Protein 4PIO (pdb70)

InterPro domains:
  IPR017804 4-dimethylallyltryptophan N-methyltransferase easF [PIRSF018005] (11-320)
  IPR019257 Histidine-specific methyltransferase, SAM-dependent methyltransferase domain [PF10017] (19-319)
  IPR029063 S-adenosyl-L-methionine-dependent methyltransferase superfamily [G3DSA:3.40.50.150] (45-224)
  IPR029063 S-adenosyl-L-methionine-dependent methyltransferase superfamily [G3DSA:3.40.50.150] (229-321)
  IPR029063 S-adenosyl-L-methionine-dependent methyltransferase superfamily [SSF53335] (26-316)
  IPR032888 Histidine N-alpha-methyltransferase, Actinobacteria-type [MF_02037] (5-321)
  IPR035094 Histidine N-alpha-methyltransferase [TIGR03438] (18-318)
  IPR051128 EgtD Methyltransferase [PTHR43397] (10-311)

Secondary structure (P-SEA, 3-state):
caaaaaaaaaaaaccbbbbbccccccaaaaaaaaaaaaccccaaaaaaaaaaaacaaaaaaaccccbbbbccccccccaaaaaaaaaaaccccbbbbbcccaaaaaaaaaaaaaacccbbbbbbbcccccccccccccccccccccccccccccaaaaaaaaaaaaaaccccbbbbbbbbbbccaaaaaaaaccccaaaaaaaaaaaaaaaaccccccccccbbbbbbbcccccbbbbbbbcccbbbbbcccccbbbbbcccbbbbcccccccaaaaaaaaaaacccccbbbbcccccbbbbbbcc/cccccccaaaaaaaaaaaaaaaaaccbbbbbccccccaaaaaaaaaaaaccccccaaaaaaaaaacaaaaaaaacccbbbbccccccccaaaaaaaaaaaccccbbbbbcccaaaaaaaaaaaaaacccbbbbbbbccccccccccccccccccccccccccccccaaaaaaaaaaaaaccccbbbbbbbbbbccaaaaaaaaccccaaaaaaaaaaaaaaaaccccccccccbbbbbbbcccccbbbbbbbcccbbbbb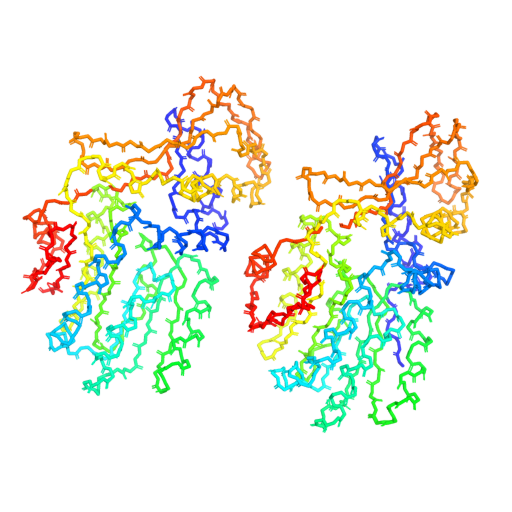cccccbbbbbcccbbbbcccccccaaaaaaaaaaaccccccccccccccbbbbbbcc

GO terms:
  GO:0052706 L-histidine N(alpha)-methyltransferase activity (F, EXP)
  GO:0008276 protein methyltransferase activity (F, IDA)
  GO:0052704 ergothioneine biosynthesis from histidine via gamma-glutamyl-hercynylcysteine sulfoxide (P, IDA)

Foldseek 3Di:
DVVQLVQQVVQQPDPQHAHQQLLLDEPVLLVLVVVLLPFPLQPFNVFVLQQLLVCLLVLCVVQVFQEEEEEQCRLVPSVVSNVVNCVVVVRHAEYEYEGQYVVSLVNNQVVVCVVDPRHYYHYHHDDLLPPPVVDDPDTQYEYEYERQVLQQDAPVSSLVSLLVVQVSADFSHKYKYKFFAQDDVVSVQCSQVDPVCSNVVSQLVSVVSLCVPQVKDDPSVQWDWDWDQDPVRRKIWIKTFGQAKDWMQRPNNRDIGIDHHGRIYTYTIGHDDVVVVQVSQVSSVKHFPDKDGGPVRRMIMTMIHD/DEAECCPLVNVLVVQLVQQVVQQPDPFHAGEQLLLDEPVLLVLVVVLLPFPLQPQNVFVLVQLLVCLLVLCVVLVWLEEEEEQCRLVPSVVSNLVNCVVVVSPEEYEYEGQYVVSVVVSVVVVCVVDPNYHYYYYNDDLLPCLVVDDDDTAYEYEYEDQVLQQDAPVSSLSSLLVNQVVHDFSHKYKYKFFADDDPVSVQCSQVPPVCSNVVSQLVSVVSLCPSQVKDDDSVQWGWDWDQDPVRRKIWIKTFGCAKDWMARPNNRDIHIDHHGRIYTYTIGHDDPVVVQVSNVSSPKHWPDWDGRPVRRMIMTMIGD

CATH classification: 3.40.50.150

Structure (mmCIF, N/CA/C/O backbone):
data_4PIO
#
_entry.id   4PIO
#
_cell.length_a   56.709
_cell.length_b   67.511
_cell.length_c   79.679
_cell.angle_alpha   90.000
_cell.angle_beta   110.980
_cell.angle_gamma   90.000
#
_symmetry.space_group_name_H-M   'P 1 21 1'
#
loop_
_entity.id
_entity.type
_entity.pdbx_description
1 polymer 'Histidine-specific methyltransferase EgtD'
2 non-polymer S-ADENOSYL-L-HOMOCYSTEINE
3 non-polymer N,N-dimethyl-L-histidine
4 non-polymer 'MAGNESIUM ION'
5 non-polymer 'CHLORIDE ION'
6 water water
#
loop_
_atom_site.group_PDB
_atom_site.id
_atom_site.type_symbol
_atom_site.label_atom_id
_atom_site.label_alt_id
_atom_site.label_comp_id
_atom_site.label_asym_id
_atom_site.label_entity_id
_atom_site.label_seq_id
_atom_site.pdbx_PDB_ins_code
_atom_site.Cartn_x
_atom_site.Cartn_y
_atom_site.Cartn_z
_atom_site.occupancy
_atom_site.B_iso_or_equiv
_atom_site.auth_seq_id
_atom_site.auth_comp_id
_atom_site.auth_asym_id
_atom_site.auth_atom_id
_atom_site.pdbx_PDB_model_num
ATOM 1 C C . ALA A 1 16 ? 22.364 -15.559 25.844 1.00 30.58 14 ALA A C 1
ATOM 2 O O . ALA A 1 16 ? 21.872 -14.518 26.286 1.00 26.51 14 ALA A O 1
ATOM 3 N N . ALA A 1 17 ? 21.956 -16.765 26.224 1.00 32.75 15 ALA A N 1
ATOM 4 C CA . ALA A 1 17 ? 21.089 -16.953 27.381 1.00 28.87 15 ALA A CA 1
ATOM 5 C C . ALA A 1 17 ? 21.756 -16.446 28.663 1.00 23.77 15 ALA A C 1
ATOM 6 O O . ALA A 1 17 ? 21.117 -15.819 29.509 1.00 20.74 15 ALA A O 1
ATOM 13 N N . GLU A 1 18 ? 23.044 -16.738 28.806 1.00 27.03 16 GLU A N 1
ATOM 14 C CA . GLU A 1 18 ? 23.808 -16.256 29.946 1.00 20.68 16 GLU A CA 1
ATOM 15 C C . GLU A 1 18 ? 23.960 -14.736 29.871 1.00 17.81 16 GLU A C 1
ATOM 16 O O . GLU A 1 18 ? 23.883 -14.054 30.887 1.00 15.74 16 GLU A O 1
ATOM 28 N N . ALA A 1 19 ? 24.162 -14.222 28.661 1.00 19.65 17 ALA A N 1
ATOM 29 C CA . ALA A 1 19 ? 24.307 -12.788 28.442 1.00 17.64 17 ALA A CA 1
ATOM 30 C C . ALA A 1 19 ? 23.071 -12.028 28.943 1.00 14.25 17 ALA A C 1
ATOM 31 O O . ALA A 1 19 ? 23.189 -10.979 29.581 1.00 12.24 17 ALA A O 1
ATOM 38 N N . LEU A 1 20 ? 21.892 -12.559 28.637 1.00 15.02 18 LEU A N 1
ATOM 39 C CA . LEU A 1 20 ? 20.648 -11.903 29.007 1.00 11.70 18 LEU A CA 1
ATOM 40 C C . LEU A 1 20 ? 20.485 -11.965 30.519 1.00 13.21 18 LEU A C 1
ATOM 41 O O . LEU A 1 20 ? 20.093 -10.996 31.141 1.00 11.28 18 LEU A O 1
ATOM 57 N N . ARG A 1 21 ? 20.784 -13.115 31.112 1.00 14.98 19 ARG A N 1
ATOM 58 C CA . ARG A 1 21 ? 20.688 -13.248 32.560 0.99 16.28 19 ARG A CA 1
ATOM 59 C C . ARG A 1 21 ? 21.527 -12.192 33.260 1.00 14.60 19 ARG A C 1
ATOM 60 O O . ARG A 1 21 ? 21.056 -11.505 34.177 1.00 13.88 19 ARG A O 1
ATOM 81 N N . ARG A 1 22 ? 22.769 -12.062 32.821 1.00 11.92 20 ARG A N 1
ATOM 82 C CA . ARG A 1 22 ? 23.699 -11.137 33.465 1.00 12.26 20 ARG A CA 1
ATOM 83 C C . ARG A 1 22 ? 23.320 -9.681 33.241 1.00 12.51 20 ARG A C 1
ATOM 84 O O . ARG A 1 22 ? 23.394 -8.867 34.163 1.00 12.94 20 ARG A O 1
ATOM 105 N N . ASP A 1 23 ? 22.897 -9.358 32.022 1.00 11.52 21 ASP A N 1
ATOM 106 C CA . ASP A 1 23 ? 22.482 -8.001 31.696 1.00 10.36 21 ASP A CA 1
ATOM 107 C C . ASP A 1 23 ? 21.255 -7.574 32.494 1.00 12.53 21 ASP A C 1
ATOM 108 O O . ASP A 1 23 ? 21.161 -6.435 32.934 1.00 11.40 21 ASP A O 1
ATOM 117 N N . VAL A 1 24 ? 20.290 -8.473 32.643 1.00 11.66 22 VAL A N 1
ATOM 118 C CA . VAL A 1 24 ? 19.080 -8.136 33.376 1.00 11.64 22 VAL A CA 1
ATOM 119 C C . VAL A 1 24 ? 19.371 -8.023 34.872 1.00 10.42 22 VAL A C 1
ATOM 120 O O . VAL A 1 24 ? 18.919 -7.089 35.529 1.00 11.52 22 VAL A O 1
ATOM 133 N N . ARG A 1 25 ? 20.166 -8.942 35.413 1.00 10.98 23 ARG A N 1
ATOM 134 C CA . ARG A 1 25 ? 20.513 -8.841 36.834 1.00 13.23 23 ARG A CA 1
ATOM 135 C C . ARG A 1 25 ? 21.244 -7.523 37.117 1.00 11.01 23 ARG A C 1
ATOM 136 O O . ARG A 1 25 ? 20.895 -6.811 38.053 1.00 10.98 23 ARG A O 1
ATOM 157 N N . ALA A 1 26 ? 22.242 -7.195 36.294 1.00 10.16 24 ALA A N 1
ATOM 158 C CA . ALA A 1 26 ? 23.049 -5.999 36.505 1.00 9.46 24 ALA A CA 1
ATOM 159 C C . ALA A 1 26 ? 22.212 -4.741 36.336 1.00 12.99 24 ALA A C 1
ATOM 160 O O . ALA A 1 26 ? 22.348 -3.762 37.071 1.00 15.23 24 ALA A O 1
ATOM 167 N N . GLY A 1 27 ? 21.343 -4.774 35.338 1.00 11.41 25 GLY A N 1
ATOM 168 C CA . GLY A 1 27 ? 20.528 -3.626 35.015 1.00 10.21 25 GLY A CA 1
ATOM 169 C C . GLY A 1 27 ? 19.432 -3.322 36.017 1.00 11.62 25 GLY A C 1
ATOM 170 O O . GLY A 1 27 ? 19.147 -2.155 36.299 1.00 11.95 25 GLY A O 1
ATOM 174 N N . LEU A 1 28 ? 18.804 -4.369 36.548 1.00 12.21 26 LEU A N 1
ATOM 175 C CA . LEU A 1 28 ? 17.661 -4.177 37.428 1.00 10.88 26 LEU A CA 1
ATOM 176 C C . LEU A 1 28 ? 18.081 -3.973 38.876 1.00 12.12 26 LEU A C 1
ATOM 177 O O . LEU A 1 28 ? 17.295 -3.472 39.660 1.00 14.55 26 LEU A O 1
ATOM 193 N N . THR A 1 29 ? 19.312 -4.339 39.228 1.00 12.62 27 THR A N 1
ATOM 194 C CA . THR A 1 29 ? 19.810 -4.143 40.596 1.00 14.31 27 THR A CA 1
ATOM 195 C C . THR A 1 29 ? 20.615 -2.854 40.764 1.00 18.94 27 THR A C 1
ATOM 196 O O . THR A 1 29 ? 20.897 -2.443 41.881 1.00 20.97 27 THR A O 1
ATOM 207 N N . ALA A 1 30 ? 20.972 -2.202 39.664 1.00 15.09 28 ALA A N 1
ATOM 208 C CA . ALA A 1 30 ? 21.629 -0.899 39.738 1.00 17.00 28 ALA A CA 1
ATOM 209 C C . ALA A 1 30 ? 20.689 0.153 40.318 1.00 21.24 28 ALA A C 1
ATOM 210 O O . ALA A 1 30 ? 19.469 0.072 40.153 1.00 20.00 28 ALA A O 1
ATOM 217 N N . THR A 1 31 ? 21.249 1.153 40.994 1.00 22.83 29 THR A N 1
ATOM 218 C CA . THR A 1 31 ? 20.421 2.179 41.617 1.00 18.22 29 THR A CA 1
ATOM 219 C C . THR A 1 31 ? 19.611 2.927 40.558 1.00 16.00 29 THR A C 1
ATOM 220 O O . THR A 1 31 ? 18.422 3.160 40.735 1.00 15.89 29 THR A O 1
ATOM 231 N N . GLN A 1 32 ? 20.270 3.315 39.470 1.00 15.12 30 GLN A N 1
ATOM 232 C CA . GLN A 1 32 ? 19.585 3.762 38.266 1.00 13.69 30 GLN A CA 1
ATOM 233 C C . GLN A 1 32 ? 19.367 2.526 37.398 1.00 14.31 30 GLN A C 1
ATOM 234 O O . GLN A 1 32 ? 20.304 2.028 36.785 1.00 15.50 30 GLN A O 1
ATOM 248 N N . LYS A 1 33 ? 18.146 2.013 37.375 1.00 12.68 31 LYS A N 1
ATOM 249 C CA . LYS A 1 33 ? 17.863 0.819 36.596 1.00 11.78 31 LYS A CA 1
ATOM 250 C C . LYS A 1 33 ? 18.026 1.097 35.118 1.00 13.72 31 LYS A C 1
ATOM 251 O O . LYS A 1 33 ? 17.769 2.204 34.649 1.00 10.57 31 LYS A O 1
ATOM 270 N N . SER A 1 34 ? 18.426 0.067 34.391 1.00 11.35 32 SER A N 1
ATOM 271 C CA . SER A 1 34 ? 18.581 0.139 32.941 1.00 11.50 32 SER A CA 1
ATOM 272 C C . SER A 1 34 ? 18.479 -1.254 32.327 1.00 13.05 32 SER A C 1
ATOM 273 O O . SER A 1 34 ? 18.610 -2.261 33.021 1.00 14.40 32 SER A O 1
ATOM 281 N N . LEU A 1 35 ? 18.212 -1.310 31.019 1.00 10.35 33 LEU A N 1
ATOM 282 C CA . LEU A 1 35 ? 18.335 -2.547 30.268 1.00 9.44 33 LEU A CA 1
ATOM 283 C C . LEU A 1 35 ? 19.049 -2.222 28.962 1.00 8.69 33 LEU A C 1
ATOM 284 O O . LEU A 1 35 ? 18.835 -1.155 28.410 1.00 11.11 33 LEU A O 1
ATOM 300 N N . PRO A 1 36 ? 19.897 -3.144 28.471 1.00 11.05 34 PRO A N 1
ATOM 301 C CA . PRO A 1 36 ? 20.585 -2.853 27.214 1.00 7.78 34 PRO A CA 1
ATOM 302 C C . PRO A 1 36 ? 19.645 -2.972 26.013 1.00 7.71 34 PRO A C 1
ATOM 303 O O . PRO A 1 36 ? 18.846 -3.912 25.947 1.00 8.59 34 PRO A O 1
ATOM 314 N N . PRO A 1 37 ? 19.762 -2.061 25.050 1.00 7.69 35 PRO A N 1
ATOM 315 C CA . PRO A 1 37 ? 18.838 -2.073 23.912 1.00 6.99 35 PRO A CA 1
ATOM 316 C C . PRO A 1 37 ? 18.999 -3.236 22.936 1.00 8.31 35 PRO A C 1
ATOM 317 O O . PRO A 1 37 ? 18.092 -3.467 22.132 1.00 7.45 35 PRO A O 1
ATOM 328 N N . LYS A 1 38 ? 20.103 -3.971 22.972 1.00 7.13 36 LYS A N 1
ATOM 329 C CA . LYS A 1 38 ? 20.228 -5.118 22.065 1.00 6.02 36 LYS A CA 1
ATOM 330 C C . LYS A 1 38 ? 19.076 -6.102 22.274 1.00 7.90 36 LYS A C 1
ATOM 331 O O . LYS A 1 38 ? 18.663 -6.797 21.351 1.00 6.92 36 LYS A O 1
ATOM 350 N N . TRP A 1 39 ? 18.526 -6.122 23.488 1.00 8.03 37 TRP A N 1
ATOM 351 C CA . TRP A 1 39 ? 17.478 -7.072 23.831 1.00 5.60 37 TRP A CA 1
ATOM 352 C C . TRP A 1 39 ? 16.081 -6.657 23.334 1.00 6.76 37 TRP A C 1
ATOM 353 O O . TRP A 1 39 ? 15.126 -7.439 23.432 1.00 7.51 37 TRP A O 1
ATOM 374 N N . PHE A 1 40 ? 15.938 -5.472 22.758 1.00 5.26 38 PHE A N 1
ATOM 375 C CA . PHE A 1 40 ? 14.691 -5.137 22.068 1.00 5.67 38 PHE A CA 1
ATOM 376 C C . PHE A 1 40 ? 14.383 -6.077 20.915 1.00 7.34 38 PHE A C 1
ATOM 377 O O . PHE A 1 40 ? 13.223 -6.267 20.554 1.00 7.68 38 PHE A O 1
ATOM 394 N N . TYR A 1 41 ? 15.433 -6.609 20.291 1.00 5.63 39 TYR A N 1
ATOM 395 C CA . TYR A 1 41 ? 15.311 -7.173 18.954 1.00 6.76 39 TYR A CA 1
ATOM 396 C C . TYR A 1 41 ? 15.120 -8.686 18.949 1.00 8.01 39 TYR A C 1
ATOM 397 O O . TYR A 1 41 ? 15.949 -9.445 18.440 1.00 7.40 39 TYR A O 1
ATOM 415 N N . ASP A 1 42 ? 14.016 -9.121 19.537 1.00 9.00 40 ASP A N 1
ATOM 416 C CA . ASP A 1 42 ? 13.502 -10.460 19.275 1.00 6.84 40 ASP A CA 1
ATOM 417 C C . ASP A 1 42 ? 12.601 -10.356 18.046 1.00 7.29 40 ASP A C 1
ATOM 418 O O . ASP A 1 42 ? 12.574 -9.324 17.386 1.00 7.63 40 ASP A O 1
ATOM 427 N N . ALA A 1 43 ? 11.870 -11.410 17.713 1.00 6.73 41 ALA A N 1
ATOM 428 C CA . ALA A 1 43 ? 11.075 -11.344 16.475 1.00 6.97 41 ALA A CA 1
ATOM 429 C C . ALA A 1 43 ? 10.055 -10.213 16.527 1.00 6.02 41 ALA A C 1
ATOM 430 O O . ALA A 1 43 ? 9.902 -9.477 15.551 1.00 8.44 41 ALA A O 1
ATOM 437 N N . VAL A 1 44 ? 9.347 -10.082 17.642 1.00 6.64 42 VAL A N 1
ATOM 438 C CA . VAL A 1 44 ? 8.354 -9.022 17.802 1.00 7.70 42 VAL A CA 1
ATOM 439 C C . VAL A 1 44 ? 9.010 -7.649 17.693 1.00 6.29 42 VAL A C 1
ATOM 440 O O . VAL A 1 44 ? 8.525 -6.779 16.960 1.00 8.03 42 VAL A O 1
ATOM 453 N N . GLY A 1 45 ? 10.126 -7.459 18.403 1.00 5.87 43 GLY A N 1
ATOM 454 C CA . GLY A 1 45 ? 10.795 -6.182 18.417 1.00 7.17 43 GLY A CA 1
ATOM 455 C C . GLY A 1 45 ? 11.394 -5.771 17.095 1.00 7.69 43 GLY A C 1
ATOM 456 O O . GLY A 1 45 ? 11.338 -4.607 16.735 1.00 6.50 43 GLY A O 1
ATOM 460 N N . SER A 1 46 ? 11.953 -6.723 16.368 1.00 5.48 44 SER A N 1
ATOM 461 C CA . SER A 1 46 ? 12.504 -6.448 15.043 0.98 5.05 44 SER A CA 1
ATOM 462 C C . SER A 1 46 ? 11.396 -6.011 14.107 1.00 8.04 44 SER A C 1
ATOM 463 O O . SER A 1 46 ? 11.593 -5.124 13.291 1.00 7.42 44 SER A O 1
ATOM 471 N N . ASP A 1 47 ? 10.226 -6.622 14.229 1.00 6.40 45 ASP A N 1
ATOM 472 C CA . ASP A 1 47 ? 9.109 -6.222 13.388 1.00 6.23 45 ASP A CA 1
ATOM 473 C C . ASP A 1 47 ? 8.590 -4.845 13.793 1.00 8.09 45 ASP A C 1
ATOM 474 O O . ASP A 1 47 ? 8.223 -4.041 12.940 1.00 7.96 45 ASP A O 1
ATOM 483 N N . LEU A 1 48 ? 8.549 -4.564 15.092 1.00 4.88 46 LEU A N 1
ATOM 484 C CA . LEU A 1 48 ? 8.144 -3.231 15.534 1.00 6.03 46 LEU A CA 1
ATOM 485 C C . LEU A 1 48 ? 9.136 -2.160 15.049 1.00 5.72 46 LEU A C 1
ATOM 486 O O . LEU A 1 48 ? 8.721 -1.074 14.620 1.00 6.45 46 LEU A O 1
ATOM 502 N N . PHE A 1 49 ? 10.430 -2.459 15.074 1.00 6.94 47 PHE A N 1
ATOM 503 C CA . PHE A 1 49 ? 11.388 -1.506 14.536 1.00 4.95 47 PHE A CA 1
ATOM 504 C C . PHE A 1 49 ? 11.136 -1.307 13.042 1.00 5.96 47 PHE A C 1
ATOM 505 O O . PHE A 1 49 ? 11.178 -0.181 12.549 1.00 6.13 47 PHE A O 1
ATOM 522 N N . ASP A 1 50 ? 10.907 -2.387 12.293 1.00 5.75 48 ASP A N 1
ATOM 523 C CA . ASP A 1 50 ? 10.563 -2.228 10.882 1.00 6.76 48 ASP A CA 1
ATOM 524 C C . ASP A 1 50 ? 9.379 -1.242 10.725 1.00 5.88 48 ASP A C 1
ATOM 525 O O . ASP A 1 50 ? 9.403 -0.376 9.846 1.00 6.76 48 ASP A O 1
ATOM 534 N N . GLN A 1 51 ? 8.360 -1.345 11.572 1.00 5.81 49 GLN A N 1
ATOM 535 C CA . GLN A 1 51 ? 7.240 -0.408 11.500 1.00 5.90 49 GLN A CA 1
ATOM 536 C C . GLN A 1 51 ? 7.685 1.024 11.828 1.00 6.66 49 GLN A C 1
ATOM 537 O O . GLN A 1 51 ? 7.225 1.976 11.196 1.00 7.48 49 GLN A O 1
ATOM 551 N N . ILE A 1 52 ? 8.552 1.173 12.829 1.00 6.38 50 ILE A N 1
ATOM 552 C CA . ILE A 1 52 ? 9.079 2.490 13.196 1.00 5.39 50 ILE A CA 1
ATOM 553 C C . ILE A 1 52 ? 9.673 3.183 11.959 1.00 6.60 50 ILE A C 1
ATOM 554 O O . ILE A 1 52 ? 9.534 4.400 11.806 1.00 6.43 50 ILE A O 1
ATOM 570 N N . THR A 1 53 ? 10.328 2.426 11.071 1.00 5.66 51 THR A N 1
ATOM 571 C CA . THR A 1 53 ? 11.053 3.040 9.953 1.00 6.12 51 THR A CA 1
ATOM 572 C C . THR A 1 53 ? 10.123 3.747 8.985 1.00 7.80 51 THR A C 1
ATOM 573 O O . THR A 1 53 ? 10.596 4.526 8.173 1.00 6.89 51 THR A O 1
ATOM 584 N N . ARG A 1 54 ? 8.821 3.469 9.063 1.00 6.97 52 ARG A N 1
ATOM 585 C CA . ARG A 1 54 ? 7.843 4.091 8.169 1.00 6.00 52 ARG A CA 1
ATOM 586 C C . ARG A 1 54 ? 6.934 5.094 8.873 1.00 8.43 52 ARG A C 1
ATOM 587 O O . ARG A 1 54 ? 6.020 5.645 8.244 1.00 9.48 52 ARG A O 1
ATOM 608 N N . LEU A 1 55 ? 7.194 5.370 10.143 1.00 7.43 53 LEU A N 1
ATOM 609 C CA . LEU A 1 55 ? 6.446 6.410 10.841 1.00 8.49 53 LEU A CA 1
ATOM 610 C C . LEU A 1 55 ? 6.760 7.793 10.276 1.00 8.91 53 LEU A C 1
ATOM 611 O O . LEU A 1 55 ? 7.916 8.095 9.972 1.00 8.75 53 LEU A O 1
ATOM 627 N N . PRO A 1 56 ? 5.739 8.664 10.176 1.00 10.26 54 PRO A N 1
ATOM 628 C CA . PRO A 1 56 ? 6.063 10.001 9.666 1.00 8.52 54 PRO A CA 1
ATOM 629 C C . PRO A 1 56 ? 7.064 10.754 10.526 1.00 9.99 54 PRO A C 1
ATOM 630 O O . PRO A 1 56 ? 7.900 11.501 9.969 1.00 11.55 54 PRO A O 1
ATOM 641 N N . GLU A 1 57 ? 7.006 10.570 11.845 1.00 8.00 55 GLU A N 1
ATOM 642 C CA . GLU A 1 57 ? 7.907 11.283 12.736 1.00 8.16 55 GLU A CA 1
ATOM 643 C C . GLU A 1 57 ? 9.333 10.771 12.648 1.00 10.33 55 GLU A C 1
ATOM 644 O O . GLU A 1 57 ? 10.258 11.502 12.960 1.00 7.89 55 GLU A O 1
ATOM 656 N N . TYR A 1 58 ? 9.511 9.507 12.262 1.00 7.50 56 TYR A N 1
ATOM 657 C CA . TYR A 1 58 ? 10.830 8.886 12.307 1.00 6.35 56 TYR A CA 1
ATOM 658 C C . TYR A 1 58 ? 11.542 9.109 10.979 1.00 7.92 56 TYR A C 1
ATOM 659 O O . TYR A 1 58 ? 11.607 8.228 10.135 1.00 8.86 56 TYR A O 1
ATOM 677 N N . TYR A 1 59 ? 12.115 10.294 10.834 1.00 7.98 57 TYR A N 1
ATOM 678 C CA . TYR A 1 59 ? 12.818 10.701 9.619 1.00 7.73 57 TYR A CA 1
ATOM 679 C C . TYR A 1 59 ? 14.126 9.891 9.326 1.00 5.70 57 TYR A C 1
ATOM 680 O O . TYR A 1 59 ? 14.553 9.886 8.188 1.00 7.34 57 TYR A O 1
ATOM 698 N N . PRO A 1 60 ? 14.762 9.238 10.333 1.00 5.42 58 PRO A N 1
ATOM 699 C CA . PRO A 1 60 ? 16.073 8.690 9.952 1.00 5.32 58 PRO A CA 1
ATOM 700 C C . PRO A 1 60 ? 16.090 7.723 8.758 1.00 5.30 58 PRO A C 1
ATOM 701 O O . PRO A 1 60 ? 16.955 7.849 7.904 1.00 6.27 58 PRO A O 1
ATOM 712 N N . THR A 1 61 ? 15.161 6.777 8.672 1.00 7.16 59 THR A N 1
ATOM 713 C CA . THR A 1 61 ? 15.273 5.772 7.643 1.00 6.46 59 THR A CA 1
ATOM 714 C C . THR A 1 61 ? 15.111 6.379 6.260 1.00 6.49 59 THR A C 1
ATOM 715 O O . THR A 1 61 ? 15.914 6.118 5.372 1.00 6.39 59 THR A O 1
ATOM 726 N N . ARG A 1 62 ? 14.068 7.174 6.048 1.00 7.09 60 ARG A N 1
ATOM 727 C CA A ARG A 1 62 ? 13.832 7.690 4.708 0.60 8.10 60 ARG A CA 1
ATOM 728 C CA B ARG A 1 62 ? 13.839 7.692 4.705 0.40 8.13 60 ARG A CA 1
ATOM 729 C C . ARG A 1 62 ? 14.909 8.697 4.311 1.00 6.55 60 ARG A C 1
ATOM 730 O O . ARG A 1 62 ? 15.242 8.823 3.122 1.00 8.74 60 ARG A O 1
ATOM 768 N N . THR A 1 63 ? 15.481 9.403 5.283 1.00 6.34 61 THR A N 1
ATOM 769 C CA A THR A 1 63 ? 16.521 10.363 4.987 0.44 7.96 61 THR A CA 1
ATOM 770 C CA B THR A 1 63 ? 16.518 10.374 4.928 0.56 7.99 61 THR A CA 1
ATOM 771 C C . THR A 1 63 ? 17.808 9.658 4.572 1.00 8.82 61 THR A C 1
ATOM 772 O O . THR A 1 63 ? 18.455 10.034 3.602 1.00 8.24 61 THR A O 1
ATOM 793 N N . GLU A 1 64 ? 18.184 8.631 5.312 1.00 6.61 62 GLU A N 1
ATOM 794 C CA . GLU A 1 64 ? 19.383 7.885 4.907 1.00 7.46 62 GLU A CA 1
ATOM 795 C C . GLU A 1 64 ? 19.137 7.160 3.589 1.00 8.47 62 GLU A C 1
ATOM 796 O O . GLU A 1 64 ? 20.033 7.051 2.742 1.00 7.99 62 GLU A O 1
ATOM 808 N N . ALA A 1 65 ? 17.917 6.683 3.369 1.00 6.39 63 ALA A N 1
ATOM 809 C CA . ALA A 1 65 ? 17.566 6.009 2.135 1.00 7.80 63 ALA A CA 1
ATOM 810 C C . ALA A 1 65 ? 17.714 6.955 0.941 1.00 7.92 63 ALA A C 1
ATOM 811 O O . ALA A 1 65 ? 18.164 6.558 -0.126 1.00 7.77 63 ALA A O 1
ATOM 818 N N . GLN A 1 66 ? 17.301 8.208 1.133 1.00 7.88 64 GLN A N 1
ATOM 819 C CA . GLN A 1 66 ? 17.468 9.269 0.143 1.00 9.93 64 GLN A CA 1
ATOM 820 C C . GLN A 1 66 ? 18.939 9.424 -0.262 1.00 8.96 64 GLN A C 1
ATOM 821 O O . GLN A 1 66 ? 19.288 9.438 -1.441 1.00 9.60 64 GLN A O 1
ATOM 835 N N . ILE A 1 67 ? 19.817 9.483 0.729 1.00 9.04 65 ILE A N 1
ATOM 836 C CA . ILE A 1 67 ? 21.235 9.627 0.431 1.00 5.40 65 ILE A CA 1
ATOM 837 C C . ILE A 1 67 ? 21.744 8.412 -0.336 1.00 7.80 65 ILE A C 1
ATOM 838 O O . ILE A 1 67 ? 22.514 8.538 -1.302 1.00 8.61 65 ILE A O 1
ATOM 854 N N . LEU A 1 68 ? 21.329 7.219 0.088 1.00 6.42 66 LEU A N 1
ATOM 855 C CA . LEU A 1 68 ? 21.784 5.985 -0.559 1.00 6.34 66 LEU A CA 1
ATOM 856 C C . LEU A 1 68 ? 21.291 5.895 -1.989 1.00 8.75 66 LEU A C 1
ATOM 857 O O . LEU A 1 68 ? 22.001 5.440 -2.885 1.00 7.67 66 LEU A O 1
ATOM 873 N 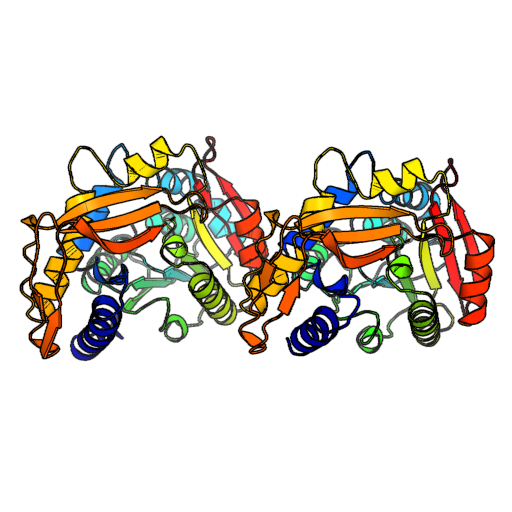N . ARG A 1 69 ? 20.075 6.359 -2.226 1.00 8.97 67 ARG A N 1
ATOM 874 C CA . ARG A 1 69 ? 19.515 6.352 -3.561 1.00 12.33 67 ARG A CA 1
ATOM 875 C C . ARG A 1 69 ? 20.367 7.218 -4.489 1.00 8.38 67 ARG A C 1
ATOM 876 O O . ARG A 1 69 ? 20.693 6.821 -5.600 1.00 11.71 67 ARG A O 1
ATOM 897 N N . THR A 1 70 ? 20.752 8.390 -3.998 1.00 9.12 68 THR A N 1
ATOM 898 C CA . THR A 1 70 ? 21.552 9.332 -4.763 1.00 9.02 68 THR A CA 1
ATOM 899 C C . THR A 1 70 ? 22.996 8.851 -4.964 1.00 9.47 68 THR A C 1
ATOM 900 O O . THR A 1 70 ? 23.555 8.951 -6.055 1.00 11.05 68 THR A O 1
ATOM 911 N N . ARG A 1 71 ? 23.579 8.321 -3.890 1.00 7.48 69 ARG A N 1
ATOM 912 C CA . ARG A 1 71 ? 25.012 8.091 -3.816 1.00 7.11 69 ARG A CA 1
ATOM 913 C C . ARG A 1 71 ? 25.489 6.649 -3.972 1.00 6.14 69 ARG A C 1
ATOM 914 O O . ARG A 1 71 ? 26.687 6.434 -4.004 1.00 6.43 69 ARG A O 1
ATOM 935 N N . SER A 1 72 ? 24.599 5.663 -4.076 1.00 6.06 70 SER A N 1
ATOM 936 C CA . SER A 1 72 ? 25.077 4.274 -4.102 1.00 6.16 70 SER A CA 1
ATOM 937 C C . SER A 1 72 ? 26.089 4.010 -5.230 1.00 5.78 70 SER A C 1
ATOM 938 O O . SER A 1 72 ? 27.103 3.329 -5.018 1.00 6.36 70 SER A O 1
ATOM 946 N N . ALA A 1 73 ? 25.837 4.508 -6.433 1.00 7.06 71 ALA A N 1
ATOM 947 C CA . ALA A 1 73 ? 26.775 4.260 -7.526 1.00 6.17 71 ALA A CA 1
ATOM 948 C C . ALA A 1 73 ? 28.149 4.844 -7.204 1.00 7.85 71 ALA A C 1
ATOM 949 O O . ALA A 1 73 ? 29.170 4.192 -7.414 1.00 8.67 71 ALA A O 1
ATOM 956 N N . GLU A 1 74 ? 28.186 6.057 -6.662 1.00 7.32 72 GLU A N 1
ATOM 957 C CA A GLU A 1 74 ? 29.459 6.665 -6.298 0.47 10.09 72 GLU A CA 1
ATOM 958 C CA B GLU A 1 74 ? 29.433 6.695 -6.270 0.53 10.08 72 GLU A CA 1
ATOM 959 C C . GLU A 1 74 ? 30.139 5.920 -5.155 1.00 8.02 72 GLU A C 1
ATOM 960 O O . GLU A 1 74 ? 31.355 5.782 -5.156 1.00 9.23 72 GLU A O 1
ATOM 983 N N . ILE A 1 75 ? 29.370 5.435 -4.191 1.00 6.53 73 ILE A N 1
ATOM 984 C CA . ILE A 1 75 ? 29.945 4.673 -3.090 1.00 8.29 73 ILE A CA 1
ATOM 985 C C . ILE A 1 75 ? 30.613 3.412 -3.610 1.00 7.21 73 ILE A C 1
ATOM 986 O O . ILE A 1 75 ? 31.731 3.074 -3.217 1.00 8.87 73 ILE A O 1
ATOM 1002 N N . ILE A 1 76 ? 29.917 2.718 -4.508 1.00 6.30 74 ILE A N 1
ATOM 1003 C CA . ILE A 1 76 ? 30.423 1.463 -5.060 1.00 7.59 74 ILE A CA 1
ATOM 1004 C C . ILE A 1 76 ? 31.662 1.732 -5.931 1.00 9.01 74 ILE A C 1
ATOM 1005 O O . ILE A 1 76 ? 32.617 0.938 -5.924 1.00 11.55 74 ILE A O 1
ATOM 1021 N N . SER A 1 77 ? 31.650 2.840 -6.660 1.00 8.18 75 SER A N 1
ATOM 1022 C CA A SER A 1 77 ? 32.812 3.230 -7.460 0.58 11.14 75 SER A CA 1
ATOM 1023 C CA B SER A 1 77 ? 32.806 3.235 -7.462 0.42 11.16 75 SER A CA 1
ATOM 1024 C C . SER A 1 77 ? 34.003 3.503 -6.561 1.00 10.11 75 SER A C 1
ATOM 1025 O O . SER A 1 77 ? 35.117 3.049 -6.845 1.00 13.57 75 SER A O 1
ATOM 1038 N N . ALA A 1 78 ? 33.775 4.237 -5.470 1.00 8.50 76 ALA A N 1
ATOM 1039 C CA . ALA A 1 78 ? 34.854 4.568 -4.547 1.00 7.74 76 ALA A CA 1
ATOM 1040 C C . ALA A 1 78 ? 35.409 3.334 -3.847 1.00 9.39 76 ALA A C 1
ATOM 1041 O O . ALA A 1 78 ? 36.596 3.250 -3.587 1.00 12.90 76 ALA A O 1
ATOM 1048 N N . ALA A 1 79 ? 34.540 2.387 -3.531 1.00 7.87 77 ALA A N 1
ATOM 1049 C CA . ALA A 1 79 ? 34.954 1.222 -2.727 1.00 9.34 77 ALA A CA 1
ATOM 1050 C C . ALA A 1 79 ? 35.555 0.083 -3.556 1.00 9.89 77 ALA A C 1
ATOM 1051 O O . ALA A 1 79 ? 36.509 -0.567 -3.118 1.00 12.36 77 ALA A O 1
ATOM 1058 N N . GLY A 1 80 ? 34.969 -0.173 -4.718 1.00 10.12 78 GLY A N 1
ATOM 1059 C CA . GLY A 1 80 ? 35.429 -1.225 -5.609 1.00 11.21 78 GLY A CA 1
ATOM 1060 C C . GLY A 1 80 ? 35.250 -2.615 -5.021 1.00 14.90 78 GLY A C 1
ATOM 1061 O O . GLY A 1 80 ? 35.815 -3.587 -5.513 1.00 16.09 78 GLY A O 1
ATOM 1065 N N . ALA A 1 81 ? 34.439 -2.707 -3.973 1.00 9.73 79 ALA A N 1
ATOM 1066 C CA . ALA A 1 81 ? 34.234 -3.953 -3.228 1.00 9.27 79 ALA A CA 1
ATOM 1067 C C . ALA A 1 81 ? 33.440 -5.016 -3.968 1.00 8.86 79 ALA A C 1
ATOM 1068 O O . ALA A 1 81 ? 32.535 -4.696 -4.736 1.00 11.31 79 ALA A O 1
ATOM 1075 N N . ASP A 1 82 ? 33.755 -6.290 -3.690 1.00 8.16 80 ASP A N 1
ATOM 1076 C CA . ASP A 1 82 ? 32.960 -7.407 -4.182 1.00 7.56 80 ASP A CA 1
ATOM 1077 C C . ASP A 1 82 ? 32.119 -8.025 -3.070 1.00 6.27 80 ASP A C 1
ATOM 1078 O O . ASP A 1 82 ? 31.271 -8.870 -3.338 1.00 8.69 80 ASP A O 1
ATOM 1087 N N . THR A 1 83 ? 32.310 -7.551 -1.837 1.00 7.39 81 THR A N 1
ATOM 1088 C CA . THR A 1 83 ? 31.679 -8.131 -0.642 1.00 6.59 81 THR A CA 1
ATOM 1089 C C . THR A 1 83 ? 31.074 -7.017 0.197 1.00 5.31 81 THR A C 1
ATOM 1090 O O . THR A 1 83 ? 31.753 -6.026 0.499 1.00 7.81 81 THR A O 1
ATOM 1101 N N . LEU A 1 84 ? 29.796 -7.155 0.537 1.00 6.26 82 LEU A N 1
ATOM 1102 C CA . LEU A 1 84 ? 29.131 -6.206 1.414 1.00 6.56 82 LEU A CA 1
ATOM 1103 C C . LEU A 1 84 ? 28.889 -6.880 2.743 1.00 5.61 82 LEU A C 1
ATOM 1104 O O . LEU A 1 84 ? 28.198 -7.895 2.798 1.00 5.69 82 LEU A O 1
ATOM 1120 N N . VAL A 1 85 ? 29.527 -6.353 3.783 1.00 6.17 83 VAL A N 1
ATOM 1121 C CA . VAL A 1 85 ? 29.318 -6.751 5.163 1.00 6.34 83 VAL A CA 1
ATOM 1122 C C . VAL A 1 85 ? 28.408 -5.727 5.784 1.00 7.32 83 VAL A C 1
ATOM 1123 O O . VAL A 1 85 ? 28.721 -4.530 5.718 1.00 8.41 83 VAL A O 1
ATOM 1136 N N . GLU A 1 86 ? 27.288 -6.143 6.368 1.00 4.72 84 GLU A N 1
ATOM 1137 C CA . GLU A 1 86 ? 26.415 -5.172 7.034 1.00 5.09 84 GLU A CA 1
ATOM 1138 C C . GLU A 1 86 ? 26.224 -5.483 8.515 1.00 4.95 84 GLU A C 1
ATOM 1139 O O . GLU A 1 86 ? 25.770 -6.565 8.893 1.00 5.97 84 GLU A O 1
ATOM 1151 N N . LEU A 1 87 ? 26.536 -4.508 9.348 1.00 5.24 85 LEU A N 1
ATOM 1152 C CA . LEU A 1 87 ? 26.373 -4.640 10.790 1.00 6.38 85 LEU A CA 1
ATOM 1153 C C . LEU A 1 87 ? 25.016 -4.151 11.251 1.00 6.52 85 LEU A C 1
ATOM 1154 O O . LEU A 1 87 ? 24.562 -3.085 10.839 1.00 5.95 85 LEU A O 1
ATOM 1170 N N . GLY A 1 88 ? 24.368 -4.919 12.125 1.00 5.82 86 GLY A N 1
ATOM 1171 C CA . GLY A 1 88 ? 23.032 -4.558 12.569 1.00 4.28 86 GLY A CA 1
ATOM 1172 C C . GLY A 1 88 ? 22.125 -4.437 11.372 1.00 5.56 86 GLY A C 1
ATOM 1173 O O . GLY A 1 88 ? 21.428 -3.441 11.184 1.00 7.44 86 GLY A O 1
ATOM 1177 N N . SER A 1 89 ? 22.139 -5.468 10.544 1.00 5.75 87 SER A N 1
ATOM 1178 C CA . SER A 1 89 ? 21.585 -5.404 9.212 1.00 6.86 87 SER A CA 1
ATOM 1179 C C . SER A 1 89 ? 20.050 -5.390 9.162 1.00 6.62 87 SER A C 1
ATOM 1180 O O . SER A 1 89 ? 19.460 -4.817 8.256 1.00 5.96 87 SER A O 1
ATOM 1188 N N . GLY A 1 90 ? 19.395 -6.023 10.131 1.00 6.72 88 GLY A N 1
ATOM 1189 C CA . GLY A 1 90 ? 17.935 -6.051 10.138 1.00 6.77 88 GLY A CA 1
ATOM 1190 C C . GLY A 1 90 ? 17.372 -6.625 8.846 1.00 6.55 88 GLY A C 1
ATOM 1191 O O . GLY A 1 90 ? 17.805 -7.686 8.425 1.00 7.46 88 GLY A O 1
ATOM 1195 N N . THR A 1 91 ? 16.408 -5.949 8.224 1.00 7.90 89 THR A N 1
ATOM 1196 C CA . THR A 1 91 ? 15.818 -6.467 6.995 1.00 7.64 89 THR A CA 1
ATOM 1197 C C . THR A 1 91 ? 16.675 -6.219 5.752 1.00 7.60 89 THR A C 1
ATOM 1198 O O . THR A 1 91 ? 16.368 -6.736 4.685 1.00 8.02 89 THR A O 1
ATOM 1209 N N . SER A 1 92 ? 17.733 -5.424 5.911 1.00 8.47 90 SER A N 1
ATOM 1210 C CA . SER A 1 92 ? 18.590 -5.002 4.798 1.00 6.59 90 SER A CA 1
ATOM 1211 C C . SER A 1 92 ? 17.811 -4.375 3.630 1.00 9.08 90 SER A C 1
ATOM 1212 O O . SER A 1 92 ? 18.204 -4.464 2.483 1.00 9.54 90 SER A O 1
ATOM 1220 N N . GLU A 1 93 ? 16.730 -3.678 3.939 1.00 7.27 91 GLU A N 1
ATOM 1221 C CA . GLU A 1 93 ? 15.953 -3.013 2.904 1.00 8.76 91 GLU A CA 1
ATOM 1222 C C . GLU A 1 93 ? 16.730 -1.898 2.194 1.00 9.35 91 GLU A C 1
ATOM 1223 O O . GLU A 1 93 ? 16.778 -1.841 0.961 1.00 10.20 91 GLU A O 1
ATOM 1235 N N . LYS A 1 94 ? 17.369 -1.021 2.960 1.00 7.89 92 LYS A N 1
ATOM 1236 C CA . LYS A 1 94 ? 18.151 0.056 2.389 1.00 8.00 92 LYS A CA 1
ATOM 1237 C C . LYS A 1 94 ? 19.370 -0.489 1.643 1.00 6.67 92 LYS A C 1
ATOM 1238 O O . LYS A 1 94 ? 19.815 0.070 0.651 1.00 6.72 92 LYS A O 1
ATOM 1257 N N . THR A 1 95 ? 19.880 -1.612 2.131 1.00 8.75 93 THR A N 1
ATOM 1258 C CA . THR A 1 95 ? 21.074 -2.236 1.576 1.00 6.88 93 THR A CA 1
ATOM 1259 C C . THR A 1 95 ? 20.926 -2.632 0.125 1.00 7.33 93 THR A C 1
ATOM 1260 O O . THR A 1 95 ? 21.905 -2.690 -0.614 1.00 6.63 93 THR A O 1
ATOM 1271 N N . ARG A 1 96 ? 19.704 -2.925 -0.289 1.00 6.55 94 ARG A N 1
ATOM 1272 C CA . ARG A 1 96 ? 19.475 -3.331 -1.668 1.00 7.41 94 ARG A CA 1
ATOM 1273 C C . ARG A 1 96 ? 19.942 -2.246 -2.659 1.00 6.62 94 ARG A C 1
ATOM 1274 O O . ARG A 1 96 ? 20.314 -2.540 -3.795 1.00 7.09 94 ARG A O 1
ATOM 1295 N N . MET A 1 97 ? 19.926 -0.984 -2.255 1.00 6.49 95 MET A N 1
ATOM 1296 C CA . MET A 1 97 ? 20.418 0.062 -3.157 1.00 5.35 95 MET A CA 1
ATOM 1297 C C . MET A 1 97 ? 21.926 -0.096 -3.412 1.00 5.64 95 MET A C 1
ATOM 1298 O O . MET A 1 97 ? 22.410 0.123 -4.523 1.00 6.97 95 MET A O 1
ATOM 1312 N N . LEU A 1 98 ? 22.666 -0.449 -2.369 1.00 6.27 96 LEU A N 1
ATOM 1313 C CA . LEU A 1 98 ? 24.091 -0.706 -2.517 1.00 5.68 96 LEU A CA 1
ATOM 1314 C C . LEU A 1 98 ? 24.332 -1.993 -3.316 1.00 7.81 96 LEU A C 1
ATOM 1315 O O . LEU A 1 98 ? 25.191 -2.032 -4.199 1.00 7.59 96 LEU A O 1
ATOM 1331 N N . LEU A 1 99 ? 23.562 -3.035 -3.023 1.00 6.37 97 LEU A N 1
ATOM 1332 C CA . LEU A 1 99 ? 23.727 -4.306 -3.725 1.00 6.50 97 LEU A CA 1
ATOM 1333 C C . LEU A 1 99 ? 23.413 -4.121 -5.209 1.00 7.05 97 LEU A C 1
ATOM 1334 O O . LEU A 1 99 ? 24.125 -4.642 -6.045 1.00 8.67 97 LEU A O 1
ATOM 1350 N N . ASP A 1 100 ? 22.364 -3.373 -5.534 1.00 5.88 98 ASP A N 1
ATOM 1351 C CA . ASP A 1 100 ? 22.022 -3.115 -6.933 1.00 7.58 98 ASP A CA 1
ATOM 1352 C C . ASP A 1 100 ? 23.179 -2.402 -7.642 1.00 6.32 98 ASP A C 1
ATOM 1353 O O . ASP A 1 100 ? 23.496 -2.689 -8.808 1.00 7.70 98 ASP A O 1
ATOM 1362 N N . ALA A 1 101 ? 23.809 -1.454 -6.963 1.00 6.49 99 ALA A N 1
ATOM 1363 C CA . ALA A 1 101 ? 24.922 -0.732 -7.576 1.00 6.38 99 ALA A CA 1
ATOM 1364 C C . ALA A 1 101 ? 26.118 -1.652 -7.768 1.00 6.71 99 ALA A C 1
ATOM 1365 O O . ALA A 1 101 ? 26.824 -1.559 -8.780 1.00 8.02 99 ALA A O 1
ATOM 1372 N N . MET A 1 102 ? 26.346 -2.543 -6.815 1.00 7.32 100 MET A N 1
ATOM 1373 C CA . MET A 1 102 ? 27.455 -3.485 -6.938 1.00 6.90 100 MET A CA 1
ATOM 1374 C C . MET A 1 102 ? 27.209 -4.454 -8.077 1.00 9.08 100 MET A C 1
ATOM 1375 O O . MET A 1 102 ? 28.145 -4.830 -8.790 1.00 10.52 100 MET A O 1
ATOM 1389 N N . ARG A 1 103 ? 25.962 -4.845 -8.273 1.00 7.03 101 ARG A N 1
ATOM 1390 C CA . ARG A 1 103 ? 25.609 -5.722 -9.386 1.00 7.86 101 ARG A CA 1
ATOM 1391 C C . ARG A 1 103 ? 25.734 -5.007 -10.742 1.00 9.35 101 ARG A C 1
ATOM 1392 O O . ARG A 1 103 ? 26.273 -5.573 -11.701 1.00 10.14 101 ARG A O 1
ATOM 1413 N N . ASP A 1 104 ? 25.284 -3.755 -10.821 1.00 8.74 102 ASP A N 1
ATOM 1414 C CA . ASP A 1 104 ? 25.435 -2.952 -12.043 1.00 9.12 102 ASP A CA 1
ATOM 1415 C C . ASP A 1 104 ? 26.899 -2.859 -12.450 1.00 9.41 102 ASP A C 1
ATOM 1416 O O . ASP A 1 104 ? 27.238 -2.858 -13.643 1.00 12.70 102 ASP A O 1
ATOM 1425 N N . ALA A 1 105 ? 27.764 -2.741 -11.447 1.00 8.79 103 ALA A N 1
ATOM 1426 C CA . ALA A 1 105 ? 29.197 -2.562 -11.652 1.00 7.56 103 ALA A CA 1
ATOM 1427 C C . ALA A 1 105 ? 29.906 -3.878 -11.920 1.00 8.54 103 ALA A C 1
ATOM 1428 O O . ALA A 1 105 ? 31.124 -3.885 -12.114 1.00 11.47 103 ALA A O 1
ATOM 1435 N N . GLU A 1 106 ? 29.143 -4.969 -11.898 1.00 9.92 104 GLU A N 1
ATOM 1436 C CA . GLU A 1 106 ? 29.656 -6.333 -12.131 1.00 9.41 104 GLU A CA 1
ATOM 1437 C C . GLU A 1 106 ? 30.696 -6.718 -11.070 1.00 14.10 104 GLU A C 1
ATOM 1438 O O . GLU A 1 106 ? 31.634 -7.479 -11.339 1.00 13.98 104 GLU A O 1
ATOM 1450 N N . LEU A 1 107 ? 30.484 -6.235 -9.842 1.00 10.51 105 LEU A N 1
ATOM 1451 C CA . LEU A 1 107 ? 31.406 -6.466 -8.724 1.00 8.67 105 LEU A CA 1
ATOM 1452 C C . LEU A 1 107 ? 30.890 -7.452 -7.687 1.00 8.71 105 LEU A C 1
ATOM 1453 O O . LEU A 1 107 ? 31.669 -8.072 -6.979 1.00 11.70 105 LEU A O 1
ATOM 1469 N N . LEU A 1 108 ? 29.580 -7.571 -7.574 1.00 9.85 106 LEU A N 1
ATOM 1470 C CA . LEU A 1 108 ? 29.010 -8.230 -6.403 1.00 8.23 106 LEU A CA 1
ATOM 1471 C C . LEU A 1 108 ? 29.240 -9.732 -6.396 1.00 8.89 106 LEU A C 1
ATOM 1472 O O . LEU A 1 108 ? 28.830 -10.422 -7.338 1.00 11.77 106 LEU A O 1
ATOM 1488 N N . ARG A 1 109 ? 29.871 -10.227 -5.335 1.00 8.16 107 ARG A N 1
ATOM 1489 C CA . ARG A 1 109 ? 30.067 -11.676 -5.159 1.00 7.49 107 ARG A CA 1
ATOM 1490 C C . ARG A 1 109 ? 29.466 -12.211 -3.874 1.00 7.54 107 ARG A C 1
ATOM 1491 O O . ARG A 1 109 ? 29.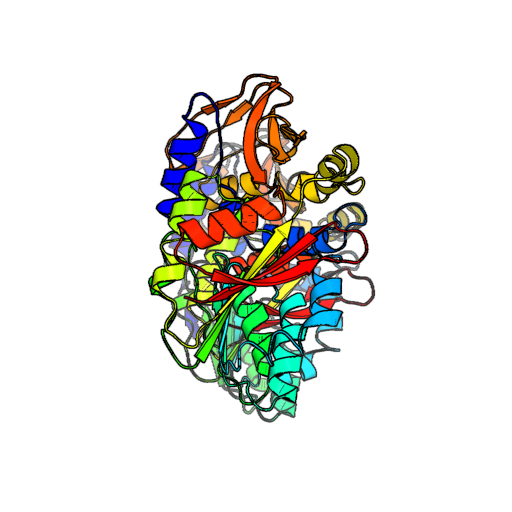205 -13.408 -3.763 1.00 8.75 107 ARG A O 1
ATOM 1512 N N . ARG A 1 110 ? 29.280 -11.354 -2.875 1.00 7.35 108 ARG A N 1
ATOM 1513 C CA . ARG A 1 110 ? 29.078 -11.853 -1.521 1.00 5.80 108 ARG A CA 1
ATOM 1514 C C . ARG A 1 110 ? 28.395 -10.827 -0.621 1.00 6.21 108 ARG A C 1
ATOM 1515 O O . ARG A 1 110 ? 28.707 -9.640 -0.688 1.00 7.51 108 ARG A O 1
ATOM 1536 N N . PHE A 1 111 ? 27.503 -11.315 0.237 1.00 5.23 109 PHE A N 1
ATOM 1537 C CA . PHE A 1 111 ? 26.809 -10.492 1.239 1.00 6.51 109 PHE A CA 1
ATOM 1538 C C . PHE A 1 111 ? 26.894 -11.195 2.590 1.00 6.51 109 PHE A C 1
ATOM 1539 O O . PHE A 1 111 ? 26.548 -12.371 2.724 1.00 7.33 109 PHE A O 1
ATOM 1556 N N . ILE A 1 112 ? 27.371 -10.455 3.585 1.00 5.49 110 ILE A N 1
ATOM 1557 C CA . ILE A 1 112 ? 27.560 -10.956 4.937 1.00 5.89 110 ILE A CA 1
ATOM 1558 C C . ILE A 1 112 ? 26.768 -10.090 5.912 1.00 7.21 110 ILE A C 1
ATOM 1559 O O . ILE A 1 112 ? 27.268 -9.081 6.403 1.00 7.06 110 ILE A O 1
ATOM 1575 N N . PRO A 1 113 ? 25.508 -10.455 6.173 1.00 5.77 111 PRO A N 1
ATOM 1576 C CA . PRO A 1 113 ? 24.744 -9.720 7.178 1.00 7.25 111 PRO A CA 1
ATOM 1577 C C . PRO A 1 113 ? 25.106 -10.179 8.587 1.00 6.41 111 PRO A C 1
ATOM 1578 O O . PRO A 1 113 ? 25.332 -11.370 8.797 1.00 7.75 111 PRO A O 1
ATOM 1589 N N . PHE A 1 114 ? 25.149 -9.243 9.530 1.00 4.75 112 PHE A N 1
ATOM 1590 C CA . PHE A 1 114 ? 25.576 -9.483 10.898 1.00 6.80 112 PHE A CA 1
ATOM 1591 C C . PHE A 1 114 ? 24.521 -8.880 11.808 1.00 7.50 112 PHE A C 1
ATOM 1592 O O . PHE A 1 114 ? 24.202 -7.698 11.680 1.00 6.03 112 PHE A O 1
ATOM 1609 N N . ASP A 1 115 ? 23.948 -9.668 12.713 1.00 5.95 113 ASP A N 1
ATOM 1610 C CA . ASP A 1 115 ? 22.867 -9.161 13.549 1.00 6.83 113 ASP A CA 1
ATOM 1611 C C . ASP A 1 115 ? 22.713 -10.038 14.779 1.00 5.44 113 ASP A C 1
ATOM 1612 O O . ASP A 1 115 ? 23.096 -11.199 14.767 1.00 7.11 113 ASP A O 1
ATOM 1621 N N . VAL A 1 116 ? 22.139 -9.478 15.821 1.00 6.88 114 VAL A N 1
ATOM 1622 C CA . VAL A 1 116 ? 21.891 -10.230 17.051 1.00 7.52 114 VAL A CA 1
ATOM 1623 C C . VAL A 1 116 ? 20.654 -11.118 16.920 1.00 8.90 114 VAL A C 1
ATOM 1624 O O . VAL A 1 116 ? 20.508 -12.106 17.648 1.00 10.99 114 VAL A O 1
ATOM 1637 N N . ASP A 1 117 ? 19.773 -10.795 15.975 1.00 6.06 115 ASP A N 1
ATOM 1638 C CA . ASP A 1 117 ? 18.486 -11.478 15.830 1.00 7.73 115 ASP A CA 1
ATOM 1639 C C . ASP A 1 117 ? 18.583 -12.501 14.704 1.00 9.86 115 ASP A C 1
ATOM 1640 O O . ASP A 1 117 ? 18.586 -12.143 13.540 1.00 8.85 115 ASP A O 1
ATOM 1649 N N . ALA A 1 118 ? 18.678 -13.780 15.072 1.00 10.14 116 ALA A N 1
ATOM 1650 C CA . ALA A 1 118 ? 18.824 -14.856 14.106 1.00 10.53 116 ALA A CA 1
ATOM 1651 C C . ALA A 1 118 ? 17.693 -14.904 13.092 1.00 10.45 116 ALA A C 1
ATOM 1652 O O . ALA A 1 118 ? 17.887 -15.263 11.943 1.00 10.36 116 ALA A O 1
ATOM 1659 N N . GLY A 1 119 ? 16.500 -14.521 13.520 1.00 11.58 117 GLY A N 1
ATOM 1660 C CA . GLY A 1 119 ? 15.338 -14.570 12.657 1.00 11.76 117 GLY A CA 1
ATOM 1661 C C . GLY A 1 119 ? 15.435 -13.588 11.513 1.00 11.53 117 GLY A C 1
ATOM 1662 O O . GLY A 1 119 ? 15.094 -13.895 10.372 1.00 10.99 117 GLY A O 1
ATOM 1666 N N . VAL A 1 120 ? 15.915 -12.384 11.804 1.00 9.92 118 VAL A N 1
ATOM 1667 C CA . VAL A 1 120 ? 15.960 -11.383 10.764 1.00 10.26 118 VAL A CA 1
ATOM 1668 C C . VAL A 1 120 ? 17.067 -11.734 9.763 1.00 9.86 118 VAL A C 1
ATOM 1669 O O . VAL A 1 120 ? 16.940 -11.467 8.567 1.00 10.48 118 VAL A O 1
ATOM 1682 N N . LEU A 1 121 ? 18.104 -12.412 10.241 1.00 8.98 119 LEU A N 1
ATOM 1683 C CA . LEU A 1 121 ? 19.148 -12.915 9.341 1.00 8.64 119 LEU A CA 1
ATOM 1684 C C . LEU A 1 121 ? 18.639 -14.007 8.403 1.00 10.38 119 LEU A C 1
ATOM 1685 O O . LEU A 1 121 ? 18.997 -14.046 7.229 1.00 12.02 119 LEU A O 1
ATOM 1701 N N . ARG A 1 122 ? 17.815 -14.906 8.934 1.00 9.31 120 ARG A N 1
ATOM 1702 C CA . ARG A 1 122 ? 17.270 -15.983 8.117 1.00 8.81 120 ARG A CA 1
ATOM 1703 C C . ARG A 1 122 ? 16.380 -15.399 7.028 1.00 10.87 120 ARG A C 1
ATOM 1704 O O . ARG A 1 122 ? 16.449 -15.818 5.871 1.00 11.85 120 ARG A O 1
ATOM 1725 N N . SER A 1 123 ? 15.550 -14.418 7.394 1.00 9.35 121 SER A N 1
ATOM 1726 C CA . SER A 1 123 ? 14.646 -13.785 6.444 1.00 9.62 121 SER A CA 1
ATOM 1727 C C . SER A 1 123 ? 15.403 -13.000 5.370 1.00 13.24 121 SER A C 1
ATOM 1728 O O . SER A 1 123 ? 15.164 -13.163 4.176 1.00 10.71 121 SER A O 1
ATOM 1736 N N . ALA A 1 124 ? 16.314 -12.144 5.808 1.00 9.19 122 ALA A N 1
ATOM 1737 C CA . ALA A 1 124 ? 17.051 -11.288 4.885 1.00 9.22 122 ALA A CA 1
ATOM 1738 C C . ALA A 1 124 ? 17.976 -12.108 3.995 1.00 10.38 122 ALA A C 1
ATOM 1739 O O . ALA A 1 124 ? 18.105 -11.835 2.800 1.00 11.78 122 ALA A O 1
ATOM 1746 N N . GLY A 1 125 ? 18.609 -13.121 4.580 1.00 9.64 123 GLY A N 1
ATOM 1747 C CA . GLY A 1 125 ? 19.485 -13.990 3.828 1.00 11.11 123 GLY A CA 1
ATOM 1748 C C . GLY A 1 125 ? 18.748 -14.692 2.706 1.00 11.07 123 GLY A C 1
ATOM 1749 O O . GLY A 1 125 ? 19.232 -14.758 1.570 1.00 15.50 123 GLY A O 1
ATOM 1753 N N . ALA A 1 126 ? 17.570 -15.218 3.032 1.00 11.40 124 ALA A N 1
ATOM 1754 C CA . ALA A 1 126 ? 16.752 -15.927 2.055 1.00 14.86 124 ALA A CA 1
ATOM 1755 C C . ALA A 1 126 ? 16.333 -15.008 0.924 1.00 12.24 124 ALA A C 1
ATOM 1756 O O . ALA A 1 126 ? 16.446 -15.370 -0.249 1.00 11.95 124 ALA A O 1
ATOM 1763 N N . ALA A 1 127 ? 15.864 -13.812 1.278 1.00 13.01 125 ALA A N 1
ATOM 1764 C CA . ALA A 1 127 ? 15.388 -12.847 0.295 1.00 9.92 125 ALA A CA 1
ATOM 1765 C C . ALA A 1 127 ? 16.525 -12.352 -0.605 1.00 10.87 125 ALA A C 1
ATOM 1766 O O . ALA A 1 127 ? 16.426 -12.420 -1.826 1.00 11.23 125 ALA A O 1
ATOM 1773 N N . ILE A 1 128 ? 17.605 -11.878 0.008 1.00 10.56 126 ILE A N 1
ATOM 1774 C CA . ILE A 1 128 ? 18.703 -11.322 -0.755 1.00 11.38 126 ILE A CA 1
ATOM 1775 C C . ILE A 1 128 ? 19.307 -12.434 -1.606 1.00 9.19 126 ILE A C 1
ATOM 1776 O O . ILE A 1 128 ? 19.700 -12.202 -2.759 1.00 9.81 126 ILE A O 1
ATOM 1792 N N . GLY A 1 129 ? 19.395 -13.646 -1.059 1.00 11.16 127 GLY A N 1
ATOM 1793 C CA . GLY A 1 129 ? 19.988 -14.724 -1.828 1.00 11.48 127 GLY A CA 1
ATOM 1794 C C . GLY A 1 129 ? 19.236 -14.980 -3.127 1.00 13.17 127 GLY A C 1
ATOM 1795 O O . GLY A 1 129 ? 19.839 -15.311 -4.160 1.00 13.68 127 GLY A O 1
ATOM 1799 N N . ALA A 1 130 ? 17.920 -14.813 -3.077 1.00 11.64 128 ALA A N 1
ATOM 1800 C CA . ALA A 1 130 ? 17.048 -15.058 -4.218 1.00 12.59 128 ALA A CA 1
ATOM 1801 C C . ALA A 1 130 ? 17.025 -13.886 -5.193 1.00 11.64 128 ALA A C 1
ATOM 1802 O O . ALA A 1 130 ? 16.924 -14.081 -6.407 1.00 13.07 128 ALA A O 1
ATOM 1809 N N . GLU A 1 131 ? 17.111 -12.670 -4.652 1.00 11.53 129 GLU A N 1
ATOM 1810 C CA . GLU A 1 131 ? 17.082 -11.435 -5.443 1.00 10.82 129 GLU A CA 1
ATOM 1811 C C . GLU A 1 131 ? 18.357 -11.210 -6.230 1.00 8.50 129 GLU A C 1
ATOM 1812 O O . GLU A 1 131 ? 18.345 -10.514 -7.252 1.00 11.23 129 GLU A O 1
ATOM 1824 N N . TYR A 1 132 ? 19.452 -11.799 -5.746 1.00 8.60 130 TYR A N 1
ATOM 1825 C CA . TYR A 1 132 ? 20.775 -11.670 -6.366 1.00 8.97 130 TYR A CA 1
ATOM 1826 C C . TYR A 1 132 ? 21.356 -13.058 -6.648 1.00 9.59 130 TYR A C 1
ATOM 1827 O O . TYR A 1 132 ? 22.247 -13.526 -5.924 1.00 12.14 130 TYR A O 1
ATOM 1845 N N . PRO A 1 133 ? 20.838 -13.725 -7.691 1.00 10.79 131 PRO A N 1
ATOM 1846 C CA . PRO A 1 133 ? 21.391 -15.028 -8.084 1.00 10.48 131 PRO A CA 1
ATOM 1847 C C . PRO A 1 133 ? 22.890 -14.979 -8.303 1.00 12.28 131 PRO A C 1
ATOM 1848 O O . PRO A 1 133 ? 23.416 -14.052 -8.909 1.00 12.61 131 PRO A O 1
ATOM 1859 N N . GLY A 1 134 ? 23.571 -15.999 -7.794 1.00 9.22 132 GLY A N 1
ATOM 1860 C CA . GLY A 1 134 ? 24.996 -16.099 -7.934 1.00 9.81 132 GLY A CA 1
ATOM 1861 C C . GLY A 1 134 ? 25.819 -15.377 -6.889 1.00 10.76 132 GLY A C 1
ATOM 1862 O O . GLY A 1 134 ? 27.037 -15.337 -7.025 1.00 12.41 132 GLY A O 1
ATOM 1866 N N . ILE A 1 135 ? 25.194 -14.819 -5.850 1.00 12.79 133 ILE A N 1
ATOM 1867 C CA . ILE A 1 135 ? 26.005 -14.259 -4.765 1.00 9.28 133 ILE A CA 1
ATOM 1868 C C . ILE A 1 135 ? 25.970 -15.179 -3.566 1.00 12.10 133 ILE A C 1
ATOM 1869 O O . ILE A 1 135 ? 24.968 -15.845 -3.312 1.00 11.73 133 ILE A O 1
ATOM 1885 N N . GLU A 1 136 ? 27.101 -15.249 -2.870 1.00 8.80 134 GLU A N 1
ATOM 1886 C CA . GLU A 1 136 ? 27.209 -16.000 -1.636 1.00 6.82 134 GLU A CA 1
ATOM 1887 C C . GLU A 1 136 ? 26.609 -15.197 -0.498 1.00 8.84 134 GLU A C 1
ATOM 1888 O O . GLU A 1 136 ? 26.950 -14.035 -0.327 1.00 8.23 134 GLU A O 1
ATOM 1900 N N . ILE A 1 137 ? 25.743 -15.843 0.279 1.00 8.84 135 ILE A N 1
ATOM 1901 C CA . ILE A 1 137 ? 25.169 -15.281 1.502 1.00 9.16 135 ILE A CA 1
ATOM 1902 C C . ILE A 1 137 ? 25.803 -15.988 2.682 1.00 8.98 135 ILE A C 1
ATOM 1903 O O . ILE A 1 137 ? 25.759 -17.220 2.773 1.00 10.64 135 ILE A O 1
ATOM 1919 N N . ASP A 1 138 ? 26.381 -15.238 3.603 1.00 7.87 136 ASP A N 1
ATOM 1920 C CA . ASP A 1 138 ? 27.028 -15.829 4.762 1.00 8.32 136 ASP A CA 1
ATOM 1921 C C . ASP A 1 138 ? 26.613 -15.019 5.987 1.00 9.70 136 ASP A C 1
ATOM 1922 O O . ASP A 1 138 ? 27.241 -14.023 6.321 1.00 9.86 136 ASP A O 1
ATOM 1931 N N . ALA A 1 139 ? 25.520 -15.429 6.616 1.00 10.72 137 ALA A N 1
ATOM 1932 C CA . ALA A 1 139 ? 24.953 -14.711 7.743 1.00 8.77 137 ALA A CA 1
ATOM 1933 C C . ALA A 1 139 ? 25.706 -15.015 9.017 1.00 15.09 137 ALA A C 1
ATOM 1934 O O . ALA A 1 139 ? 26.064 -16.167 9.274 1.00 13.06 137 ALA A O 1
ATOM 1941 N N . VAL A 1 140 ? 25.912 -13.987 9.830 1.00 8.86 138 VAL A N 1
ATOM 1942 C CA . VAL A 1 140 ? 26.627 -14.109 11.094 1.00 9.03 138 VAL A CA 1
ATOM 1943 C C . VAL A 1 140 ? 25.778 -13.552 12.230 1.00 8.53 138 VAL A C 1
ATOM 1944 O O . VAL A 1 140 ? 25.381 -12.384 12.237 1.00 7.87 138 VAL A O 1
ATOM 1957 N N . CYS A 1 141 ? 25.506 -14.400 13.217 1.00 9.84 139 CYS A N 1
ATOM 1958 C CA . CYS A 1 141 ? 24.748 -13.992 14.381 1.00 9.30 139 CYS A CA 1
ATOM 1959 C C . CYS A 1 141 ? 25.707 -13.613 15.500 1.00 12.52 139 CYS A C 1
ATOM 1960 O O . CYS A 1 141 ? 26.588 -14.393 15.861 1.00 16.24 139 CYS A O 1
ATOM 1968 N N . GLY A 1 142 ? 25.539 -12.422 16.059 1.00 9.34 140 GLY A N 1
ATOM 1969 C CA . GLY A 1 142 ? 26.380 -11.988 17.150 1.00 9.03 140 GLY A CA 1
ATOM 1970 C C . GLY A 1 142 ? 26.073 -10.576 17.593 1.00 9.38 140 GLY A C 1
ATOM 1971 O O . GLY A 1 142 ? 25.193 -9.911 17.045 1.00 8.73 140 GLY A O 1
ATOM 1975 N N . ASP A 1 143 ? 26.835 -10.143 18.589 1.00 7.56 141 ASP A N 1
ATOM 1976 C CA . ASP A 1 143 ? 26.784 -8.817 19.191 1.00 8.65 141 ASP A CA 1
ATOM 1977 C C . ASP A 1 143 ? 27.935 -8.002 18.600 1.00 10.68 141 ASP A C 1
ATOM 1978 O O . ASP A 1 143 ? 29.094 -8.424 18.700 1.00 8.92 141 ASP A O 1
ATOM 1987 N N . PHE A 1 144 ? 27.662 -6.848 17.991 1.00 8.69 142 PHE A N 1
ATOM 1988 C CA . PHE A 1 144 ? 28.730 -6.143 17.294 1.00 8.23 142 PHE A CA 1
ATOM 1989 C C . PHE A 1 144 ? 29.745 -5.525 18.254 1.00 11.31 142 PHE A C 1
ATOM 1990 O O . PHE A 1 144 ? 30.796 -5.074 17.818 1.00 8.36 142 PHE A O 1
ATOM 2007 N N . GLU A 1 145 ? 29.470 -5.541 19.553 1.00 8.37 143 GLU A N 1
ATOM 2008 C CA . GLU A 1 145 ? 30.473 -5.130 20.542 1.00 10.26 143 GLU A CA 1
ATOM 2009 C C . GLU A 1 145 ? 31.434 -6.228 20.987 1.00 14.09 143 GLU A C 1
ATOM 2010 O O . GLU A 1 145 ? 32.429 -5.929 21.656 1.00 15.14 143 GLU A O 1
ATOM 2022 N N . GLU A 1 146 ? 31.153 -7.477 20.623 1.00 10.94 144 GLU A N 1
ATOM 2023 C CA . GLU A 1 146 ? 31.947 -8.624 21.095 1.00 11.18 144 GLU A CA 1
ATOM 2024 C C . GLU A 1 146 ? 32.373 -9.599 19.997 1.00 12.34 144 GLU A C 1
ATOM 2025 O O . GLU A 1 146 ? 33.418 -10.248 20.121 1.00 14.96 144 GLU A O 1
ATOM 2037 N N . HIS A 1 147 ? 31.599 -9.703 18.913 1.00 9.98 145 HIS A N 1
ATOM 2038 C CA . HIS A 1 147 ? 31.737 -10.816 17.984 1.00 8.97 145 HIS A CA 1
ATOM 2039 C C . HIS A 1 147 ? 32.121 -10.440 16.556 1.00 6.85 145 HIS A C 1
ATOM 2040 O O . HIS A 1 147 ? 31.887 -11.204 15.620 1.00 10.38 145 HIS A O 1
ATOM 2055 N N . LEU A 1 148 ? 32.761 -9.290 16.379 1.00 9.39 146 LEU A N 1
ATOM 2056 C CA . LEU A 1 148 ? 33.187 -8.902 15.028 1.00 10.07 146 LEU A CA 1
ATOM 2057 C C . LEU A 1 148 ? 34.186 -9.898 14.431 1.00 11.28 146 LEU A C 1
ATOM 2058 O O . LEU A 1 148 ? 34.282 -10.021 13.214 1.00 11.73 146 LEU A O 1
ATOM 2074 N N . GLY A 1 149 ? 34.893 -10.642 15.281 1.00 10.59 147 GLY A N 1
ATOM 2075 C CA . GLY A 1 149 ? 35.810 -11.665 14.796 1.00 14.28 147 GLY A CA 1
ATOM 2076 C C . GLY A 1 149 ? 35.137 -12.856 14.124 1.00 14.92 147 GLY A C 1
ATOM 2077 O O . GLY A 1 149 ? 35.794 -13.702 13.519 1.00 13.62 147 GLY A O 1
ATOM 2081 N N . LYS A 1 150 ? 33.818 -12.948 14.216 1.00 10.61 148 LYS A N 1
ATOM 2082 C CA . LYS A 1 150 ? 33.095 -13.996 13.513 1.00 13.76 148 LYS A CA 1
ATOM 2083 C C . LYS A 1 150 ? 32.917 -13.674 12.032 1.00 13.89 148 LYS A C 1
ATOM 2084 O O . LYS A 1 150 ? 32.599 -14.555 11.229 1.00 15.32 148 LYS A O 1
ATOM 2103 N N . ILE A 1 151 ? 33.098 -12.408 11.677 1.00 13.36 149 ILE A N 1
ATOM 2104 C CA . ILE A 1 151 ? 32.962 -11.977 10.288 1.00 12.60 149 ILE A CA 1
ATOM 2105 C C . ILE A 1 151 ? 34.189 -12.415 9.479 1.00 13.54 149 ILE A C 1
ATOM 2106 O O . ILE A 1 151 ? 35.301 -11.949 9.749 1.00 15.74 149 ILE A O 1
ATOM 2122 N N . PRO A 1 152 ? 33.986 -13.288 8.471 1.00 16.33 150 PRO A N 1
ATOM 2123 C CA . PRO A 1 152 ? 35.124 -13.712 7.641 1.00 20.08 150 PRO A CA 1
ATOM 2124 C C . PRO A 1 152 ? 35.877 -12.558 6.995 1.00 21.40 150 PRO A C 1
ATOM 2125 O O . PRO A 1 152 ? 35.277 -11.602 6.504 1.00 19.21 150 PRO A O 1
ATOM 2136 N N . HIS A 1 153 ? 37.201 -12.644 7.003 1.00 17.19 151 HIS A N 1
ATOM 2137 C CA . HIS A 1 153 ? 38.028 -11.725 6.248 1.00 17.26 151 HIS A CA 1
ATOM 2138 C C . HIS A 1 153 ? 38.204 -12.339 4.878 1.00 17.82 151 HIS A C 1
ATOM 2139 O O . HIS A 1 153 ? 39.078 -13.185 4.679 1.00 17.67 151 HIS A O 1
ATOM 2143 N N . VAL A 1 154 ? 37.345 -11.929 3.951 1.00 12.03 152 VAL A N 1
ATOM 2144 C CA A VAL A 1 154 ? 37.270 -12.493 2.618 0.15 11.25 152 VAL A CA 1
ATOM 2145 C CA B VAL A 1 154 ? 37.370 -12.456 2.591 0.85 11.06 152 VAL A CA 1
ATOM 2146 C C . VAL A 1 154 ? 36.991 -11.387 1.597 1.00 12.54 152 VAL A C 1
ATOM 2147 O O . VAL A 1 154 ? 36.162 -10.518 1.866 1.00 20.17 152 VAL A O 1
ATOM 2172 N N . GLY A 1 155 ? 37.642 -11.438 0.447 1.00 13.21 153 GLY A N 1
ATOM 2173 C CA . GLY A 1 155 ? 37.354 -10.527 -0.643 1.00 15.36 153 GLY A CA 1
ATOM 2174 C C . GLY A 1 155 ? 37.751 -9.104 -0.325 1.00 12.29 153 GLY A C 1
ATOM 2175 O O . GLY A 1 155 ? 38.559 -8.855 0.571 1.00 16.57 153 GLY A O 1
ATOM 2179 N N . ARG A 1 156 ? 37.161 -8.178 -1.072 1.00 10.56 154 ARG A N 1
ATOM 2180 C CA . ARG A 1 156 ? 37.346 -6.747 -0.879 1.00 8.81 154 ARG A CA 1
ATOM 2181 C C . ARG A 1 156 ? 36.039 -6.242 -0.280 1.00 5.30 154 ARG A C 1
ATOM 2182 O O . ARG A 1 156 ? 34.998 -6.296 -0.941 1.00 8.72 154 ARG A O 1
ATOM 2203 N N . ARG A 1 157 ? 36.107 -5.761 0.954 1.00 6.24 155 ARG A N 1
ATOM 2204 C CA . ARG A 1 157 ? 34.880 -5.547 1.719 1.00 7.03 155 ARG A CA 1
ATOM 2205 C C . ARG A 1 157 ? 34.471 -4.097 1.904 1.00 7.37 155 ARG A C 1
ATOM 2206 O O . ARG A 1 157 ? 35.245 -3.268 2.354 1.00 8.74 155 ARG A O 1
ATOM 2227 N N . LEU A 1 158 ? 33.212 -3.833 1.568 1.00 6.15 156 LEU A N 1
ATOM 2228 C CA . LEU A 1 158 ? 32.505 -2.633 1.980 1.00 5.36 156 LEU A CA 1
ATOM 2229 C C . LEU A 1 158 ? 31.726 -2.992 3.236 1.00 6.85 156 LEU A C 1
ATOM 2230 O O . LEU A 1 158 ? 30.754 -3.763 3.175 1.00 6.85 156 LEU A O 1
ATOM 2246 N N . VAL A 1 159 ? 32.190 -2.495 4.371 1.00 6.67 157 VAL A N 1
ATOM 2247 C CA . VAL A 1 159 ? 31.523 -2.731 5.643 1.00 6.42 157 VAL A CA 1
ATOM 2248 C C . VAL A 1 159 ? 30.573 -1.573 5.875 1.00 5.56 157 VAL A C 1
ATOM 2249 O O . VAL A 1 159 ? 30.972 -0.413 5.871 1.00 6.74 157 VAL A O 1
ATOM 2262 N N . VAL A 1 160 ? 29.308 -1.899 6.088 1.00 5.52 158 VAL A N 1
ATOM 2263 C CA . VAL A 1 160 ? 28.214 -0.948 6.179 1.00 5.96 158 VAL A CA 1
ATOM 2264 C C . VAL A 1 160 ? 27.556 -0.985 7.555 1.00 6.94 158 VAL A C 1
ATOM 2265 O O . VAL A 1 160 ? 27.235 -2.073 8.047 1.00 6.25 158 VAL A O 1
ATOM 2278 N N . PHE A 1 161 ? 27.353 0.182 8.166 1.00 5.22 159 PHE A N 1
ATOM 2279 C CA . PHE A 1 161 ? 26.681 0.263 9.464 1.00 5.48 159 PHE A CA 1
ATOM 2280 C C . PHE A 1 161 ? 25.733 1.448 9.391 1.00 3.87 159 PHE A C 1
ATOM 2281 O O . PHE A 1 161 ? 26.102 2.598 9.664 1.00 6.76 159 PHE A O 1
ATOM 2298 N N . LEU A 1 162 ? 24.516 1.150 8.955 1.00 5.68 160 LEU A N 1
ATOM 2299 C CA . LEU A 1 162 ? 23.527 2.171 8.667 1.00 7.27 160 LEU A CA 1
ATOM 2300 C C . LEU A 1 162 ? 22.672 2.526 9.870 1.00 6.75 160 LEU A C 1
ATOM 2301 O O . LEU A 1 162 ? 22.751 1.921 10.943 1.00 5.56 160 LEU A O 1
ATOM 2317 N N . GLY A 1 163 ? 21.862 3.555 9.690 1.00 7.23 161 GLY A N 1
ATOM 2318 C CA . GLY A 1 163 ? 20.756 3.782 10.595 1.00 6.72 161 GLY A CA 1
ATOM 2319 C C . GLY A 1 163 ? 21.063 4.599 11.832 1.00 6.65 161 GLY A C 1
ATOM 2320 O O . GLY A 1 163 ? 20.168 4.894 12.607 1.00 6.88 161 GLY A O 1
ATOM 2324 N N . SER A 1 164 ? 22.325 4.961 12.009 1.00 6.47 162 SER A N 1
ATOM 2325 C CA . SER A 1 164 ? 22.801 5.598 13.240 1.00 5.07 162 SER A CA 1
ATOM 2326 C C . SER A 1 164 ? 22.699 4.647 14.437 1.00 4.96 162 SER A C 1
ATOM 2327 O O . SER A 1 164 ? 22.587 5.073 15.591 1.00 5.90 162 SER A O 1
ATOM 2335 N N . THR A 1 165 ? 22.745 3.348 14.160 1.00 5.86 163 THR A N 1
ATOM 2336 C CA . THR A 1 165 ? 22.827 2.362 15.218 1.00 5.41 163 THR A CA 1
ATOM 2337 C C . THR A 1 165 ? 24.118 2.580 16.019 1.00 5.84 163 THR A C 1
ATOM 2338 O O . THR A 1 165 ? 24.196 2.225 17.194 1.00 6.38 163 THR A O 1
ATOM 2349 N N . ILE A 1 166 ? 25.140 3.173 15.407 1.00 6.03 164 ILE A N 1
ATOM 2350 C CA . ILE A 1 166 ? 26.358 3.451 16.175 1.00 7.90 164 ILE A CA 1
ATOM 2351 C C . ILE A 1 166 ? 26.056 4.433 17.311 1.00 8.47 164 ILE A C 1
ATOM 2352 O O . ILE A 1 166 ? 26.737 4.441 18.346 1.00 7.82 164 ILE A O 1
ATOM 2368 N N . GLY A 1 167 ? 25.002 5.228 17.137 1.00 5.68 165 GLY A N 1
ATOM 2369 C CA . GLY A 1 167 ? 24.548 6.132 18.193 1.00 5.83 165 GLY A CA 1
ATOM 2370 C C . GLY A 1 167 ? 23.887 5.450 19.374 1.00 5.37 165 GLY A C 1
ATOM 2371 O O . GLY A 1 167 ? 23.610 6.100 20.373 1.00 6.64 165 GLY A O 1
ATOM 2375 N N . ASN A 1 168 ? 23.641 4.146 19.268 1.00 6.16 166 ASN A N 1
ATOM 2376 C CA . ASN A 1 168 ? 23.052 3.399 20.366 1.00 7.83 166 ASN A CA 1
ATOM 2377 C C . ASN A 1 168 ? 24.138 2.853 21.294 1.00 7.86 166 ASN A C 1
ATOM 2378 O O . ASN A 1 168 ? 23.855 2.031 22.166 1.00 10.78 166 ASN A O 1
ATOM 2389 N N . LEU A 1 169 ? 25.374 3.312 21.088 1.00 9.63 167 LEU A N 1
ATOM 2390 C CA . LEU A 1 169 ? 26.496 3.092 21.992 1.00 9.17 167 LEU A CA 1
ATOM 2391 C C . LEU A 1 169 ? 26.911 4.433 22.557 1.00 11.91 167 LEU A C 1
ATOM 2392 O O . LEU A 1 169 ? 27.036 5.397 21.791 1.00 10.41 167 LEU A O 1
ATOM 2408 N N . THR A 1 170 ? 27.136 4.502 23.869 1.00 12.13 168 THR A N 1
ATOM 2409 C CA . THR A 1 170 ? 27.602 5.744 24.486 1.00 12.42 168 THR A CA 1
ATOM 2410 C C . THR A 1 170 ? 29.062 5.962 24.070 1.00 10.86 168 THR A C 1
ATOM 2411 O O . THR A 1 170 ? 29.656 5.087 23.473 1.00 11.31 168 THR A O 1
ATOM 2422 N N . PRO A 1 171 ? 29.624 7.142 24.372 1.00 12.03 169 PRO A N 1
ATOM 2423 C CA . PRO A 1 171 ? 30.923 7.480 23.776 1.00 10.50 169 PRO A CA 1
ATOM 2424 C C . PRO A 1 171 ? 32.081 6.513 24.035 1.00 13.18 169 PRO A C 1
ATOM 2425 O O . PRO A 1 171 ? 32.767 6.217 23.064 1.00 12.44 169 PRO A O 1
ATOM 2436 N N . ALA A 1 172 ? 32.301 5.998 25.241 1.00 13.06 170 ALA A N 1
ATOM 2437 C CA . ALA A 1 172 ? 33.462 5.115 25.436 1.00 17.21 170 ALA A CA 1
ATOM 2438 C C . ALA A 1 172 ? 33.278 3.773 24.719 1.00 10.88 170 ALA A C 1
ATOM 2439 O O . ALA A 1 172 ? 34.185 3.322 24.004 1.00 12.91 170 ALA A O 1
ATOM 2446 N N . PRO A 1 173 ? 32.110 3.118 24.892 1.00 10.30 171 PRO A N 1
ATOM 2447 C CA . PRO A 1 173 ? 31.909 1.887 24.113 1.00 11.29 171 PRO A CA 1
ATOM 2448 C C . PRO A 1 173 ? 31.936 2.128 22.602 1.00 9.19 171 PRO A C 1
ATOM 2449 O O . PRO A 1 173 ? 32.395 1.254 21.874 1.00 9.30 171 PRO A O 1
ATOM 2460 N N . ARG A 1 174 ? 31.435 3.279 22.147 1.00 10.36 172 ARG A N 1
ATOM 2461 C CA . ARG A 1 174 ? 31.467 3.589 20.718 1.00 10.16 172 ARG A CA 1
ATOM 2462 C C . ARG A 1 174 ? 32.895 3.678 20.213 1.00 9.57 172 ARG A C 1
ATOM 2463 O O . ARG A 1 174 ? 33.234 3.140 19.154 1.00 9.62 172 ARG A O 1
ATOM 2484 N N . ALA A 1 175 ? 33.743 4.346 20.982 1.00 11.09 173 ALA A N 1
ATOM 2485 C CA . ALA A 1 175 ? 35.136 4.503 20.562 1.00 13.07 173 ALA A CA 1
ATOM 2486 C C . ALA A 1 175 ? 35.811 3.148 20.514 1.00 9.40 173 ALA A C 1
ATOM 2487 O O . ALA A 1 175 ? 36.601 2.843 19.608 1.00 10.16 173 ALA A O 1
ATOM 2494 N N . GLU A 1 176 ? 35.515 2.308 21.497 1.00 11.06 174 GLU A N 1
ATOM 2495 C CA . GLU A 1 176 ? 36.107 0.987 21.530 1.00 12.60 174 GLU A CA 1
ATOM 2496 C C . GLU A 1 176 ? 35.630 0.128 20.352 1.00 9.49 174 GLU A C 1
ATOM 2497 O O . GLU A 1 176 ? 36.412 -0.603 19.748 1.00 11.71 174 GLU A O 1
ATOM 2509 N N . PHE A 1 177 ? 34.336 0.247 20.023 1.00 10.22 175 PHE A N 1
ATOM 2510 C CA . PHE A 1 177 ? 33.768 -0.438 18.874 1.00 10.75 175 PHE A CA 1
ATOM 2511 C C . PHE A 1 177 ? 34.433 0.000 17.563 1.00 8.72 175 PHE A C 1
ATOM 2512 O O . PHE A 1 177 ? 34.830 -0.833 16.742 1.00 9.68 175 PHE A O 1
ATOM 2529 N N . LEU A 1 178 ? 34.569 1.306 17.379 1.00 11.58 176 LEU A N 1
ATOM 2530 C CA . LEU A 1 178 ? 35.114 1.831 16.134 1.00 9.14 176 LEU A CA 1
ATOM 2531 C C . LEU A 1 178 ? 36.564 1.417 15.953 1.00 10.88 176 LEU A C 1
ATOM 2532 O O . LEU A 1 178 ? 36.976 1.052 14.858 1.00 11.98 176 LEU A O 1
ATOM 2548 N N . SER A 1 179 ? 37.350 1.494 17.022 1.00 12.74 177 SER A N 1
ATOM 2549 C CA A SER A 1 179 ? 38.736 1.069 16.964 0.63 12.11 177 SER A CA 1
ATOM 2550 C CA B SER A 1 179 ? 38.742 1.078 16.951 0.37 12.15 177 SER A CA 1
ATOM 2551 C C . SER A 1 179 ? 38.829 -0.411 16.616 1.00 14.51 177 SER A C 1
ATOM 2552 O O . SER A 1 179 ? 39.652 -0.821 15.807 1.00 13.82 177 SER A O 1
ATOM 2565 N N . THR A 1 180 ? 37.976 -1.221 17.242 1.00 11.47 178 THR A N 1
ATOM 2566 C CA . THR A 1 180 ? 37.973 -2.643 16.997 1.00 9.26 178 THR A CA 1
ATOM 2567 C C . THR A 1 180 ? 37.578 -2.931 15.557 1.00 13.53 178 THR A C 1
ATOM 2568 O O . THR A 1 180 ? 38.166 -3.780 14.903 1.00 12.94 178 THR A O 1
ATOM 2579 N N . LEU A 1 181 ? 36.577 -2.213 15.063 1.00 12.80 179 LEU A N 1
ATOM 2580 C CA . LEU A 1 181 ? 36.123 -2.411 13.705 1.00 11.28 179 LEU A CA 1
ATOM 2581 C C . LEU A 1 181 ? 37.224 -1.974 12.722 1.00 11.53 179 LEU A C 1
ATOM 2582 O O . LEU A 1 181 ? 37.486 -2.644 11.730 1.00 13.63 179 LEU A O 1
ATOM 2598 N N . ALA A 1 182 ? 37.862 -0.848 13.006 1.00 13.69 180 ALA A N 1
ATOM 2599 C CA . ALA A 1 182 ? 38.924 -0.343 12.142 1.00 13.75 180 ALA A CA 1
ATOM 2600 C C . ALA A 1 182 ? 40.031 -1.367 11.992 1.00 15.92 180 ALA A C 1
ATOM 2601 O O . ALA A 1 182 ? 40.595 -1.534 10.909 1.00 15.05 180 ALA A O 1
ATOM 2608 N N . ASP A 1 183 ? 40.361 -2.055 13.075 1.00 13.34 181 ASP A N 1
ATOM 2609 C CA . ASP A 1 183 ? 41.457 -3.012 13.028 1.00 16.49 181 ASP A CA 1
ATOM 2610 C C . ASP A 1 183 ? 41.126 -4.250 12.173 1.00 17.39 181 ASP A C 1
ATOM 2611 O O . ASP A 1 183 ? 42.016 -5.034 11.844 1.00 20.68 181 ASP A O 1
ATOM 2620 N N . THR A 1 184 ? 39.854 -4.430 11.806 1.00 15.62 182 THR A N 1
ATOM 2621 C CA . THR A 1 184 ? 39.473 -5.539 10.929 1.00 15.15 182 THR A CA 1
ATOM 2622 C C . THR A 1 184 ? 39.580 -5.168 9.461 1.00 19.72 182 THR A C 1
ATOM 2623 O O . THR A 1 184 ? 39.458 -6.033 8.597 1.00 17.68 182 THR A O 1
ATOM 2634 N N . LEU A 1 185 ? 39.779 -3.884 9.174 1.00 15.44 183 LEU A N 1
ATOM 2635 C CA . LEU A 1 185 ? 39.773 -3.424 7.800 1.00 13.70 183 LEU A CA 1
ATOM 2636 C C . LEU A 1 185 ? 41.153 -3.526 7.189 1.00 18.32 183 LEU A C 1
ATOM 2637 O O . LEU A 1 185 ? 42.126 -3.000 7.727 1.00 19.40 183 LEU A O 1
ATOM 2653 N N . GLN A 1 186 ? 41.222 -4.200 6.049 1.00 12.20 184 GLN A N 1
ATOM 2654 C CA . GLN A 1 186 ? 42.471 -4.324 5.330 1.00 18.97 184 GLN A CA 1
ATOM 2655 C C . GLN A 1 186 ? 42.588 -3.169 4.352 1.00 17.33 184 GLN A C 1
ATOM 2656 O O . GLN A 1 186 ? 41.636 -2.415 4.142 1.00 12.62 184 GLN A O 1
ATOM 2670 N N . PRO A 1 187 ? 43.777 -2.977 3.780 1.00 16.30 185 PRO A N 1
ATOM 2671 C CA . PRO A 1 187 ? 43.796 -1.966 2.739 1.00 16.58 185 PRO A CA 1
ATOM 2672 C C . PRO A 1 187 ? 42.902 -2.466 1.616 1.00 14.63 185 PRO A C 1
ATOM 2673 O O . PRO A 1 187 ? 42.905 -3.656 1.296 1.00 24.35 185 PRO A O 1
ATOM 2684 N N . GLY A 1 188 ? 42.121 -1.583 1.043 1.00 15.84 186 GLY A N 1
ATOM 2685 C CA . GLY A 1 188 ? 41.165 -2.000 0.047 1.00 14.50 186 GLY A CA 1
ATOM 2686 C C . GLY A 1 188 ? 39.762 -2.107 0.608 1.00 10.51 186 GLY A C 1
ATOM 2687 O O . GLY A 1 188 ? 38.809 -2.025 -0.163 1.00 13.96 186 GLY A O 1
ATOM 2691 N N . ASP A 1 189 ? 39.636 -2.309 1.914 1.00 10.08 187 ASP A N 1
ATOM 2692 C CA . ASP A 1 189 ? 38.315 -2.316 2.546 1.00 9.22 187 ASP A CA 1
ATOM 2693 C C . ASP A 1 189 ? 37.885 -0.880 2.855 1.00 11.53 187 ASP A C 1
ATOM 2694 O O . ASP A 1 189 ? 38.716 0.028 2.923 1.00 14.88 187 ASP A O 1
ATOM 2703 N N . SER A 1 190 ? 36.585 -0.690 3.039 1.00 7.17 188 SER A N 1
ATOM 2704 C CA . SER A 1 190 ? 35.974 0.614 3.294 1.00 8.80 188 SER A CA 1
ATOM 2705 C C . SER A 1 190 ? 34.865 0.446 4.323 1.00 7.93 188 SER A C 1
ATOM 2706 O O . SER A 1 190 ? 34.236 -0.623 4.389 1.00 10.24 188 SER A O 1
ATOM 2714 N N . LEU A 1 191 ? 34.619 1.495 5.105 1.00 6.16 189 LEU A N 1
ATOM 2715 C CA . LEU A 1 191 ? 33.500 1.572 6.028 1.00 5.32 189 LEU A CA 1
ATOM 2716 C C . LEU A 1 191 ? 32.534 2.645 5.565 1.00 6.61 189 LEU A C 1
ATOM 2717 O O . LEU A 1 191 ? 32.918 3.795 5.362 1.00 7.38 189 LEU A O 1
ATOM 2733 N N . LEU A 1 192 ? 31.278 2.259 5.413 1.00 4.26 190 LEU A N 1
ATOM 2734 C CA . LEU A 1 192 ? 30.171 3.186 5.202 1.00 4.95 190 LEU A CA 1
ATOM 2735 C C . LEU A 1 192 ? 29.344 3.301 6.482 1.00 5.43 190 LEU A C 1
ATOM 2736 O O . LEU A 1 192 ? 28.756 2.308 6.925 1.00 6.71 190 LEU A O 1
ATOM 2752 N N . LEU A 1 193 ? 29.281 4.508 7.057 1.00 5.64 191 LEU A N 1
ATOM 2753 C CA . LEU A 1 193 ? 28.709 4.731 8.373 1.00 4.10 191 LEU A CA 1
ATOM 2754 C C . LEU A 1 193 ? 27.615 5.779 8.371 1.00 4.99 191 LEU A C 1
ATOM 2755 O O . LEU A 1 193 ? 27.843 6.914 7.964 1.00 6.35 191 LEU A O 1
ATOM 2771 N N . GLY A 1 194 ? 26.434 5.418 8.870 1.00 5.28 192 GLY A N 1
ATOM 2772 C CA . GLY A 1 194 ? 25.343 6.367 8.966 1.00 5.52 192 GLY A CA 1
ATOM 2773 C C . GLY A 1 194 ? 25.273 6.957 10.352 1.00 5.79 192 GLY A C 1
ATOM 2774 O O . GLY A 1 194 ? 25.330 6.218 11.334 1.00 6.89 192 GLY A O 1
ATOM 2778 N N . THR A 1 195 ? 25.128 8.281 10.433 1.00 6.07 193 THR A N 1
ATOM 2779 C CA . THR A 1 195 ? 25.043 9.003 11.701 1.00 6.96 193 THR A CA 1
ATOM 2780 C C . THR A 1 195 ? 23.951 10.065 11.648 1.00 6.04 193 THR A C 1
ATOM 2781 O O . THR A 1 195 ? 23.991 10.930 10.785 1.00 6.80 193 THR A O 1
ATOM 2792 N N . ASP A 1 196 ? 23.006 10.015 12.582 1.00 4.70 194 ASP A N 1
ATOM 2793 C CA . ASP A 1 196 ? 21.945 10.990 12.672 1.00 6.11 194 ASP A CA 1
ATOM 2794 C C . ASP A 1 196 ? 22.513 12.245 13.341 1.00 6.05 194 ASP A C 1
ATOM 2795 O O . ASP A 1 196 ? 23.335 12.159 14.257 1.00 7.68 194 ASP A O 1
ATOM 2804 N N . LEU A 1 197 ? 22.063 13.400 12.869 1.00 7.15 195 LEU A N 1
ATOM 2805 C CA . LEU A 1 197 ? 22.686 14.667 13.225 1.00 7.12 195 LEU A CA 1
ATOM 2806 C C . LEU A 1 197 ? 21.850 15.510 14.173 1.00 9.09 195 LEU A C 1
ATOM 2807 O O . LEU A 1 197 ? 20.618 15.441 14.200 1.00 7.53 195 LEU A O 1
ATOM 2823 N N . VAL A 1 198 ? 22.550 16.307 14.965 1.00 8.65 196 VAL A N 1
ATOM 2824 C CA A VAL A 1 198 ? 21.884 17.276 15.825 0.57 9.80 196 VAL A CA 1
ATOM 2825 C CA B VAL A 1 198 ? 21.888 17.278 15.820 0.43 9.81 196 VAL A CA 1
ATOM 2826 C C . VAL A 1 198 ? 21.000 18.191 14.982 1.00 7.79 196 VAL A C 1
ATOM 2827 O O . VAL A 1 198 ? 21.367 18.599 13.893 1.00 11.67 196 VAL A O 1
ATOM 2850 N N . LYS A 1 199 ? 19.829 18.512 15.522 1.00 8.63 197 LYS A N 1
ATOM 2851 C CA . LYS A 1 199 ? 18.804 19.257 14.803 1.00 10.53 197 LYS A CA 1
ATOM 2852 C C . LYS A 1 199 ? 17.790 19.762 15.815 1.00 9.85 197 LYS A C 1
ATOM 2853 O O . LYS A 1 199 ? 17.992 19.616 17.023 1.00 11.55 197 LYS A O 1
ATOM 2872 N N . ASP A 1 200 ? 16.704 20.339 15.309 1.00 11.20 198 ASP A N 1
ATOM 2873 C CA . ASP A 1 200 ? 15.607 20.810 16.147 1.00 12.57 198 ASP A CA 1
ATOM 2874 C C . ASP A 1 200 ? 15.203 19.770 17.179 1.00 13.71 198 ASP A C 1
ATOM 2875 O O . ASP A 1 200 ? 14.953 18.612 16.837 1.00 12.14 198 ASP A O 1
ATOM 2884 N N . THR A 1 201 ? 15.147 20.172 18.440 1.00 16.85 199 THR A N 1
ATOM 2885 C CA . THR A 1 201 ? 14.922 19.209 19.503 1.00 12.58 199 THR A CA 1
ATOM 2886 C C . THR A 1 201 ? 13.496 18.661 19.501 1.00 15.38 199 THR A C 1
ATOM 2887 O O . THR A 1 201 ? 13.267 17.550 19.974 1.00 12.13 199 THR A O 1
ATOM 2898 N N . GLY A 1 202 ? 12.536 19.411 18.974 1.00 13.63 200 GLY A N 1
ATOM 2899 C CA . GLY A 1 202 ? 11.171 18.899 18.879 1.00 12.47 200 GLY A CA 1
ATOM 2900 C C . GLY A 1 202 ? 11.058 17.760 17.874 1.00 11.30 200 GLY A C 1
ATOM 2901 O O . GLY A 1 202 ? 10.420 16.722 18.140 1.00 10.37 200 GLY A O 1
ATOM 2905 N N . ARG A 1 203 ? 11.705 17.938 16.729 1.00 9.69 201 ARG A N 1
ATOM 2906 C CA . ARG A 1 203 ? 11.734 16.895 15.710 1.00 10.44 201 ARG A CA 1
ATOM 2907 C C . ARG A 1 203 ? 12.384 15.640 16.247 1.00 8.49 201 ARG A C 1
ATOM 2908 O O . ARG A 1 203 ? 11.923 14.526 15.966 1.00 10.01 201 ARG A O 1
ATOM 2929 N N . LEU A 1 204 ? 13.448 15.818 17.025 1.00 9.20 202 LEU A N 1
ATOM 2930 C CA . LEU A 1 204 ? 14.136 14.692 17.644 1.00 9.07 202 LEU A CA 1
ATOM 2931 C C . LEU A 1 204 ? 13.236 13.929 18.603 1.00 8.02 202 LEU A C 1
ATOM 2932 O O . LEU A 1 204 ? 13.108 12.708 18.479 1.00 10.51 202 LEU A O 1
ATOM 2948 N N . VAL A 1 205 ? 12.605 14.623 19.554 1.00 8.57 203 VAL A N 1
ATOM 2949 C CA . VAL A 1 205 ? 11.790 13.927 20.550 1.00 8.59 203 VAL A CA 1
ATOM 2950 C C . VAL A 1 205 ? 10.615 13.237 19.861 1.00 8.01 203 VAL A C 1
ATOM 2951 O O . VAL A 1 205 ? 10.312 12.081 20.163 1.00 11.17 203 VAL A O 1
ATOM 2964 N N . ARG A 1 206 ? 9.960 13.919 18.926 1.00 9.61 204 ARG A N 1
ATOM 2965 C CA . ARG A 1 206 ? 8.786 13.331 18.273 1.00 9.65 204 ARG A CA 1
ATOM 2966 C C . ARG A 1 206 ? 9.149 12.065 17.501 1.00 9.18 204 ARG A C 1
ATOM 2967 O O . ARG A 1 206 ? 8.346 11.159 17.387 1.00 8.56 204 ARG A O 1
ATOM 2988 N N . ALA A 1 207 ? 10.369 12.001 16.976 1.00 8.81 205 ALA A N 1
ATOM 2989 C CA . ALA A 1 207 ? 10.811 10.818 16.226 1.00 8.35 205 ALA A CA 1
ATOM 2990 C C . ALA A 1 207 ? 10.849 9.580 17.102 1.00 9.97 205 ALA A C 1
ATOM 2991 O O . ALA A 1 207 ? 10.839 8.463 16.587 1.00 7.95 205 ALA A O 1
ATOM 2998 N N . TYR A 1 208 ? 10.845 9.780 18.426 1.00 9.88 206 TYR A N 1
ATOM 2999 C CA . TYR A 1 208 ? 10.897 8.687 19.407 1.00 8.25 206 TYR A CA 1
ATOM 3000 C C . TYR A 1 208 ? 9.647 8.632 20.285 1.00 9.08 206 TYR A C 1
ATOM 3001 O O . TYR A 1 208 ? 9.640 7.990 21.333 1.00 8.22 206 TYR A O 1
ATOM 3019 N N . ASP A 1 209 ? 8.590 9.294 19.834 1.00 7.78 207 ASP A N 1
ATOM 3020 C CA . ASP A 1 209 ? 7.360 9.424 20.610 1.00 9.22 207 ASP A CA 1
ATOM 3021 C C . ASP A 1 209 ? 6.197 9.675 19.638 1.00 11.19 207 ASP A C 1
ATOM 3022 O O . ASP A 1 209 ? 5.477 10.676 19.724 1.00 13.00 207 ASP A O 1
ATOM 3031 N N . ASP A 1 210 ? 6.026 8.750 18.707 1.00 10.35 208 ASP A N 1
ATOM 3032 C CA . ASP A 1 210 ? 5.100 8.914 17.599 1.00 10.18 208 ASP A CA 1
ATOM 3033 C C . ASP A 1 210 ? 3.641 8.858 18.051 1.00 11.93 208 ASP A C 1
ATOM 3034 O O . ASP A 1 210 ? 3.310 8.218 19.047 1.00 13.04 208 ASP A O 1
ATOM 3043 N N . ALA A 1 211 ? 2.779 9.522 17.288 1.00 14.61 209 ALA A N 1
ATOM 3044 C CA . ALA A 1 211 ? 1.346 9.536 17.565 1.00 17.69 209 ALA A CA 1
ATOM 3045 C C . ALA A 1 211 ? 0.744 8.129 17.541 1.00 16.12 209 ALA A C 1
ATOM 3046 O O . ALA A 1 211 ? -0.208 7.844 18.267 1.00 19.69 209 ALA A O 1
ATOM 3053 N N . ALA A 1 212 ? 1.289 7.242 16.717 1.00 13.69 210 ALA A N 1
ATOM 3054 C CA . ALA A 1 212 ? 0.725 5.896 16.573 1.00 13.19 210 ALA A CA 1
ATOM 3055 C C . ALA A 1 212 ? 0.988 4.949 17.771 1.00 13.48 210 ALA A C 1
ATOM 3056 O O . ALA A 1 212 ? 0.382 3.883 17.858 1.00 17.33 210 ALA A O 1
ATOM 3063 N N . GLY A 1 213 ? 1.896 5.314 18.670 1.00 13.27 211 GLY A N 1
ATOM 3064 C CA . GLY A 1 213 ? 2.242 4.457 19.796 1.00 9.96 211 GLY A CA 1
ATOM 3065 C C . GLY A 1 213 ? 3.167 3.293 19.469 1.00 9.61 211 GLY A C 1
ATOM 3066 O O . GLY A 1 213 ? 3.310 2.381 20.275 1.00 9.91 211 GLY A O 1
ATOM 3070 N N . VAL A 1 214 ? 3.809 3.320 18.306 1.00 9.27 212 VAL A N 1
ATOM 3071 C CA . VAL A 1 214 ? 4.625 2.178 17.886 1.00 7.83 212 VAL A CA 1
ATOM 3072 C C . VAL A 1 214 ? 5.957 2.157 18.644 1.00 8.29 212 VAL A C 1
ATOM 3073 O O . VAL A 1 214 ? 6.407 1.102 19.085 1.00 9.24 212 VAL A O 1
ATOM 3086 N N . THR A 1 215 ? 6.592 3.317 18.798 1.00 6.48 213 THR A N 1
ATOM 3087 C CA . THR A 1 215 ? 7.844 3.376 19.551 1.00 8.20 213 THR A CA 1
ATOM 3088 C C . THR A 1 215 ? 7.585 2.934 20.990 1.00 5.47 213 THR A C 1
ATOM 3089 O O . THR A 1 215 ? 8.377 2.198 21.579 1.00 6.80 213 THR A O 1
ATOM 3100 N N . ALA A 1 216 ? 6.457 3.352 21.572 1.00 7.46 214 ALA A N 1
ATOM 3101 C CA . ALA A 1 216 ? 6.147 2.941 22.936 1.00 10.76 214 ALA A CA 1
ATOM 3102 C C . ALA A 1 216 ? 6.003 1.420 23.051 1.00 7.22 214 ALA A C 1
ATOM 3103 O O . ALA A 1 216 ? 6.483 0.824 24.010 1.00 6.97 214 ALA A O 1
ATOM 3110 N N . ALA A 1 217 ? 5.387 0.786 22.052 1.00 7.93 215 ALA A N 1
ATOM 3111 C CA . ALA A 1 217 ? 5.293 -0.672 22.027 1.00 5.69 215 ALA A CA 1
ATOM 3112 C C . ALA A 1 217 ? 6.658 -1.343 21.894 1.00 5.46 215 ALA A C 1
ATOM 3113 O O . ALA A 1 217 ? 6.923 -2.359 22.536 1.00 7.49 215 ALA A O 1
ATOM 3120 N N . PHE A 1 218 ? 7.503 -0.777 21.035 1.00 7.31 216 PHE A N 1
ATOM 3121 C CA . PHE A 1 218 ? 8.870 -1.259 20.841 1.00 6.35 216 PHE A CA 1
ATOM 3122 C C . PHE A 1 218 ? 9.625 -1.190 22.168 1.00 5.96 216 PHE A C 1
ATOM 3123 O O . PHE A 1 218 ? 10.295 -2.135 22.568 1.00 6.28 216 PHE A O 1
ATOM 3140 N N . ASN A 1 219 ? 9.512 -0.062 22.853 1.00 6.29 217 ASN A N 1
ATOM 3141 C CA . ASN A 1 219 ? 10.191 0.121 24.129 1.00 6.81 217 ASN A CA 1
ATOM 3142 C C . ASN A 1 219 ? 9.685 -0.879 25.177 1.00 8.78 217 ASN A C 1
ATOM 3143 O O . ASN A 1 219 ? 10.473 -1.610 25.788 1.00 6.87 217 ASN A O 1
ATOM 3154 N N . ARG A 1 220 ? 8.376 -0.948 25.376 1.00 7.51 218 ARG A N 1
ATOM 3155 C CA A ARG A 1 220 ? 7.818 -1.912 26.323 0.47 7.25 218 ARG A CA 1
ATOM 3156 C CA B ARG A 1 220 ? 7.835 -1.904 26.334 0.53 7.25 218 ARG A CA 1
ATOM 3157 C C . ARG A 1 220 ? 8.159 -3.363 25.981 1.00 7.10 218 ARG A C 1
ATOM 3158 O O . ARG A 1 220 ? 8.176 -4.236 26.862 1.00 9.20 218 ARG A O 1
ATOM 3196 N N . ASN A 1 221 ? 8.422 -3.646 24.712 1.00 8.96 219 ASN A N 1
ATOM 3197 C CA . ASN A 1 221 ? 8.691 -5.030 24.312 1.00 10.14 219 ASN A CA 1
ATOM 3198 C C . ASN A 1 221 ? 9.935 -5.641 24.986 1.00 9.37 219 ASN A C 1
ATOM 3199 O O . ASN A 1 221 ? 10.015 -6.865 25.115 1.00 9.98 219 ASN A O 1
ATOM 3210 N N . VAL A 1 222 ? 10.873 -4.825 25.466 1.00 9.17 220 VAL A N 1
ATOM 3211 C CA . VAL A 1 222 ? 12.012 -5.390 26.181 1.00 5.54 220 VAL A CA 1
ATOM 3212 C C . VAL A 1 222 ? 11.512 -6.071 27.460 1.00 6.79 220 VAL A C 1
ATOM 3213 O O . VAL A 1 222 ? 12.076 -7.075 27.868 1.00 8.24 220 VAL A O 1
ATOM 3226 N N . LEU A 1 223 ? 10.429 -5.559 28.043 1.00 8.29 221 LEU A N 1
ATOM 3227 C CA . LEU A 1 223 ? 9.847 -6.214 29.209 1.00 7.52 221 LEU A CA 1
ATOM 3228 C C . LEU A 1 223 ? 9.201 -7.547 28.829 1.00 9.30 221 LEU A C 1
ATOM 3229 O O . LEU A 1 223 ? 9.296 -8.507 29.582 1.00 8.86 221 LEU A O 1
ATOM 3245 N N . ALA A 1 224 ? 8.577 -7.619 27.656 1.00 8.94 222 ALA A N 1
ATOM 3246 C CA . ALA A 1 224 ? 8.050 -8.898 27.169 1.00 8.75 222 ALA A CA 1
ATOM 3247 C C . ALA A 1 224 ? 9.167 -9.923 26.954 1.00 8.03 222 ALA A C 1
ATOM 3248 O O . ALA A 1 224 ? 9.015 -11.117 27.223 1.00 10.31 222 ALA A O 1
ATOM 3255 N N . VAL A 1 225 ? 10.294 -9.455 26.446 1.00 8.01 223 VAL A N 1
ATOM 3256 C CA . VAL A 1 225 ? 11.435 -10.324 26.237 1.00 6.78 223 VAL A CA 1
ATOM 3257 C C . VAL A 1 225 ? 11.901 -10.891 27.585 1.00 9.36 223 VAL A C 1
ATOM 3258 O O . VAL A 1 225 ? 12.076 -12.096 27.725 1.00 10.39 223 VAL A O 1
ATOM 3271 N N . VAL A 1 226 ? 12.099 -10.020 28.566 1.00 9.35 224 VAL A N 1
ATOM 3272 C CA . VAL A 1 226 ? 12.539 -10.479 29.876 1.00 11.35 224 VAL A CA 1
ATOM 3273 C C . VAL A 1 226 ? 11.494 -11.417 30.486 1.00 12.22 224 VAL A C 1
ATOM 3274 O O . VAL A 1 226 ? 11.847 -12.444 31.068 1.00 10.28 224 VAL A O 1
ATOM 3287 N N . ASN A 1 227 ? 10.222 -11.083 30.321 1.00 10.19 225 ASN A N 1
ATOM 3288 C CA . ASN A 1 227 ? 9.141 -11.920 30.857 1.00 10.69 225 ASN A CA 1
ATOM 3289 C C . ASN A 1 227 ? 9.240 -13.337 30.304 1.00 11.20 225 ASN A C 1
ATOM 3290 O O . ASN A 1 227 ? 9.231 -14.306 31.058 1.00 12.49 225 ASN A O 1
ATOM 3301 N N . ARG A 1 228 ? 9.338 -13.459 28.986 1.00 11.18 226 ARG A N 1
ATOM 3302 C CA . ARG A 1 228 ? 9.390 -14.760 28.349 1.00 9.25 226 ARG A CA 1
ATOM 3303 C C . ARG A 1 228 ? 10.679 -15.511 28.648 1.00 11.22 226 ARG A C 1
ATOM 3304 O O . ARG A 1 228 ? 10.666 -16.668 29.083 1.00 12.62 226 ARG A O 1
ATOM 3325 N N . GLU A 1 229 ? 11.809 -14.869 28.388 1.00 8.68 227 GLU A N 1
ATOM 3326 C CA . GLU A 1 229 ? 13.077 -15.565 28.461 1.00 11.74 227 GLU A CA 1
ATOM 3327 C C . GLU A 1 229 ? 13.480 -15.916 29.890 1.00 10.86 227 GLU A C 1
ATOM 3328 O O . GLU A 1 229 ? 14.098 -16.967 30.120 1.00 14.33 227 GLU A O 1
ATOM 3340 N N . LEU A 1 230 ? 13.142 -15.047 30.834 1.00 10.43 228 LEU A N 1
ATOM 3341 C CA . LEU A 1 230 ? 13.582 -15.219 32.227 1.00 11.20 228 LEU A CA 1
ATOM 3342 C C . LEU A 1 230 ? 12.431 -15.443 33.200 1.00 13.48 228 LEU A C 1
ATOM 3343 O O . LEU A 1 230 ? 12.610 -15.351 34.418 1.00 13.53 228 LEU A O 1
ATOM 3359 N N . SER A 1 231 ? 11.261 -15.756 32.656 1.00 12.54 229 SER A N 1
ATOM 3360 C CA . SER A 1 231 ? 10.079 -16.056 33.465 1.00 11.30 229 SER A CA 1
ATOM 3361 C C . SER A 1 231 ? 9.824 -14.955 34.491 1.00 13.73 229 SER A C 1
ATOM 3362 O O . SER A 1 231 ? 9.747 -15.219 35.697 1.00 16.61 229 SER A O 1
ATOM 3370 N N . ALA A 1 232 ? 9.729 -13.716 34.007 1.00 12.08 230 ALA A N 1
ATOM 3371 C CA . ALA A 1 232 ? 9.403 -12.565 34.840 1.00 11.74 230 ALA A CA 1
ATOM 3372 C C . ALA A 1 232 ? 7.949 -12.156 34.668 1.00 12.99 230 ALA A C 1
ATOM 3373 O O . ALA A 1 232 ? 7.251 -12.683 33.794 1.00 14.58 230 ALA A O 1
ATOM 3380 N N . ASP A 1 233 ? 7.501 -11.209 35.492 1.00 13.86 231 ASP A N 1
ATOM 3381 C CA . ASP A 1 233 ? 6.100 -10.817 35.526 1.00 12.50 231 ASP A CA 1
ATOM 3382 C C . ASP A 1 233 ? 5.902 -9.304 35.473 1.00 14.56 231 ASP A C 1
ATOM 3383 O O . ASP A 1 233 ? 5.042 -8.749 36.157 1.00 17.51 231 ASP A O 1
ATOM 3392 N N . PHE A 1 234 ? 6.718 -8.635 34.656 1.00 11.90 232 PHE A N 1
ATOM 3393 C CA . PHE A 1 234 ? 6.479 -7.248 34.345 1.00 11.08 232 PHE A CA 1
ATOM 3394 C C . PHE A 1 234 ? 5.071 -7.119 33.810 1.00 10.12 232 PHE A C 1
ATOM 3395 O O . PHE A 1 234 ? 4.673 -7.882 32.917 1.00 12.05 232 PHE A O 1
ATOM 3412 N N . ASP A 1 235 ? 4.350 -6.127 34.315 1.00 12.24 233 ASP A N 1
ATOM 3413 C CA . ASP A 1 235 ? 3.078 -5.724 33.750 1.00 15.06 233 ASP A CA 1
ATOM 3414 C C . ASP A 1 235 ? 3.336 -4.599 32.747 1.00 12.38 233 ASP A C 1
ATOM 3415 O O . ASP A 1 235 ? 3.548 -3.461 33.146 1.00 11.99 233 ASP A O 1
ATOM 3424 N N . LEU A 1 236 ? 3.364 -4.928 31.452 1.00 13.17 234 LEU A N 1
ATOM 3425 C CA . LEU A 1 236 ? 3.778 -3.945 30.444 1.00 11.03 234 LEU A CA 1
ATOM 3426 C C . LEU A 1 236 ? 2.982 -2.644 30.496 1.00 13.68 234 LEU A C 1
ATOM 3427 O O . LEU A 1 236 ? 3.564 -1.581 30.380 1.00 13.64 234 LEU A O 1
ATOM 3443 N N . ASP A 1 237 ? 1.667 -2.683 30.702 1.00 15.30 235 ASP A N 1
ATOM 3444 C CA . ASP A 1 237 ? 0.949 -1.404 30.590 1.00 19.27 235 ASP A CA 1
ATOM 3445 C C . ASP A 1 237 ? 1.005 -0.595 31.897 1.00 14.69 235 ASP A C 1
ATOM 3446 O O . ASP A 1 237 ? 0.468 0.511 31.976 1.00 17.91 235 ASP A O 1
ATOM 3455 N N . ALA A 1 238 ? 1.715 -1.109 32.898 1.00 14.59 236 ALA A N 1
ATOM 3456 C CA . ALA A 1 238 ? 2.038 -0.313 34.078 1.00 13.65 236 ALA A CA 1
ATOM 3457 C C . ALA A 1 238 ? 3.227 0.625 33.843 1.00 14.57 236 ALA A C 1
ATOM 3458 O O . ALA A 1 238 ? 3.527 1.477 34.682 1.00 15.73 236 ALA A O 1
ATOM 3465 N N . PHE A 1 239 ? 3.906 0.470 32.707 1.00 12.82 237 PHE A N 1
ATOM 3466 C CA . PHE A 1 239 ? 5.076 1.289 32.396 1.00 13.57 237 PHE A CA 1
ATOM 3467 C C . PHE A 1 239 ? 4.804 2.270 31.268 1.00 12.24 237 PHE A C 1
ATOM 3468 O O . PHE A 1 239 ? 4.349 1.886 30.192 1.00 14.93 237 PHE A O 1
ATOM 3485 N N . GLU A 1 240 ? 5.046 3.549 31.554 1.00 9.99 238 GLU A N 1
ATOM 3486 C CA . GLU A 1 240 ? 4.877 4.623 30.594 1.00 10.75 238 GLU A CA 1
ATOM 3487 C C . GLU A 1 240 ? 6.126 4.792 29.725 1.00 7.76 238 GLU A C 1
ATOM 3488 O O . GLU A 1 240 ? 7.241 4.813 30.228 1.00 9.18 238 GLU A O 1
ATOM 3500 N N . HIS A 1 241 ? 5.913 4.946 28.427 1.00 11.44 239 HIS A N 1
ATOM 3501 C CA . HIS A 1 241 ? 6.983 5.300 27.504 1.00 10.97 239 HIS A CA 1
ATOM 3502 C C . HIS A 1 241 ? 7.335 6.772 27.644 1.00 10.57 239 HIS A C 1
ATOM 3503 O O . HIS A 1 241 ? 6.459 7.623 27.538 1.00 11.16 239 HIS A O 1
ATOM 3518 N N . VAL A 1 242 ? 8.615 7.063 27.851 1.00 7.88 240 VAL A N 1
ATOM 3519 C CA . VAL A 1 242 ? 9.106 8.436 27.938 1.00 11.31 240 VAL A CA 1
ATOM 3520 C C . VAL A 1 242 ? 10.352 8.612 27.076 1.00 9.40 240 VAL A C 1
ATOM 3521 O O . VAL A 1 242 ? 11.365 7.952 27.301 1.00 12.59 240 VAL A O 1
ATOM 3534 N N . ALA A 1 243 ? 10.266 9.538 26.120 1.00 10.35 241 ALA A N 1
ATOM 3535 C CA . ALA A 1 243 ? 11.397 9.907 25.260 1.00 8.62 241 ALA A CA 1
ATOM 3536 C C . ALA A 1 243 ? 11.884 11.287 25.687 1.00 11.80 241 ALA A C 1
ATOM 3537 O O . ALA A 1 243 ? 11.075 12.212 25.825 1.00 13.95 241 ALA A O 1
ATOM 3544 N N . LYS A 1 244 ? 13.185 11.418 25.930 1.00 9.56 242 LYS A N 1
ATOM 3545 C CA . LYS A 1 244 ? 13.759 12.701 26.347 1.00 11.22 242 LYS A CA 1
ATOM 3546 C C . LYS A 1 244 ? 14.910 13.125 25.464 1.00 12.96 242 LYS A C 1
ATOM 3547 O O . LYS A 1 244 ? 15.656 12.281 24.953 1.00 10.15 242 LYS A O 1
ATOM 3566 N N . TRP A 1 245 ? 15.057 14.441 25.303 1.00 11.28 243 TRP A N 1
ATOM 3567 C CA . TRP A 1 245 ? 16.259 15.011 24.723 1.00 10.17 243 TRP A CA 1
ATOM 3568 C C . TRP A 1 245 ? 17.148 15.509 25.843 1.00 10.60 243 TRP A C 1
ATOM 3569 O O . TRP A 1 245 ? 16.725 16.301 26.698 1.00 12.90 243 TRP A O 1
ATOM 3590 N N . ASN A 1 246 ? 18.368 15.002 25.850 1.00 12.37 244 ASN A N 1
ATOM 3591 C CA . ASN A 1 246 ? 19.392 15.364 26.807 1.00 13.40 244 ASN A CA 1
ATOM 3592 C C . ASN A 1 246 ? 20.355 16.294 26.096 1.00 13.19 244 ASN A C 1
ATOM 3593 O O . ASN A 1 246 ? 21.171 15.849 25.280 1.00 12.38 244 ASN A O 1
ATOM 3604 N N . SER A 1 247 ? 20.242 17.589 26.387 1.00 16.04 245 SER A N 1
ATOM 3605 C CA . SER A 1 247 ? 20.949 18.600 25.614 1.00 15.89 245 SER A CA 1
ATOM 3606 C C . SER A 1 247 ? 22.417 18.680 26.001 1.00 17.83 245 SER A C 1
ATOM 3607 O O . SER A 1 247 ? 23.258 19.092 25.190 1.00 21.31 245 SER A O 1
ATOM 3615 N N . ASP A 1 248 ? 22.734 18.274 27.225 1.00 17.49 246 ASP A N 1
ATOM 3616 C CA . ASP A 1 248 ? 24.119 18.239 27.679 1.00 21.70 246 ASP A CA 1
ATOM 3617 C C . ASP A 1 248 ? 24.927 17.215 26.890 1.00 24.43 246 ASP A C 1
ATOM 3618 O O . ASP A 1 248 ? 26.045 17.486 26.456 1.00 24.85 246 ASP A O 1
ATOM 3627 N N . GLU A 1 249 ? 24.345 16.032 26.714 1.00 14.41 247 GLU A N 1
ATOM 3628 C CA . GLU A 1 249 ? 25.019 14.918 26.057 1.00 15.69 247 GLU A CA 1
ATOM 3629 C C . GLU A 1 249 ? 24.655 14.827 24.574 1.00 11.49 247 GLU A C 1
ATOM 3630 O O . GLU A 1 249 ? 25.234 14.021 23.842 1.00 17.07 247 GLU A O 1
ATOM 3642 N N . GLU A 1 250 ? 23.696 15.651 24.168 1.00 11.63 248 GLU A N 1
ATOM 3643 C CA . GLU A 1 250 ? 23.171 15.674 22.808 1.00 12.40 248 GLU A CA 1
ATOM 3644 C C . GLU A 1 250 ? 22.743 14.276 22.373 1.00 12.01 248 GLU A C 1
ATOM 3645 O O . GLU A 1 250 ? 23.191 13.738 21.359 1.00 9.53 248 GLU A O 1
ATOM 3657 N N . ARG A 1 251 ? 21.849 13.693 23.163 1.00 10.82 249 ARG A N 1
ATOM 3658 C CA A ARG A 1 251 ? 21.323 12.369 22.868 0.51 9.93 249 ARG A CA 1
ATOM 3659 C CA B ARG A 1 251 ? 21.325 12.361 22.893 0.49 9.94 249 ARG A CA 1
ATOM 3660 C C . ARG A 1 251 ? 19.843 12.268 23.206 1.00 9.60 249 ARG A C 1
ATOM 3661 O O . ARG A 1 251 ? 19.355 12.912 24.132 1.00 11.07 249 ARG A O 1
ATOM 3702 N N . ILE A 1 252 ? 19.147 11.456 22.434 1.00 8.15 250 ILE A N 1
ATOM 3703 C CA . ILE A 1 252 ? 17.822 11.012 22.788 1.00 9.16 250 ILE A CA 1
ATOM 3704 C C . ILE A 1 252 ? 17.961 9.890 23.814 1.00 9.85 250 ILE A C 1
ATOM 3705 O O . ILE A 1 252 ? 18.879 9.071 23.759 1.00 9.73 250 ILE A O 1
ATOM 3721 N N . GLU A 1 253 ? 17.046 9.863 24.770 1.00 11.06 251 GLU A N 1
ATOM 3722 C CA . GLU A 1 253 ? 16.974 8.764 25.714 1.00 9.04 251 GLU A CA 1
ATOM 3723 C C . GLU A 1 253 ? 15.574 8.183 25.676 1.00 10.53 251 GLU A C 1
ATOM 3724 O O . GLU A 1 253 ? 14.603 8.927 25.590 1.00 12.45 251 GLU A O 1
ATOM 3736 N N . MET A 1 254 ? 15.471 6.859 25.744 1.00 8.34 252 MET A N 1
ATOM 3737 C CA . MET A 1 254 ? 14.188 6.213 25.978 1.00 8.33 252 MET A CA 1
ATOM 3738 C C . MET A 1 254 ? 14.175 5.664 27.384 1.00 8.16 252 MET A C 1
ATOM 3739 O O . MET A 1 254 ? 15.137 5.034 27.832 1.00 8.35 252 MET A O 1
ATOM 3753 N N . TRP A 1 255 ? 13.059 5.920 28.062 1.00 6.79 253 TRP A N 1
ATOM 3754 C CA . TRP A 1 255 ? 12.824 5.469 29.430 1.00 8.46 253 TRP A CA 1
ATOM 3755 C C . TRP A 1 255 ? 11.503 4.728 29.537 1.00 9.41 253 TRP A C 1
ATOM 3756 O O . TRP A 1 255 ? 10.584 4.982 28.757 1.00 9.90 253 TRP A O 1
ATOM 3777 N N . LEU A 1 256 ? 11.423 3.827 30.510 1.00 9.61 254 LEU A N 1
ATOM 3778 C CA . LEU A 1 256 ? 10.147 3.272 30.945 1.00 12.00 254 LEU A CA 1
ATOM 3779 C C . LEU A 1 256 ? 9.907 3.739 32.374 1.00 10.36 254 LEU A C 1
ATOM 3780 O O . LEU A 1 256 ? 10.755 3.539 33.235 1.00 10.31 254 LEU A O 1
ATOM 3796 N N . ARG A 1 257 ? 8.743 4.353 32.590 1.00 10.06 255 ARG A N 1
ATOM 3797 C CA . ARG A 1 257 ? 8.382 4.967 33.875 1.00 12.92 255 ARG A CA 1
ATOM 3798 C C . ARG A 1 257 ? 7.220 4.227 34.516 1.00 12.69 255 ARG A C 1
ATOM 3799 O O . ARG A 1 257 ? 6.147 4.099 33.923 1.00 11.87 255 ARG A O 1
ATOM 3820 N N . ALA A 1 258 ? 7.435 3.744 35.731 1.00 12.69 256 ALA A N 1
ATOM 3821 C CA . ALA A 1 258 ? 6.394 3.008 36.443 1.00 13.96 256 ALA A CA 1
ATOM 3822 C C . ALA A 1 258 ? 5.265 3.969 36.866 1.00 11.08 256 ALA A C 1
ATOM 3823 O O . ALA A 1 258 ? 5.525 4.999 37.473 1.00 15.13 256 ALA A O 1
ATOM 3830 N N . ARG A 1 259 ? 4.023 3.653 36.504 1.00 10.92 257 ARG A N 1
ATOM 3831 C CA . ARG A 1 259 ? 2.906 4.559 36.756 1.00 16.44 257 ARG A CA 1
ATOM 3832 C C . ARG A 1 259 ? 2.521 4.488 38.210 1.00 17.31 257 ARG A C 1
ATOM 3833 O O . ARG A 1 259 ? 2.073 5.477 38.807 1.00 17.95 257 ARG A O 1
ATOM 3854 N N . THR A 1 260 ? 2.688 3.287 38.751 1.00 15.68 258 THR A N 1
ATOM 3855 C CA . THR A 1 260 ? 2.444 2.978 40.153 1.00 17.67 258 THR A CA 1
ATOM 3856 C C . THR A 1 260 ? 3.567 2.072 40.622 1.00 16.37 258 THR A C 1
ATOM 3857 O O . THR A 1 260 ? 4.320 1.557 39.806 1.00 15.65 258 THR A O 1
ATOM 3868 N N . ALA A 1 261 ? 3.682 1.848 41.925 1.00 14.27 259 ALA A N 1
ATOM 3869 C CA . ALA A 1 261 ? 4.736 0.973 42.433 1.00 16.11 259 ALA A CA 1
ATOM 3870 C C . ALA A 1 261 ? 4.531 -0.438 41.892 1.00 18.16 259 ALA A C 1
ATOM 3871 O O . ALA A 1 261 ? 3.397 -0.909 41.751 1.00 16.94 259 ALA A O 1
ATOM 3878 N N . GLN A 1 262 ? 5.637 -1.098 41.559 1.00 14.20 260 GLN A N 1
ATOM 3879 C CA . GLN A 1 262 ? 5.599 -2.423 40.971 1.00 17.51 260 GLN A CA 1
ATOM 3880 C C . GLN A 1 262 ? 6.583 -3.322 41.686 1.00 15.69 260 GLN A C 1
ATOM 3881 O O . GLN A 1 262 ? 7.690 -2.905 42.026 1.00 20.28 260 GLN A O 1
ATOM 3895 N N . HIS A 1 263 ? 6.158 -4.558 41.905 1.00 16.10 261 HIS A N 1
ATOM 3896 C CA . HIS A 1 263 ? 7.007 -5.601 42.442 1.00 15.04 261 HIS A CA 1
ATOM 3897 C C . HIS A 1 263 ? 7.155 -6.641 41.344 1.00 14.19 261 HIS A C 1
ATOM 3898 O O . HIS A 1 263 ? 6.158 -7.196 40.858 1.00 17.03 261 HIS A O 1
ATOM 3913 N N . VAL A 1 264 ? 8.396 -6.862 40.925 1.00 14.91 262 VAL A N 1
ATOM 3914 C CA . VAL A 1 264 ? 8.687 -7.721 39.784 1.00 18.38 262 VAL A CA 1
ATOM 3915 C C . VAL A 1 264 ? 9.543 -8.895 40.220 1.00 15.19 262 VAL A C 1
ATOM 3916 O O . VAL A 1 264 ? 10.585 -8.717 40.848 1.00 14.69 262 VAL A O 1
ATOM 3929 N N . ARG A 1 265 ? 9.077 -10.092 39.895 1.00 14.94 263 ARG A N 1
ATOM 3930 C CA A ARG A 1 265 ? 9.834 -11.313 40.138 0.51 17.22 263 ARG A CA 1
ATOM 3931 C CA B ARG A 1 265 ? 9.842 -11.307 40.142 0.49 17.21 263 ARG A CA 1
ATOM 3932 C C . ARG A 1 265 ? 10.415 -11.832 38.838 1.00 15.79 263 ARG A C 1
ATOM 3933 O O . ARG A 1 265 ? 9.677 -12.101 37.896 1.00 16.59 263 ARG A O 1
ATOM 3971 N N . VAL A 1 266 ? 11.733 -11.978 38.791 1.00 12.55 264 VAL A N 1
ATOM 3972 C CA . VAL A 1 266 ? 12.386 -12.587 37.639 1.00 13.85 264 VAL A CA 1
ATOM 3973 C C . VAL A 1 266 ? 12.771 -14.000 38.060 1.00 17.38 264 VAL A C 1
ATOM 3974 O O . VAL A 1 266 ? 13.789 -14.204 38.696 1.00 16.55 264 VAL A O 1
ATOM 3987 N N . ALA A 1 267 ? 11.940 -14.979 37.716 1.00 15.80 265 ALA A N 1
ATOM 3988 C CA . ALA A 1 267 ? 12.074 -16.292 38.324 1.00 17.65 265 ALA A CA 1
ATOM 3989 C C . ALA A 1 267 ? 13.370 -16.992 37.931 1.00 20.49 265 ALA A C 1
ATOM 3990 O O . ALA A 1 267 ? 13.951 -17.701 38.744 1.00 18.92 265 ALA A O 1
ATOM 3997 N N . ALA A 1 268 ? 13.846 -16.786 36.701 1.00 15.39 266 ALA A N 1
ATOM 3998 C CA . ALA A 1 268 ? 15.054 -17.470 36.243 1.00 16.24 266 ALA A CA 1
ATOM 3999 C C . ALA A 1 268 ? 16.282 -17.004 37.000 1.00 17.89 266 ALA A C 1
ATOM 4000 O O . ALA A 1 268 ? 17.292 -17.690 37.027 1.00 20.78 266 ALA A O 1
ATOM 4007 N N . LEU A 1 269 ? 16.187 -15.822 37.590 1.00 16.82 267 LEU A N 1
ATOM 4008 C CA . LEU A 1 269 ? 17.272 -15.227 38.356 1.00 16.74 267 LEU A CA 1
ATOM 4009 C C . LEU A 1 269 ? 17.045 -15.372 39.859 1.00 18.91 267 LEU A C 1
ATOM 4010 O O . LEU A 1 269 ? 17.899 -14.974 40.644 1.00 19.45 267 LEU A O 1
ATOM 4026 N N . ASP A 1 270 ? 15.902 -15.929 40.258 1.00 18.93 268 ASP A N 1
ATOM 4027 C CA . ASP A 1 270 ? 15.528 -15.976 41.671 1.00 20.65 268 ASP A CA 1
ATOM 4028 C C . ASP A 1 270 ? 15.659 -14.569 42.265 1.00 22.77 268 ASP A C 1
ATOM 4029 O O . ASP A 1 270 ? 16.192 -14.375 43.359 1.00 21.64 268 ASP A O 1
ATOM 4038 N N . LEU A 1 271 ? 15.151 -13.589 41.523 1.00 17.46 269 LEU A N 1
ATOM 4039 C CA . LEU A 1 271 ? 15.359 -12.180 41.825 1.00 14.66 269 LEU A CA 1
ATOM 4040 C C . LEU A 1 271 ? 14.036 -11.456 41.959 1.00 18.64 269 LEU A C 1
ATOM 4041 O O . LEU A 1 271 ? 13.125 -11.689 41.168 1.00 20.45 269 LEU A O 1
ATOM 4057 N N . GLU A 1 272 ? 13.943 -10.604 42.977 1.00 16.54 270 GLU A N 1
ATOM 4058 C CA . GLU A 1 272 ? 12.826 -9.692 43.161 1.00 16.25 270 GLU A CA 1
ATOM 4059 C C . GLU A 1 272 ? 13.349 -8.263 43.134 1.00 15.26 270 GLU A C 1
ATOM 4060 O O . GLU A 1 272 ? 14.306 -7.944 43.836 1.00 19.46 270 GLU A O 1
ATOM 4072 N N . VAL A 1 273 ? 12.743 -7.407 42.314 0.88 15.03 271 VAL A N 1
ATOM 4073 C CA . VAL A 1 273 ? 13.073 -5.983 42.358 0.88 13.21 271 VAL A CA 1
ATOM 4074 C C . VAL A 1 273 ? 11.820 -5.160 42.428 0.88 17.08 271 VAL A C 1
ATOM 4075 O O . VAL A 1 273 ? 10.731 -5.602 42.060 0.88 18.71 271 VAL A O 1
ATOM 4088 N N . ASP A 1 274 ? 12.001 -3.944 42.907 1.00 15.28 272 ASP A N 1
ATOM 4089 C CA . ASP A 1 274 ? 10.904 -3.028 43.112 1.00 20.03 272 ASP A CA 1
ATOM 4090 C C . ASP A 1 274 ? 11.098 -1.763 42.305 1.00 17.69 272 ASP A C 1
ATOM 4091 O O . ASP A 1 274 ? 12.210 -1.263 42.165 1.00 17.79 272 ASP A O 1
ATOM 4100 N N . PHE A 1 275 ? 9.995 -1.272 41.760 1.00 16.15 273 PHE A N 1
ATOM 4101 C CA . PHE A 1 275 ? 9.933 0.057 41.166 1.00 13.45 273 PHE A CA 1
ATOM 4102 C C . PHE A 1 275 ? 9.055 0.948 42.041 1.00 16.29 273 PHE A C 1
ATOM 4103 O O . PHE A 1 275 ? 7.929 0.576 42.369 1.00 18.48 273 PHE A O 1
ATOM 4120 N N . ALA A 1 276 ? 9.555 2.118 42.411 1.00 15.56 274 ALA A N 1
ATOM 4121 C CA . ALA A 1 276 ? 8.730 3.119 43.071 1.00 18.92 274 ALA A CA 1
ATOM 4122 C C . ALA A 1 276 ? 7.794 3.762 42.052 1.00 21.06 274 ALA A C 1
ATOM 4123 O O . ALA A 1 276 ? 8.052 3.716 40.847 1.00 18.68 274 ALA A O 1
ATOM 4130 N N . ALA A 1 277 ? 6.703 4.359 42.515 1.00 17.52 275 ALA A N 1
ATOM 4131 C CA . ALA A 1 277 ? 5.832 5.092 41.601 1.00 16.81 275 ALA A CA 1
ATOM 4132 C C . ALA A 1 277 ? 6.647 6.231 41.035 1.00 18.66 275 ALA A C 1
ATOM 4133 O O . ALA A 1 277 ? 7.287 6.960 41.790 1.00 17.70 275 ALA A O 1
ATOM 4140 N N . GLY A 1 278 ? 6.667 6.355 39.709 1.00 15.65 276 GLY A N 1
ATOM 4141 C CA . GLY A 1 278 ? 7.417 7.415 39.066 1.00 12.51 276 GLY A CA 1
ATOM 4142 C C . GLY A 1 278 ? 8.850 7.037 38.716 1.00 13.07 276 GLY A C 1
ATOM 4143 O O . GLY A 1 278 ? 9.529 7.801 38.039 1.00 17.99 276 GLY A O 1
ATOM 4147 N N . GLU A 1 279 ? 9.313 5.878 39.180 1.00 13.45 277 GLU A N 1
ATOM 4148 C CA . GLU A 1 279 ? 10.697 5.465 38.941 1.00 12.81 277 GLU A CA 1
ATOM 4149 C C . GLU A 1 279 ? 10.879 5.197 37.452 1.00 14.75 277 GLU A C 1
ATOM 4150 O O . GLU A 1 279 ? 10.043 4.539 36.825 1.00 13.81 277 GLU A O 1
ATOM 4162 N N . GLU A 1 280 ? 11.976 5.725 36.918 1.00 15.28 278 GLU A N 1
ATOM 4163 C CA . GLU A 1 280 ? 12.320 5.604 35.503 1.00 13.20 278 GLU A CA 1
ATOM 4164 C C . GLU A 1 280 ? 13.517 4.676 35.306 1.00 12.45 278 GLU A C 1
ATOM 4165 O O . GLU A 1 280 ? 14.477 4.669 36.087 1.00 14.14 278 GLU A O 1
ATOM 4177 N N . MET A 1 281 ? 13.440 3.884 34.239 1.00 10.65 279 MET A N 1
ATOM 4178 C CA . MET A 1 281 ? 14.456 2.913 33.871 1.00 9.82 279 MET A CA 1
ATOM 4179 C C . MET A 1 281 ? 14.907 3.216 32.437 1.00 10.24 279 MET A C 1
ATOM 4180 O O . MET A 1 281 ? 14.085 3.340 31.545 1.00 8.72 279 MET A O 1
ATOM 4194 N N . LEU A 1 282 ? 16.209 3.344 32.235 1.00 9.63 280 LEU A N 1
ATOM 4195 C CA . LEU A 1 282 ? 16.768 3.658 30.913 1.00 8.53 280 LEU A CA 1
ATOM 4196 C C . LEU A 1 282 ? 16.859 2.435 30.015 1.00 10.09 280 LEU A C 1
ATOM 4197 O O . LEU A 1 282 ? 17.488 1.458 30.379 1.00 11.32 280 LEU A O 1
ATOM 4213 N N . THR A 1 283 ? 16.245 2.494 28.835 1.00 7.73 281 THR A N 1
ATOM 4214 C CA . THR A 1 283 ? 16.257 1.346 27.945 1.00 6.39 281 THR A CA 1
ATOM 4215 C C . THR A 1 283 ? 17.089 1.609 26.683 1.00 8.07 281 THR A C 1
ATOM 4216 O O . THR A 1 283 ? 17.478 0.675 25.998 1.00 8.59 281 THR A O 1
ATOM 4227 N N . GLU A 1 284 ? 17.370 2.876 26.369 1.00 7.04 282 GLU A N 1
ATOM 4228 C CA . GLU A 1 284 ? 18.152 3.167 25.165 1.00 6.08 282 GLU A CA 1
ATOM 4229 C C . GLU A 1 284 ? 18.653 4.600 25.125 1.00 7.58 282 GLU A C 1
ATOM 4230 O O . GLU A 1 284 ? 17.930 5.520 25.499 1.00 8.66 282 GLU A O 1
ATOM 4242 N N . VAL A 1 285 ? 19.882 4.784 24.639 1.00 9.07 283 VAL A N 1
ATOM 4243 C CA . VAL A 1 285 ? 20.358 6.099 24.245 1.00 11.09 283 VAL A CA 1
ATOM 4244 C C . VAL A 1 285 ? 20.489 6.120 22.733 1.00 6.18 283 VAL A C 1
ATOM 4245 O O . VAL A 1 285 ? 20.746 5.091 22.126 1.00 8.02 283 VAL A O 1
ATOM 4258 N N . SER A 1 286 ? 20.276 7.286 22.144 1.00 7.46 284 SER A N 1
ATOM 4259 C CA . SER A 1 286 ? 20.562 7.508 20.737 1.00 7.40 284 SER A CA 1
ATOM 4260 C C . SER A 1 286 ? 21.307 8.835 20.582 1.00 7.66 284 SER A C 1
ATOM 4261 O O . SER A 1 286 ? 20.693 9.907 20.487 1.00 8.88 284 SER A O 1
ATOM 4280 N N . LYS A 1 288 ? 23.337 11.821 19.077 1.00 9.14 286 LYS A N 1
ATOM 4281 C CA . LYS A 1 288 ? 23.232 12.568 17.830 1.00 8.92 286 LYS A CA 1
ATOM 4282 C C . LYS A 1 288 ? 24.523 13.333 17.589 1.00 9.51 286 LYS A C 1
ATOM 4283 O O . LYS A 1 288 ? 25.168 13.794 18.529 1.00 11.12 286 LYS A O 1
ATOM 4302 N N . PHE A 1 289 ? 24.907 13.420 16.321 1.00 8.34 287 PHE A N 1
ATOM 4303 C CA . PHE A 1 289 ? 26.244 13.853 15.940 1.00 8.05 287 PHE A CA 1
ATOM 4304 C C . PHE A 1 289 ? 26.291 15.229 15.292 1.00 8.64 287 PHE A C 1
ATOM 4305 O O . PHE A 1 289 ? 25.390 15.635 14.563 1.00 10.98 287 PHE A O 1
ATOM 4322 N N . ARG A 1 290 ? 27.380 15.930 15.570 1.00 9.93 288 ARG A N 1
ATOM 4323 C CA . ARG A 1 290 ? 27.763 17.113 14.807 1.00 8.85 288 ARG A CA 1
ATOM 4324 C C . ARG A 1 290 ? 28.694 16.620 13.690 1.00 9.16 288 ARG A C 1
ATOM 4325 O O . ARG A 1 290 ? 29.613 15.824 13.941 1.00 10.19 288 ARG A O 1
ATOM 4346 N N . PRO A 1 291 ? 28.449 17.050 12.449 1.00 9.13 289 PRO A N 1
ATOM 4347 C CA . PRO A 1 291 ? 29.249 16.539 11.322 1.00 8.45 289 PRO A CA 1
ATOM 4348 C C . PRO A 1 291 ? 30.762 16.579 11.513 1.00 10.01 289 PRO A C 1
ATOM 4349 O O . PRO A 1 291 ? 31.457 15.606 11.195 1.00 10.73 289 PRO A O 1
ATOM 4360 N N . GLU A 1 292 ? 31.288 17.672 12.048 1.00 10.88 290 GLU A N 1
ATOM 4361 C CA . GLU A 1 292 ? 32.731 17.742 12.148 1.00 14.16 290 GLU A CA 1
ATOM 4362 C C . GLU A 1 292 ? 33.258 16.771 13.195 1.00 12.82 290 GLU A C 1
ATOM 4363 O O . GLU A 1 292 ? 34.381 16.286 13.071 1.00 15.27 290 GLU A O 1
ATOM 4375 N N . ASN A 1 293 ? 32.444 16.455 14.201 1.00 10.14 291 ASN A N 1
ATOM 4376 C CA . ASN A 1 293 ? 32.847 15.462 15.201 1.00 8.86 291 ASN A CA 1
ATOM 4377 C C . ASN A 1 293 ? 32.901 14.038 14.634 1.00 8.88 291 ASN A C 1
ATOM 4378 O O . ASN A 1 293 ? 33.668 13.205 15.111 1.00 10.04 291 ASN A O 1
ATOM 4389 N N . VAL A 1 294 ? 32.147 13.758 13.578 1.00 12.16 292 VAL A N 1
ATOM 4390 C CA . VAL A 1 294 ? 32.219 12.431 12.983 1.00 8.80 292 VAL A CA 1
ATOM 4391 C C . VAL A 1 294 ? 33.598 12.184 12.369 1.00 8.96 292 VAL A C 1
ATOM 4392 O O . VAL A 1 294 ? 34.163 11.103 12.494 1.00 10.64 292 VAL A O 1
ATOM 4405 N N . VAL A 1 295 ? 34.155 13.208 11.728 1.00 8.15 293 VAL A N 1
ATOM 4406 C CA . VAL A 1 295 ? 35.482 13.093 11.179 1.00 9.30 293 VAL A CA 1
ATOM 4407 C C . VAL A 1 295 ? 36.469 12.773 12.280 1.00 8.75 293 VAL A C 1
ATOM 4408 O O . VAL A 1 295 ? 37.347 11.916 12.106 1.00 10.86 293 VAL A O 1
ATOM 4421 N N . ALA A 1 296 ? 36.325 13.463 13.409 1.00 9.60 294 ALA A N 1
ATOM 4422 C CA . ALA A 1 296 ? 37.265 13.309 14.514 1.00 10.65 294 ALA A CA 1
ATOM 4423 C C . ALA A 1 296 ? 37.156 11.925 15.155 1.00 10.88 294 ALA A C 1
ATOM 4424 O O . ALA A 1 296 ? 38.161 11.293 15.469 1.00 11.99 294 ALA A O 1
ATOM 4431 N N . GLU A 1 297 ? 35.935 11.422 15.311 1.00 10.84 295 GLU A N 1
ATOM 4432 C CA . GLU A 1 297 ? 35.760 10.108 15.911 1.00 10.33 295 GLU A CA 1
ATOM 4433 C C . GLU A 1 297 ? 36.364 9.028 15.021 1.00 8.37 295 GLU A C 1
ATOM 4434 O O . GLU A 1 297 ? 36.974 8.082 15.505 1.00 10.28 295 GLU A O 1
ATOM 4446 N N . LEU A 1 298 ? 36.164 9.159 13.715 1.00 8.03 296 LEU A N 1
ATOM 4447 C CA . LEU A 1 298 ? 36.766 8.241 12.771 1.00 8.97 296 LEU A CA 1
ATOM 4448 C C . LEU A 1 298 ? 38.291 8.289 12.866 1.00 7.01 296 LEU A C 1
ATOM 4449 O O . LEU A 1 298 ? 38.927 7.252 12.947 1.00 9.92 296 LEU A O 1
ATOM 4465 N N . ALA A 1 299 ? 38.850 9.499 12.890 1.00 8.85 297 ALA A N 1
ATOM 4466 C CA . ALA A 1 299 ? 40.305 9.671 12.942 1.00 11.04 297 ALA A CA 1
ATOM 4467 C C . ALA A 1 299 ? 40.889 9.067 14.205 1.00 14.20 297 ALA A C 1
ATOM 4468 O O . ALA A 1 299 ? 41.949 8.446 14.170 1.00 13.17 297 ALA A O 1
ATOM 4475 N N . GLU A 1 300 ? 40.184 9.249 15.314 1.00 11.16 298 GLU A N 1
ATOM 4476 C CA . GLU A 1 300 ? 40.608 8.690 16.589 1.00 12.83 298 GLU A CA 1
ATOM 4477 C C . GLU A 1 300 ? 40.704 7.170 16.524 1.00 15.51 298 GLU A C 1
ATOM 4478 O O . GLU A 1 300 ? 41.531 6.569 17.203 1.00 16.99 298 GLU A O 1
ATOM 4490 N N . ALA A 1 301 ? 39.860 6.554 15.695 1.00 11.22 299 ALA A N 1
ATOM 4491 C CA . ALA A 1 301 ? 39.812 5.103 15.552 1.00 10.21 299 ALA A CA 1
ATOM 4492 C C . ALA A 1 301 ? 40.799 4.580 14.525 1.00 14.86 299 ALA A C 1
ATOM 4493 O O . ALA A 1 301 ? 40.912 3.373 14.316 1.00 16.19 299 ALA A O 1
ATOM 4500 N N . GLY A 1 302 ? 41.508 5.501 13.887 1.00 12.06 300 GLY A N 1
ATOM 4501 C CA . GLY A 1 302 ? 42.462 5.162 12.841 1.00 14.60 300 GLY A CA 1
ATOM 4502 C C . GLY A 1 302 ? 41.882 5.127 11.444 1.00 16.30 300 GLY A C 1
ATOM 4503 O O . GLY A 1 302 ? 42.481 4.554 10.523 1.00 16.69 300 GLY A O 1
ATOM 4507 N N . LEU A 1 303 ? 40.719 5.757 11.279 1.00 14.18 301 LEU A N 1
ATOM 4508 C CA . LEU A 1 303 ? 40.048 5.808 9.997 1.00 12.82 301 LEU A CA 1
ATOM 4509 C C . LEU A 1 303 ? 40.016 7.208 9.411 1.00 12.46 301 LEU A C 1
ATOM 4510 O O . LEU A 1 303 ? 39.688 8.190 10.096 1.00 15.15 301 LEU A O 1
ATOM 4526 N N . ARG A 1 304 ? 40.321 7.276 8.120 1.00 10.96 302 ARG A N 1
ATOM 4527 C CA . ARG A 1 304 ? 40.293 8.525 7.367 1.00 11.08 302 ARG A CA 1
ATOM 4528 C C . ARG A 1 304 ? 38.977 8.587 6.597 1.00 7.29 302 ARG A C 1
ATOM 4529 O O . ARG A 1 304 ? 38.710 7.758 5.717 1.00 8.55 302 ARG A O 1
ATOM 4550 N N . GLN A 1 305 ? 38.146 9.558 6.939 1.00 8.36 303 GLN A N 1
ATOM 4551 C CA . GLN A 1 305 ? 36.947 9.807 6.157 1.00 7.96 303 GLN A CA 1
ATOM 4552 C C . GLN A 1 305 ? 37.364 10.281 4.764 1.00 9.90 303 GLN A C 1
ATOM 4553 O O . GLN A 1 305 ? 38.181 11.212 4.634 1.00 12.20 303 GLN A O 1
ATOM 4567 N N . THR A 1 306 ? 36.839 9.630 3.729 1.00 8.39 304 THR A N 1
ATOM 4568 C CA . THR A 1 306 ? 37.174 9.973 2.344 1.00 8.67 304 THR A CA 1
ATOM 4569 C C . THR A 1 306 ? 36.011 10.667 1.634 1.00 11.08 304 THR A C 1
ATOM 4570 O O . THR A 1 306 ? 36.210 11.429 0.683 1.00 10.99 304 THR A O 1
ATOM 4581 N N . HIS A 1 307 ? 34.790 10.395 2.094 1.00 7.80 305 HIS A N 1
ATOM 4582 C CA . HIS A 1 307 ? 33.584 11.032 1.563 1.00 7.83 305 HIS A CA 1
ATOM 4583 C C . HIS A 1 307 ? 32.590 11.313 2.686 1.00 8.39 305 HIS A C 1
ATOM 4584 O O . HIS A 1 307 ? 32.537 10.596 3.687 1.00 7.51 305 HIS A O 1
ATOM 4599 N N . TRP A 1 308 ? 31.802 12.365 2.497 1.00 9.69 306 TRP A N 1
ATOM 4600 C CA . TRP A 1 308 ? 30.719 12.733 3.412 1.00 5.67 306 TRP A CA 1
ATOM 4601 C C . TRP A 1 308 ? 29.544 13.218 2.595 1.00 9.11 306 TRP A C 1
ATOM 4602 O O . TRP A 1 308 ? 29.691 14.116 1.742 1.00 9.76 306 TRP A O 1
ATOM 4623 N N . TRP A 1 309 ? 28.378 12.643 2.859 1.00 7.72 307 TRP A N 1
ATOM 4624 C CA . TRP A 1 309 ? 27.152 13.067 2.208 1.00 8.82 307 TRP A CA 1
ATOM 4625 C C . TRP A 1 309 ? 26.052 13.325 3.224 1.00 8.36 307 TRP A C 1
ATOM 4626 O O . TRP A 1 309 ? 26.001 12.704 4.283 1.00 10.52 307 TRP A O 1
ATOM 4647 N N . THR A 1 310 ? 25.164 14.243 2.876 1.00 5.96 308 THR A N 1
ATOM 4648 C CA . THR A 1 310 ? 24.026 14.515 3.711 1.00 9.72 308 THR A CA 1
ATOM 4649 C C . THR A 1 310 ? 22.796 14.613 2.797 1.00 7.99 308 THR A C 1
ATOM 4650 O O . THR A 1 310 ? 22.919 14.823 1.607 1.00 11.17 308 THR A O 1
ATOM 4661 N N . ASP A 1 311 ? 21.605 14.444 3.354 1.00 7.89 309 ASP A N 1
ATOM 4662 C CA . ASP A 1 311 ? 20.378 14.633 2.598 1.00 8.94 309 ASP A CA 1
ATOM 4663 C C . ASP A 1 311 ? 20.118 16.122 2.328 1.00 8.74 309 ASP A C 1
ATOM 4664 O O . ASP A 1 311 ? 20.777 16.986 2.886 1.00 9.30 309 ASP A O 1
ATOM 4673 N N . PRO A 1 312 ? 19.131 16.430 1.496 1.00 8.77 310 PRO A N 1
ATOM 4674 C CA . PRO A 1 312 ? 18.923 17.837 1.148 1.00 9.56 310 PRO A CA 1
ATOM 4675 C C . PRO A 1 312 ? 18.585 18.752 2.315 1.00 10.34 310 PRO A C 1
ATOM 4676 O O . PRO A 1 312 ? 18.795 19.959 2.188 1.00 13.06 310 PRO A O 1
ATOM 4687 N N . ALA A 1 313 ? 18.083 18.212 3.420 1.00 9.62 311 ALA A N 1
ATOM 4688 C CA . ALA A 1 313 ? 17.745 19.029 4.581 1.00 11.06 311 ALA A CA 1
ATOM 4689 C C . ALA A 1 313 ? 18.840 19.052 5.635 1.00 10.62 311 ALA A C 1
ATOM 4690 O O . ALA A 1 313 ? 18.741 19.810 6.599 1.00 11.25 311 ALA A O 1
ATOM 4697 N N . GLY A 1 314 ? 19.877 18.235 5.454 1.00 10.18 312 GLY A N 1
ATOM 4698 C CA . GLY A 1 314 ? 20.946 18.127 6.432 1.00 7.93 312 GLY A CA 1
ATOM 4699 C C . GLY A 1 314 ? 20.532 17.380 7.691 1.00 10.42 312 GLY A C 1
ATOM 4700 O O . GLY A 1 314 ? 21.111 17.579 8.761 1.00 9.30 312 GLY A O 1
ATOM 4704 N N . ASP A 1 315 ? 19.544 16.500 7.568 1.00 7.22 313 ASP A N 1
ATOM 4705 C CA . ASP A 1 315 ? 19.060 15.763 8.721 1.00 7.46 313 ASP A CA 1
ATOM 4706 C C . ASP A 1 315 ? 19.985 14.626 9.159 1.00 6.87 313 ASP A C 1
ATOM 4707 O O . ASP A 1 315 ? 20.048 14.291 10.337 1.00 6.86 313 ASP A O 1
ATOM 4716 N N . PHE A 1 316 ? 20.696 14.039 8.201 1.00 7.80 314 PHE A N 1
ATOM 4717 C CA . PHE A 1 316 ? 21.369 12.752 8.393 1.00 7.30 314 PHE A CA 1
ATOM 4718 C C . PHE A 1 316 ? 22.679 12.778 7.626 1.00 7.87 314 PHE A C 1
ATOM 4719 O O . PHE A 1 316 ? 22.758 13.399 6.581 1.00 10.69 314 PHE A O 1
ATOM 4736 N N . GLY A 1 317 ? 23.705 12.109 8.143 1.00 6.68 315 GLY A N 1
ATOM 4737 C CA . GLY A 1 317 ? 24.982 12.041 7.452 1.00 10.18 315 GLY A CA 1
ATOM 4738 C C . GLY A 1 317 ? 25.476 10.633 7.185 1.00 6.16 315 GLY A C 1
ATOM 4739 O O . GLY A 1 317 ? 25.260 9.707 7.973 1.00 7.34 315 GLY A O 1
ATOM 4743 N N . LEU A 1 318 ? 26.162 10.481 6.057 1.00 6.82 316 LEU A N 1
ATOM 4744 C CA . LEU A 1 318 ? 26.776 9.236 5.639 1.00 7.16 316 LEU A CA 1
ATOM 4745 C C . LEU A 1 318 ? 28.254 9.455 5.334 1.00 5.46 316 LEU A C 1
ATOM 4746 O O . LEU A 1 318 ? 28.611 10.323 4.518 1.00 7.47 316 LEU A O 1
ATOM 4762 N N . SER A 1 319 ? 29.097 8.659 5.979 1.00 5.87 317 SER A N 1
ATOM 4763 C CA . SER A 1 319 ? 30.558 8.703 5.801 1.00 6.13 317 SER A CA 1
ATOM 4764 C C . SER A 1 319 ? 31.060 7.482 5.079 1.00 7.81 317 SER A C 1
ATOM 4765 O O . SER A 1 319 ? 30.631 6.374 5.362 1.00 7.78 317 SER A O 1
ATOM 4773 N N . LEU A 1 320 ? 32.045 7.685 4.213 1.00 5.18 318 LEU A N 1
ATOM 4774 C CA . LEU A 1 320 ? 32.859 6.587 3.736 1.00 6.77 318 LEU A CA 1
ATOM 4775 C C . LEU A 1 320 ? 34.257 6.803 4.280 1.00 6.57 318 LEU A C 1
ATOM 4776 O O . LEU A 1 320 ? 34.757 7.940 4.270 1.00 7.28 318 LEU A O 1
ATOM 4792 N N . ALA A 1 321 ? 34.882 5.746 4.794 1.00 8.20 319 ALA A N 1
ATOM 4793 C CA . ALA A 1 321 ? 36.205 5.890 5.424 1.00 8.07 319 ALA A CA 1
ATOM 4794 C C . ALA A 1 321 ? 37.057 4.671 5.152 1.00 10.34 319 ALA A C 1
ATOM 4795 O O . ALA A 1 321 ? 36.531 3.579 4.923 1.00 8.60 319 ALA A O 1
ATOM 4802 N N . VAL A 1 322 ? 38.376 4.865 5.215 1.00 9.00 320 VAL A N 1
ATOM 4803 C CA . VAL A 1 322 ? 39.338 3.789 4.970 1.00 10.92 320 VAL A CA 1
ATOM 4804 C C . VAL A 1 322 ? 40.454 3.854 5.999 1.00 10.63 320 VAL A C 1
ATOM 4805 O O . VAL A 1 322 ? 40.611 4.858 6.692 1.00 11.82 320 VAL A O 1
ATOM 4818 N N . ARG A 1 323 ? 41.230 2.777 6.090 1.00 15.47 321 ARG A N 1
ATOM 4819 C CA . ARG A 1 323 ? 42.481 2.796 6.848 1.00 19.84 321 ARG A CA 1
ATOM 4820 C C . ARG A 1 323 ? 43.530 3.660 6.158 1.00 20.90 321 ARG A C 1
ATOM 4821 O O . ARG A 1 323 ? 44.455 4.137 6.811 1.00 21.19 321 ARG A O 1
ATOM 4843 N N . SER B 1 6 ? 0.631 -50.443 10.093 1.00 58.59 4 SER B N 1
ATOM 4844 C CA . SER B 1 6 ? 1.781 -50.414 10.991 1.00 50.67 4 SER B CA 1
ATOM 4845 C C . SER B 1 6 ? 1.600 -49.333 12.054 1.00 43.75 4 SER B C 1
ATOM 4846 O O . SER B 1 6 ? 1.384 -48.168 11.718 1.00 31.23 4 SER B O 1
ATOM 4853 N N . LEU B 1 7 ? 1.684 -49.731 13.325 1.00 42.31 5 LEU B N 1
ATOM 4854 C CA . LEU B 1 7 ? 1.502 -48.815 14.452 1.00 31.45 5 LEU B CA 1
ATOM 4855 C C . LEU B 1 7 ? 2.602 -48.962 15.504 1.00 36.32 5 LEU B C 1
ATOM 4856 O O . LEU B 1 7 ? 2.811 -50.042 16.064 1.00 37.13 5 LEU B O 1
ATOM 4872 N N . ALA B 1 8 ? 3.294 -47.859 15.767 1.00 28.05 6 ALA B N 1
ATOM 4873 C CA . ALA B 1 8 ? 4.207 -47.751 16.899 1.00 27.51 6 ALA B CA 1
ATOM 4874 C C . ALA B 1 8 ? 3.441 -47.119 18.060 1.00 33.12 6 ALA B C 1
ATOM 4875 O O . ALA B 1 8 ? 3.040 -45.962 17.964 1.00 22.53 6 ALA B O 1
ATOM 4882 N N . ASN B 1 9 ? 3.230 -47.874 19.140 1.00 27.81 7 ASN B N 1
ATOM 4883 C CA . ASN B 1 9 ? 2.368 -47.417 20.236 1.00 30.69 7 ASN B CA 1
ATOM 4884 C C . ASN B 1 9 ? 3.134 -47.126 21.522 1.00 33.03 7 ASN B C 1
ATOM 4885 O O . ASN B 1 9 ? 3.516 -48.040 22.254 1.00 33.39 7 ASN B O 1
ATOM 4896 N N . TYR B 1 10 ? 3.338 -45.843 21.802 1.00 26.41 8 TYR B N 1
ATOM 4897 C CA . TYR B 1 10 ? 4.032 -45.428 23.017 1.00 31.20 8 TYR B CA 1
ATOM 4898 C C . TYR B 1 10 ? 3.052 -45.073 24.139 1.00 30.78 8 TYR B C 1
ATOM 4899 O O . TYR B 1 10 ? 3.465 -44.677 25.231 1.00 25.16 8 TYR B O 1
ATOM 4917 N N . LEU B 1 11 ? 1.757 -45.237 23.872 1.00 30.06 9 LEU B N 1
ATOM 4918 C CA . LEU B 1 11 ? 0.725 -45.063 24.900 1.00 29.67 9 LEU B CA 1
ATOM 4919 C C . LEU B 1 11 ? -0.190 -46.284 24.937 1.00 36.15 9 LEU B C 1
ATOM 4920 O O . LEU B 1 11 ? -1.420 -46.178 24.877 1.00 31.46 9 LEU B O 1
ATOM 4936 N N . ALA B 1 12 ? 0.432 -47.454 25.022 1.00 33.01 10 ALA B N 1
ATOM 4937 C CA . ALA B 1 12 ? -0.297 -48.698 25.216 1.00 31.37 10 ALA B CA 1
ATOM 4938 C C . ALA B 1 12 ? -0.819 -48.732 26.650 1.00 33.24 10 ALA B C 1
ATOM 4939 O O . ALA B 1 12 ? -0.624 -47.779 27.402 1.00 28.06 10 ALA B O 1
ATOM 4946 N N . ALA B 1 13 ? -1.474 -49.827 27.022 1.00 34.10 11 ALA B N 1
ATOM 4947 C CA . ALA B 1 13 ? -2.202 -49.910 28.287 1.00 30.93 11 ALA B CA 1
ATOM 4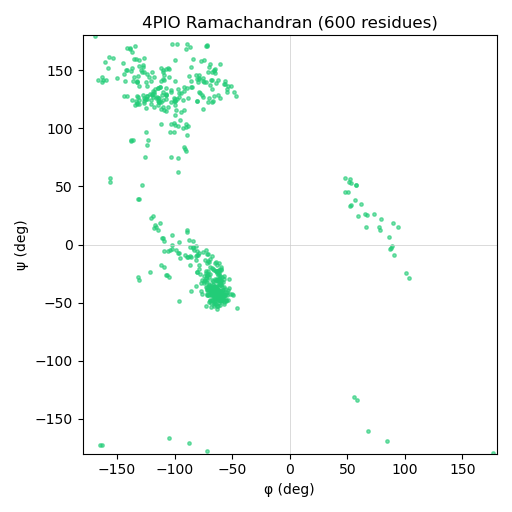948 C C . ALA B 1 13 ? -1.423 -49.375 29.494 1.00 38.23 11 ALA B C 1
ATOM 4949 O O . ALA B 1 13 ? -1.922 -48.501 30.218 1.00 25.43 11 ALA B O 1
ATOM 4956 N N . ASP B 1 14 ? -0.213 -49.888 29.715 1.00 27.89 12 ASP B N 1
ATOM 4957 C CA . ASP B 1 14 ? 0.568 -49.479 30.882 1.00 34.26 12 ASP B CA 1
ATOM 4958 C C . ASP B 1 14 ? 0.947 -48.010 30.790 1.00 29.17 12 ASP B C 1
ATOM 4959 O O . ASP B 1 14 ? 0.730 -47.248 31.724 1.00 21.35 12 ASP B O 1
ATOM 4968 N N . SER B 1 15 ? 1.502 -47.610 29.653 1.00 20.66 13 SER B N 1
ATOM 4969 C CA . SER B 1 15 ? 2.040 -46.264 29.511 1.00 22.94 13 SER B CA 1
ATOM 4970 C C . SER B 1 15 ? 0.959 -45.178 29.592 1.00 25.83 13 SER B C 1
ATOM 4971 O O . SER B 1 15 ? 1.185 -44.114 30.177 1.00 21.28 13 SER B O 1
ATOM 4979 N N . ALA B 1 16 ? -0.204 -45.444 28.997 1.00 25.47 14 ALA B N 1
ATOM 4980 C CA . ALA B 1 16 ? -1.333 -44.515 29.063 1.00 20.63 14 ALA B CA 1
ATOM 4981 C C . ALA B 1 16 ? -1.878 -44.395 30.482 1.00 22.32 14 ALA B C 1
ATOM 4982 O O . ALA B 1 16 ? -2.246 -43.306 30.928 1.00 17.57 14 ALA B O 1
ATOM 4989 N N . ALA B 1 17 ? -1.962 -45.521 31.180 1.00 16.55 15 ALA B N 1
ATOM 4990 C CA . ALA B 1 17 ? -2.441 -45.524 32.553 1.00 18.49 15 ALA B CA 1
ATOM 4991 C C . ALA B 1 17 ? -1.483 -44.726 33.433 1.00 15.64 15 ALA B C 1
ATOM 4992 O O . ALA B 1 17 ? -1.915 -43.963 34.294 1.00 15.85 15 ALA B O 1
ATOM 4999 N N . GLU B 1 18 ? -0.185 -44.896 33.188 1.00 16.33 16 GLU B N 1
ATOM 5000 C CA . GLU B 1 18 ? 0.840 -44.177 33.934 1.00 16.47 16 GLU B CA 1
ATOM 5001 C C . GLU B 1 18 ? 0.738 -42.660 33.715 1.00 12.84 16 GLU B C 1
ATOM 5002 O O . GLU B 1 18 ? 0.782 -41.886 34.676 1.00 12.75 16 GLU B O 1
ATOM 5014 N N . ALA B 1 19 ? 0.596 -42.219 32.469 1.00 12.95 17 ALA B N 1
ATOM 5015 C CA . ALA B 1 19 ? 0.494 -40.783 32.200 1.00 13.57 17 ALA B CA 1
ATOM 5016 C C . ALA B 1 19 ? -0.769 -40.208 32.816 1.00 9.91 17 ALA B C 1
ATOM 5017 O O . ALA B 1 19 ? -0.751 -39.123 33.397 1.00 11.22 17 ALA B O 1
ATOM 5024 N N . LEU B 1 20 ? -1.871 -40.929 32.670 1.00 11.23 18 LEU B N 1
ATOM 5025 C CA . LEU B 1 20 ? -3.142 -40.467 33.214 1.00 11.11 18 LEU B CA 1
ATOM 5026 C C . LEU B 1 20 ? -3.087 -40.401 34.736 1.00 14.48 18 LEU B C 1
ATOM 5027 O O . LEU B 1 20 ? -3.577 -39.442 35.312 1.00 11.63 18 LEU B O 1
ATOM 5043 N N . ARG B 1 21 ? -2.475 -41.385 35.392 1.00 11.45 19 ARG B N 1
ATOM 5044 C CA . ARG B 1 21 ? -2.329 -41.310 36.846 1.00 10.64 19 ARG B CA 1
ATOM 5045 C C . ARG B 1 21 ? -1.552 -40.074 37.264 0.86 11.68 19 ARG B C 1
ATOM 5046 O O . ARG B 1 21 ? -1.954 -39.345 38.171 1.00 12.95 19 ARG B O 1
ATOM 5067 N N . ARG B 1 22 ? -0.426 -39.847 36.611 1.00 12.05 20 ARG B N 1
ATOM 5068 C CA . ARG B 1 22 ? 0.385 -38.687 36.902 1.00 10.97 20 ARG B CA 1
ATOM 5069 C C . ARG B 1 22 ? -0.424 -37.400 36.729 1.00 11.62 20 ARG B C 1
ATOM 5070 O O . ARG B 1 22 ? -0.452 -36.550 37.630 1.00 13.29 20 ARG B O 1
ATOM 5091 N N . ASP B 1 23 ? -1.103 -37.271 35.589 1.00 10.36 21 ASP B N 1
ATOM 5092 C CA . ASP B 1 23 ? -1.796 -36.021 35.241 1.00 11.43 21 ASP B CA 1
ATOM 5093 C C . ASP B 1 23 ? -2.987 -35.717 36.155 1.00 9.49 21 ASP B C 1
ATOM 5094 O O . ASP B 1 23 ? -3.223 -34.558 36.510 1.00 11.11 21 ASP B O 1
ATOM 5103 N N . VAL B 1 24 ? -3.745 -36.747 36.500 1.00 9.03 22 VAL B N 1
ATOM 5104 C CA . VAL B 1 24 ? -4.932 -36.571 37.332 1.00 8.53 22 VAL B CA 1
ATOM 5105 C C . VAL B 1 24 ? -4.527 -36.245 38.758 1.00 13.13 22 VAL B C 1
ATOM 5106 O O . VAL B 1 24 ? -5.143 -35.400 39.386 1.00 13.46 22 VAL B O 1
ATOM 5119 N N . ARG B 1 25 ? -3.480 -36.877 39.282 1.00 12.37 23 ARG B N 1
ATOM 5120 C CA . ARG B 1 25 ? -3.112 -36.569 40.660 1.00 11.04 23 ARG B CA 1
ATOM 5121 C C . ARG B 1 25 ? -2.647 -35.119 40.753 1.00 12.80 23 ARG B C 1
ATOM 5122 O O . ARG B 1 25 ? -3.034 -34.404 41.679 1.00 13.45 23 ARG B O 1
ATOM 5143 N N . ALA B 1 26 ? -1.838 -34.683 39.786 1.00 10.45 24 ALA B N 1
ATOM 5144 C CA . ALA B 1 26 ? -1.315 -33.326 39.782 1.00 11.07 24 ALA B CA 1
ATOM 5145 C C . ALA B 1 26 ? -2.433 -32.320 39.611 1.00 14.91 24 ALA B C 1
ATOM 5146 O O . ALA B 1 26 ? -2.463 -31.279 40.274 1.00 12.81 24 ALA B O 1
ATOM 5153 N N . GLY B 1 27 ? -3.359 -32.630 38.718 1.00 11.30 25 GLY B N 1
ATOM 5154 C CA . GLY B 1 27 ? -4.401 -31.692 38.364 1.00 12.07 25 GLY B CA 1
ATOM 5155 C C . GLY B 1 27 ? -5.446 -31.529 39.451 1.00 12.29 25 GLY B C 1
ATOM 5156 O O . GLY B 1 27 ? -5.957 -30.425 39.660 1.00 10.96 25 GLY B O 1
ATOM 5160 N N . LEU B 1 28 ? -5.775 -32.614 40.146 1.00 9.57 26 LEU B N 1
ATOM 5161 C CA . LEU B 1 28 ? -6.834 -32.568 41.150 1.00 11.32 26 LEU B CA 1
ATOM 5162 C C . LEU B 1 28 ? -6.325 -32.181 42.542 1.00 14.45 26 LEU B C 1
ATOM 5163 O O . LEU B 1 28 ? -7.143 -31.885 43.416 1.00 13.73 26 LEU B O 1
ATOM 5179 N N . THR B 1 29 ? -5.006 -32.155 42.749 1.00 12.51 27 THR B N 1
ATOM 5180 C CA . THR B 1 29 ? -4.462 -31.735 44.048 1.00 13.07 27 THR B CA 1
ATOM 5181 C C . THR B 1 29 ? -3.915 -30.314 44.042 1.00 15.41 27 THR B C 1
ATOM 5182 O O . THR B 1 29 ? -3.285 -29.875 45.017 1.00 19.93 27 THR B O 1
ATOM 5193 N N . ALA B 1 30 ? -4.142 -29.592 42.952 1.00 14.77 28 ALA B N 1
ATOM 5194 C CA . ALA B 1 30 ? -3.795 -28.176 42.899 1.00 17.55 28 ALA B CA 1
ATOM 5195 C C . ALA B 1 30 ? -4.962 -27.407 43.490 1.00 17.70 28 ALA B C 1
ATOM 5196 O O . ALA B 1 30 ? -6.085 -27.886 43.435 1.00 15.45 28 ALA B O 1
ATOM 5203 N N . THR B 1 31 ? -4.703 -26.226 44.058 1.00 21.26 29 THR B N 1
ATOM 5204 C CA . THR B 1 31 ? -5.778 -25.392 44.602 1.00 18.56 29 THR B CA 1
ATOM 5205 C C . THR B 1 31 ? -6.786 -25.068 43.513 1.00 16.22 29 THR B C 1
ATOM 5206 O O . THR B 1 31 ? -7.990 -25.234 43.706 1.00 17.95 29 THR B O 1
ATOM 5217 N N . GLN B 1 32 ? -6.268 -24.636 42.368 1.00 15.99 30 GLN B N 1
ATOM 5218 C CA . GLN B 1 32 ? -7.052 -24.528 41.143 1.00 13.92 30 GLN B CA 1
ATOM 5219 C C . GLN B 1 32 ? -6.996 -25.854 40.390 1.00 13.22 30 GLN B C 1
ATOM 5220 O O . GLN B 1 32 ? -5.986 -26.178 39.743 1.00 13.81 30 GLN B O 1
ATOM 5234 N N . LYS B 1 33 ? -8.061 -26.639 40.490 1.00 12.10 31 LYS B N 1
ATOM 5235 C CA . LYS B 1 33 ? -8.078 -27.933 39.839 1.00 12.23 31 LYS B CA 1
ATOM 5236 C C . LYS B 1 33 ? -8.096 -27.814 38.319 1.00 12.11 31 LYS B C 1
ATOM 5237 O O . LYS B 1 33 ? -8.654 -26.879 37.756 1.00 11.17 31 LYS B O 1
ATOM 5256 N N . SER B 1 34 ? -7.484 -28.793 37.664 1.00 9.41 32 SER B N 1
ATOM 5257 C CA . SER B 1 34 ? -7.495 -28.861 36.201 1.00 11.04 32 SER B CA 1
ATOM 5258 C C . SER B 1 34 ? -7.329 -30.303 35.769 1.00 14.87 32 SER B C 1
ATOM 5259 O O . SER B 1 34 ? -6.863 -31.128 36.556 1.00 11.49 32 SER B O 1
ATOM 5267 N N . LEU B 1 35 ? -7.709 -30.603 34.524 1.00 10.44 33 LEU B N 1
ATOM 5268 C CA . LEU B 1 35 ? -7.317 -31.854 33.870 1.00 8.86 33 LEU B CA 1
ATOM 5269 C C . LEU B 1 35 ? -6.784 -31.537 32.478 1.00 10.48 33 LEU B C 1
ATOM 5270 O O . LEU B 1 35 ? -7.269 -30.605 31.843 1.00 10.33 33 LEU B O 1
ATOM 5286 N N . PRO B 1 36 ? -5.778 -32.293 31.997 1.00 11.49 34 PRO B N 1
ATOM 5287 C CA . PRO B 1 36 ? -5.268 -32.014 30.648 1.00 8.70 34 PRO B CA 1
ATOM 5288 C C . PRO B 1 36 ? -6.218 -32.440 29.526 1.00 6.57 34 PRO B C 1
ATOM 5289 O O . PRO B 1 36 ? -6.819 -33.505 29.578 1.00 8.89 34 PRO B O 1
ATOM 5300 N N . PRO B 1 37 ? -6.324 -31.613 28.479 1.00 8.64 35 PRO B N 1
ATOM 5301 C CA . PRO B 1 37 ? -7.305 -31.905 27.425 1.00 9.35 35 PRO B CA 1
ATOM 5302 C C . PRO B 1 37 ? -6.943 -33.105 26.535 1.00 9.41 35 PRO B C 1
ATOM 5303 O O . PRO B 1 37 ? -7.843 -33.617 25.850 1.00 9.83 35 PRO B O 1
ATOM 5314 N N . LYS B 1 38 ? -5.701 -33.586 26.543 1.00 8.23 36 LYS B N 1
ATOM 5315 C CA . LYS B 1 38 ? -5.396 -34.732 25.705 1.00 7.07 36 LYS B CA 1
ATOM 5316 C C . LYS B 1 38 ? -6.259 -35.931 26.092 1.00 10.07 36 LYS B C 1
ATOM 5317 O O . LYS B 1 38 ? -6.499 -36.827 25.272 1.00 9.58 36 LYS B O 1
ATOM 5336 N N . TRP B 1 39 ? -6.782 -35.924 27.315 1.00 9.47 37 TRP B N 1
ATOM 5337 C CA . TRP B 1 39 ? -7.555 -37.064 27.800 1.00 9.25 37 TRP B CA 1
ATOM 5338 C C . TRP B 1 39 ? -9.026 -37.017 27.375 1.00 9.13 37 TRP B C 1
ATOM 5339 O O . TRP B 1 39 ? -9.772 -37.961 27.646 1.00 9.30 37 TRP B O 1
ATOM 5360 N N . PHE B 1 40 ? -9.448 -35.961 26.676 1.00 7.74 38 PHE B N 1
ATOM 5361 C CA . PHE B 1 40 ? -10.793 -35.953 26.079 1.00 9.28 38 PHE B CA 1
ATOM 5362 C C . PHE B 1 40 ? -10.953 -37.083 25.082 1.00 9.13 38 PHE B C 1
ATOM 5363 O O . PHE B 1 40 ? -12.043 -37.607 24.869 1.00 9.23 38 PHE B O 1
ATOM 5380 N N . TYR B 1 41 ? -9.846 -37.444 24.456 1.00 9.02 39 TYR B N 1
ATOM 5381 C CA . TYR B 1 41 ? -9.888 -38.147 23.189 1.00 9.26 39 TYR B CA 1
ATOM 5382 C C . TYR B 1 41 ? -9.753 -39.662 23.357 1.00 14.87 39 TYR B C 1
ATOM 5383 O O . TYR B 1 41 ? -8.715 -40.259 23.070 1.00 13.61 39 TYR B O 1
ATOM 5401 N N . ASP B 1 42 ? -10.838 -40.260 23.825 1.00 12.88 40 ASP B N 1
ATOM 5402 C CA . ASP B 1 42 ? -11.030 -41.703 23.709 1.00 13.75 40 ASP B CA 1
ATOM 5403 C C . ASP B 1 42 ? -12.062 -41.935 22.616 1.00 12.03 40 ASP B C 1
ATOM 5404 O O . ASP B 1 42 ? -12.364 -41.025 21.849 1.00 13.73 40 ASP B O 1
ATOM 5413 N N . ALA B 1 43 ? -12.603 -43.146 22.508 1.00 14.00 41 ALA B N 1
ATOM 5414 C CA . ALA B 1 43 ? -13.506 -43.455 21.401 1.00 13.43 41 ALA B CA 1
ATOM 5415 C C . ALA B 1 43 ? -14.699 -42.511 21.374 1.00 12.34 41 ALA B C 1
ATOM 5416 O O . ALA B 1 43 ? -15.062 -41.974 20.330 1.00 17.57 41 ALA B O 1
ATOM 5423 N N . VAL B 1 44 ? -15.298 -42.317 22.544 1.00 11.34 42 VAL B N 1
ATOM 5424 C CA . VAL B 1 44 ? -16.448 -41.448 22.699 1.00 11.35 42 VAL B CA 1
ATOM 5425 C C . VAL B 1 44 ? -16.076 -39.992 22.418 1.00 9.36 42 VAL B C 1
ATOM 5426 O O . VAL B 1 44 ? -16.779 -39.311 21.673 1.00 12.29 42 VAL B O 1
ATOM 5439 N N . GLY B 1 45 ? -14.968 -39.535 22.993 1.00 11.57 43 GLY B N 1
ATOM 5440 C CA . GLY B 1 45 ? -14.576 -38.147 22.855 1.00 10.17 43 GLY B CA 1
ATOM 5441 C C . GLY B 1 45 ? -14.129 -37.776 21.453 1.00 11.75 43 GLY B C 1
ATOM 5442 O O . GLY B 1 45 ? -14.443 -36.668 20.974 1.00 9.31 43 GLY B O 1
ATOM 5446 N N . SER B 1 46 ? -13.398 -38.673 20.796 1.00 10.75 44 SER B N 1
ATOM 5447 C CA . SER B 1 46 ? -12.974 -38.452 19.421 1.00 10.20 44 SER B CA 1
ATOM 5448 C C . SER B 1 46 ? -14.195 -38.366 18.523 1.00 10.94 44 SER B C 1
ATOM 5449 O O . SER B 1 46 ? -14.222 -37.551 17.605 1.00 13.15 44 SER B O 1
ATOM 5457 N N . ASP B 1 47 ? -15.224 -39.171 18.800 1.00 11.45 45 ASP B N 1
ATOM 5458 C CA . ASP B 1 47 ? -16.459 -39.085 18.021 1.00 13.46 45 ASP B CA 1
ATOM 5459 C C . ASP B 1 47 ? -17.209 -37.800 18.307 1.00 10.54 45 ASP B C 1
ATOM 5460 O O . ASP B 1 47 ? -17.740 -37.181 17.383 1.00 12.29 45 ASP B O 1
ATOM 5469 N N . LEU B 1 48 ? -17.243 -37.360 19.569 1.00 10.07 46 LEU B N 1
ATOM 5470 C CA . LEU B 1 48 ? -17.884 -36.084 19.858 1.00 10.85 46 LEU B CA 1
ATOM 5471 C C . LEU B 1 48 ? -17.143 -34.934 19.173 1.00 9.21 46 LEU B C 1
ATOM 5472 O O . LEU B 1 48 ? -17.761 -33.991 18.679 1.00 10.05 46 LEU B O 1
ATOM 5488 N N . PHE B 1 49 ? -15.821 -35.006 19.088 1.00 9.69 47 PHE B N 1
ATOM 5489 C CA . PHE B 1 49 ? -15.128 -33.918 18.421 1.00 8.67 47 PHE B CA 1
ATOM 5490 C C . PHE B 1 49 ? -15.474 -33.903 16.924 1.00 9.94 47 PHE B C 1
ATOM 5491 O O . PHE B 1 49 ? -15.689 -32.852 16.335 1.00 10.26 47 PHE B O 1
ATOM 5508 N N . ASP B 1 50 ? -15.537 -35.078 16.315 1.00 10.29 48 ASP B N 1
ATOM 5509 C CA . ASP B 1 50 ? -15.932 -35.164 14.919 1.00 9.46 48 ASP B CA 1
ATOM 5510 C C . ASP B 1 50 ? -17.290 -34.478 14.724 1.00 10.63 48 ASP B C 1
ATOM 5511 O O . ASP B 1 50 ? -17.487 -33.714 13.785 1.00 8.75 48 ASP B O 1
ATOM 5520 N N . GLN B 1 51 ? -18.224 -34.727 15.636 1.00 12.37 49 GLN B N 1
ATOM 5521 C CA . GLN B 1 51 ? -19.510 -34.035 15.615 1.00 9.59 49 GLN B CA 1
ATOM 5522 C C . GLN B 1 51 ? -19.358 -32.509 15.748 1.00 10.12 49 GLN B C 1
ATOM 5523 O O . GLN B 1 51 ? -20.051 -31.752 15.066 1.00 10.43 49 GLN B O 1
ATOM 5537 N N . ILE B 1 52 ? -18.457 -32.064 16.629 1.00 9.51 50 ILE B N 1
ATOM 5538 C CA . ILE B 1 52 ? -18.221 -30.641 16.823 1.00 10.05 50 ILE B CA 1
ATOM 5539 C C . ILE B 1 52 ? -17.820 -29.971 15.513 1.00 8.99 50 ILE B C 1
ATOM 5540 O O . ILE B 1 52 ? -18.249 -28.845 15.241 1.00 8.02 50 ILE B O 1
ATOM 5556 N N . THR B 1 53 ? -17.048 -30.678 14.683 1.00 9.35 51 THR B N 1
ATOM 5557 C CA . THR B 1 53 ? -16.524 -30.070 13.462 1.00 11.04 51 THR B CA 1
ATOM 5558 C C . THR B 1 53 ? -17.620 -29.686 12.477 1.00 9.15 51 THR B C 1
ATOM 5559 O O . THR B 1 53 ? -17.372 -28.916 11.562 1.00 11.71 51 THR B O 1
ATOM 5570 N N . ARG B 1 54 ? -18.835 -30.196 12.662 1.00 8.66 52 ARG B N 1
ATOM 5571 C CA . ARG B 1 54 ? -19.935 -29.860 11.752 1.00 10.64 52 ARG B CA 1
ATOM 5572 C C . ARG B 1 54 ? -21.018 -28.984 12.401 1.00 11.01 52 ARG B C 1
ATOM 5573 O O . ARG B 1 54 ? -22.051 -28.727 11.775 1.00 15.02 52 ARG B O 1
ATOM 5594 N N . LEU B 1 55 ? -20.802 -28.526 13.640 1.00 11.38 53 LEU B N 1
ATOM 5595 C CA . LEU B 1 55 ? -21.743 -27.597 14.289 1.00 12.05 53 LEU B CA 1
ATOM 5596 C C . LEU B 1 55 ? -21.714 -26.236 13.581 1.00 10.23 53 LEU B C 1
ATOM 5597 O O . LEU B 1 55 ? -20.654 -25.755 13.171 1.00 10.55 53 LEU B O 1
ATOM 5613 N N . PRO B 1 56 ? -22.873 -25.590 13.434 1.00 13.66 54 PRO B N 1
ATOM 5614 C CA . PRO B 1 56 ? -22.834 -24.299 12.734 1.00 16.39 54 PRO B CA 1
ATOM 5615 C C . PRO B 1 56 ? -22.015 -23.237 13.470 1.00 10.46 54 PRO B C 1
ATOM 5616 O O . PRO B 1 56 ? -21.411 -22.377 12.826 1.00 16.48 54 PRO B O 1
ATOM 5627 N N . GLU B 1 57 ? -21.977 -23.308 14.798 1.00 11.64 55 GLU B N 1
ATOM 5628 C CA . GLU B 1 57 ? -21.205 -22.362 15.600 1.00 12.87 55 GLU B CA 1
ATOM 5629 C C . GLU B 1 57 ? -19.696 -22.579 15.497 1.00 11.96 55 GLU B C 1
ATOM 5630 O O . GLU B 1 57 ? -18.936 -21.637 15.697 1.00 9.27 55 GLU B O 1
ATOM 5642 N N . TYR B 1 58 ? -19.283 -23.814 15.223 1.00 9.50 56 TYR B N 1
ATOM 5643 C CA . TYR B 1 58 ? -17.873 -24.166 15.283 1.00 9.09 56 TYR B CA 1
ATOM 5644 C C . TYR B 1 58 ? -17.250 -23.974 13.909 1.00 8.73 56 TYR B C 1
ATOM 5645 O O . TYR B 1 58 ? -17.105 -24.923 13.141 1.00 10.60 56 TYR B O 1
ATOM 5663 N N . TYR B 1 59 ? -16.851 -22.735 13.622 1.00 8.11 57 TYR B N 1
ATOM 5664 C CA . TYR B 1 59 ? -16.306 -22.361 12.313 1.00 8.40 57 TYR B CA 1
ATOM 5665 C C . TYR B 1 59 ? -14.889 -22.924 12.003 1.00 9.04 57 TYR B C 1
ATOM 5666 O O . TYR B 1 59 ? -14.525 -22.985 10.838 1.00 8.37 57 TYR B O 1
ATOM 5684 N N . PRO B 1 60 ? -14.073 -23.288 13.022 1.00 6.26 58 PRO B N 1
ATOM 5685 C CA . PRO B 1 60 ? -12.699 -23.595 12.608 1.00 6.03 58 PRO B CA 1
ATOM 5686 C C . PRO B 1 60 ? -12.505 -24.680 11.554 1.00 8.22 58 PRO B C 1
ATOM 5687 O O . PRO B 1 60 ? -11.675 -24.469 10.670 1.00 8.32 58 PRO B O 1
ATOM 5698 N N . THR B 1 61 ? -13.203 -25.806 11.629 1.00 7.14 59 THR B N 1
ATOM 5699 C CA . THR B 1 61 ? -12.893 -26.914 10.725 0.89 7.82 59 THR B CA 1
ATOM 5700 C C . THR B 1 61 ? -13.227 -26.565 9.285 1.00 7.86 59 THR B C 1
ATOM 5701 O O . THR B 1 61 ? -12.414 -26.788 8.375 1.00 8.50 59 THR B O 1
ATOM 5712 N N . ARG B 1 62 ? -14.424 -26.029 9.064 1.00 8.81 60 ARG B N 1
ATOM 5713 C CA A ARG B 1 62 ? -14.869 -25.698 7.721 0.55 9.06 60 ARG B CA 1
ATOM 5714 C CA B ARG B 1 62 ? -14.846 -25.734 7.711 0.45 9.08 60 ARG B CA 1
ATOM 5715 C C . ARG B 1 62 ? -14.005 -24.594 7.136 1.00 8.03 60 ARG B C 1
ATOM 5716 O O . ARG B 1 62 ? -13.741 -24.572 5.934 1.00 10.99 60 ARG B O 1
ATOM 5757 N N . THR B 1 63 ? -13.563 -23.670 7.988 1.00 6.58 61 THR B N 1
ATOM 5758 C CA . THR B 1 63 ? -12.767 -22.536 7.521 1.00 9.23 61 THR B CA 1
ATOM 5759 C C . THR B 1 63 ? -11.386 -23.016 7.068 1.00 9.72 61 THR B C 1
ATOM 5760 O O . THR B 1 63 ? -10.921 -22.666 5.986 1.00 9.73 61 THR B O 1
ATOM 5771 N N . GLU B 1 64 ? -10.733 -23.835 7.881 1.00 9.10 62 GLU B N 1
ATOM 5772 C CA . GLU B 1 64 ? -9.440 -24.401 7.485 1.00 5.93 62 GLU B CA 1
ATOM 5773 C C . GLU B 1 64 ? -9.560 -25.339 6.275 1.00 8.89 62 GLU B C 1
ATOM 5774 O O . GLU B 1 64 ? -8.683 -25.396 5.430 1.00 9.26 62 GLU B O 1
ATOM 5786 N N . ALA B 1 65 ? -10.645 -26.091 6.211 1.00 9.50 63 ALA B N 1
ATOM 5787 C CA . ALA B 1 65 ? -10.864 -27.000 5.091 1.00 8.93 63 ALA B CA 1
ATOM 5788 C C . ALA B 1 65 ? -10.930 -26.219 3.785 1.00 12.11 63 ALA B C 1
ATOM 5789 O O . ALA B 1 65 ? -10.387 -26.644 2.761 1.00 8.97 63 ALA B O 1
ATOM 5796 N N . GLN B 1 66 ? -11.600 -25.080 3.828 1.00 9.64 64 GLN B N 1
ATOM 5797 C CA . GLN B 1 66 ? -11.703 -24.199 2.667 1.00 9.76 64 GLN B CA 1
ATOM 5798 C C . GLN B 1 66 ? -10.322 -23.728 2.226 1.00 9.81 64 GLN B C 1
ATOM 5799 O O . GLN B 1 66 ? -9.992 -23.737 1.035 1.00 9.01 64 GLN B O 1
ATOM 5813 N N . ILE B 1 67 ? -9.504 -23.314 3.191 1.00 8.51 65 ILE B N 1
ATOM 5814 C CA . ILE B 1 67 ? -8.166 -22.837 2.860 1.00 7.70 65 ILE B CA 1
ATOM 5815 C C . ILE B 1 67 ? -7.366 -23.989 2.244 1.00 7.02 65 ILE B C 1
ATOM 5816 O O . ILE B 1 67 ? -6.659 -23.805 1.249 1.00 8.03 65 ILE B O 1
ATOM 5832 N N . LEU B 1 68 ? -7.456 -25.175 2.841 1.00 6.81 66 LEU B N 1
ATOM 5833 C CA . LEU B 1 68 ? -6.712 -26.336 2.340 1.00 6.26 66 LEU B CA 1
ATOM 5834 C C . LEU B 1 68 ? -7.147 -26.728 0.945 1.00 9.02 66 LEU B C 1
ATOM 5835 O O . LEU B 1 68 ? -6.328 -27.088 0.114 1.00 7.92 66 LEU B O 1
ATOM 5851 N N . ARG B 1 69 ? -8.430 -26.636 0.646 1.00 10.57 67 ARG B N 1
ATOM 5852 C CA A ARG B 1 69 ? -8.864 -27.012 -0.689 0.47 10.43 67 ARG B CA 1
ATOM 5853 C CA B ARG B 1 69 ? -8.881 -27.002 -0.684 0.53 10.43 67 ARG B CA 1
ATOM 5854 C C . ARG B 1 69 ? -8.297 -26.051 -1.727 1.00 12.18 67 ARG B C 1
ATOM 5855 O O . ARG B 1 69 ? -7.887 -26.475 -2.806 1.00 14.85 67 ARG B O 1
ATOM 5894 N N . THR B 1 70 ? -8.237 -24.767 -1.386 1.00 9.36 68 THR B N 1
ATOM 5895 C CA . THR B 1 70 ? -7.682 -23.768 -2.272 1.00 9.52 68 THR B CA 1
ATOM 5896 C C . THR B 1 70 ? -6.154 -23.853 -2.398 1.00 10.98 68 THR B C 1
ATOM 5897 O O . THR B 1 70 ? -5.617 -23.653 -3.496 1.00 11.51 68 THR B O 1
ATOM 5908 N N . ARG B 1 71 ? -5.455 -24.175 -1.301 1.00 6.25 69 ARG B N 1
ATOM 5909 C CA . ARG B 1 71 ? -4.010 -24.008 -1.236 1.00 6.86 69 ARG B CA 1
ATOM 5910 C C . ARG B 1 71 ? -3.199 -25.300 -1.235 1.00 7.50 69 ARG B C 1
ATOM 5911 O O . ARG B 1 71 ? -1.981 -25.251 -1.281 1.00 7.51 69 ARG B O 1
ATOM 5932 N N . SER B 1 72 ? -3.849 -26.460 -1.170 1.00 8.20 70 SER B N 1
ATOM 5933 C CA . SER B 1 72 ? -3.085 -27.704 -1.085 1.00 6.44 70 SER B CA 1
ATOM 5934 C C . SER B 1 72 ? -2.080 -27.876 -2.229 1.00 7.24 70 SER B C 1
ATOM 5935 O O . SER B 1 72 ? -0.973 -28.338 -1.973 1.00 7.47 70 SER B O 1
ATOM 5943 N N . ALA B 1 73 ? -2.451 -27.545 -3.461 1.00 8.90 71 ALA B N 1
ATOM 5944 C CA . ALA B 1 73 ? -1.496 -27.713 -4.572 1.00 9.15 71 ALA B CA 1
ATOM 5945 C C . ALA B 1 73 ? -0.277 -26.823 -4.349 1.00 11.50 71 ALA B C 1
ATOM 5946 O O . ALA B 1 73 ? 0.856 -27.270 -4.513 1.00 10.96 71 ALA B O 1
ATOM 5953 N N . GLU B 1 74 ? -0.499 -25.582 -3.934 1.00 10.72 72 GLU B N 1
ATOM 5954 C CA . GLU B 1 74 ? 0.616 -24.679 -3.669 1.00 9.64 72 GLU B CA 1
ATOM 5955 C C . GLU B 1 74 ? 1.465 -25.156 -2.491 1.00 9.30 72 GLU B C 1
ATOM 5956 O O . GLU B 1 74 ? 2.689 -25.070 -2.527 1.00 10.51 72 GLU B O 1
ATOM 5968 N N . ILE B 1 75 ? 0.827 -25.659 -1.442 1.00 9.31 73 ILE B N 1
ATOM 5969 C CA . ILE B 1 75 ? 1.576 -26.196 -0.315 1.00 8.55 73 ILE B CA 1
ATOM 5970 C C . ILE B 1 75 ? 2.475 -27.347 -0.738 1.00 9.91 73 ILE B C 1
ATOM 5971 O O . ILE B 1 75 ? 3.653 -27.396 -0.398 1.00 9.10 73 ILE B O 1
ATOM 5987 N N . ILE B 1 76 ? 1.917 -28.288 -1.492 1.00 7.46 74 ILE B N 1
ATOM 5988 C CA . ILE B 1 76 ? 2.679 -29.463 -1.890 1.00 9.85 74 ILE B CA 1
ATOM 5989 C C . ILE B 1 76 ? 3.823 -29.061 -2.830 1.00 10.30 74 ILE B C 1
ATOM 5990 O O . ILE B 1 76 ? 4.920 -29.630 -2.727 1.00 12.79 74 ILE B O 1
ATOM 6006 N N . SER B 1 77 ? 3.584 -28.075 -3.700 1.00 9.95 75 SER B N 1
ATOM 6007 C CA . SER B 1 77 ? 4.619 -27.587 -4.621 1.00 11.77 75 SER B CA 1
ATOM 6008 C C . SER B 1 77 ? 5.775 -26.943 -3.854 1.00 15.07 75 SER B C 1
ATOM 6009 O O . SER B 1 77 ? 6.948 -27.209 -4.120 1.00 15.81 75 SER B O 1
ATOM 6017 N N . ALA B 1 78 ? 5.432 -26.105 -2.886 1.00 13.67 76 ALA B N 1
ATOM 6018 C CA . ALA B 1 78 ? 6.442 -25.405 -2.105 1.00 12.46 76 ALA B CA 1
ATOM 6019 C C . ALA B 1 78 ? 7.227 -26.350 -1.215 1.00 14.30 76 ALA B C 1
ATOM 6020 O O . ALA B 1 78 ? 8.429 -26.182 -1.030 1.00 17.37 76 ALA B O 1
ATOM 6027 N N . ALA B 1 79 ? 6.563 -27.344 -0.640 1.00 10.59 77 ALA B N 1
ATOM 6028 C CA . ALA B 1 79 ? 7.246 -28.264 0.246 1.00 8.96 77 ALA B CA 1
ATOM 6029 C C . ALA B 1 79 ? 8.065 -29.285 -0.527 1.00 12.57 77 ALA B C 1
ATOM 6030 O O . ALA B 1 79 ? 9.141 -29.671 -0.074 1.00 13.53 77 ALA B O 1
ATOM 6037 N N . GLY B 1 80 ? 7.516 -29.768 -1.642 1.00 11.70 78 GLY B N 1
ATOM 6038 C CA . GLY B 1 80 ? 8.176 -30.802 -2.440 1.00 15.27 78 GLY B CA 1
ATOM 6039 C C . GLY B 1 80 ? 8.445 -32.085 -1.671 1.00 17.39 78 GLY B C 1
ATOM 6040 O O . GLY B 1 80 ? 9.343 -32.856 -2.017 1.00 15.37 78 GLY B O 1
ATOM 6044 N N . ALA B 1 81 ? 7.652 -32.308 -0.626 1.00 11.86 79 ALA B N 1
ATOM 6045 C CA . ALA B 1 81 ? 7.816 -33.430 0.276 1.00 12.47 79 ALA B CA 1
ATOM 6046 C C . ALA B 1 81 ? 7.066 -34.656 -0.218 1.00 8.94 79 ALA B C 1
ATOM 6047 O O . ALA B 1 81 ? 5.982 -34.507 -0.776 1.00 11.22 79 ALA B O 1
ATOM 6054 N N . ASP B 1 82 ? 7.622 -35.852 0.013 1.00 10.06 80 ASP B N 1
ATOM 6055 C CA . ASP B 1 82 ? 6.913 -37.093 -0.297 1.00 9.65 80 ASP B CA 1
ATOM 6056 C C . ASP B 1 82 ? 6.464 -37.867 0.941 1.00 10.18 80 ASP B C 1
ATOM 6057 O O . ASP B 1 82 ? 5.845 -38.932 0.830 1.00 8.10 80 ASP B O 1
ATOM 6066 N N . THR B 1 83 ? 6.718 -37.280 2.112 1.00 8.84 81 THR B N 1
ATOM 6067 C CA . THR B 1 83 ? 6.330 -37.836 3.387 1.00 8.24 81 THR B CA 1
ATOM 6068 C C . THR B 1 83 ? 5.550 -36.797 4.166 1.00 8.67 81 THR B C 1
ATOM 6069 O O . THR B 1 83 ? 6.050 -35.693 4.394 1.00 10.28 81 THR B O 1
ATOM 6080 N N . LEU B 1 84 ? 4.331 -37.150 4.567 1.00 8.84 82 LEU B N 1
ATOM 6081 C CA . LEU B 1 84 ? 3.474 -36.245 5.330 1.00 6.85 82 LEU B CA 1
ATOM 6082 C C . LEU B 1 84 ? 3.329 -36.792 6.737 1.00 7.40 82 LEU B C 1
ATOM 6083 O O . LEU B 1 84 ? 2.810 -37.905 6.944 1.00 6.93 82 LEU B O 1
ATOM 6099 N N . VAL B 1 85 ? 3.819 -36.017 7.700 1.00 6.76 83 VAL B N 1
ATOM 6100 C CA . VAL B 1 85 ? 3.682 -36.317 9.115 1.00 6.28 83 VAL B CA 1
ATOM 6101 C C . VAL B 1 85 ? 2.560 -35.463 9.645 1.00 5.24 83 VAL B C 1
ATOM 6102 O O . VAL B 1 85 ? 2.586 -34.260 9.448 1.00 8.06 83 VAL B O 1
ATOM 6115 N N . GLU B 1 86 ? 1.560 -36.062 10.292 1.00 6.15 84 GLU B N 1
ATOM 6116 C CA . GLU B 1 86 ? 0.492 -35.240 10.867 1.00 4.73 84 GLU B CA 1
ATOM 6117 C C . GLU B 1 86 ? 0.372 -35.411 12.365 1.00 7.45 84 GLU B C 1
ATOM 6118 O O . GLU B 1 86 ? 0.083 -36.498 12.868 1.00 8.89 84 GLU B O 1
ATOM 6130 N N . LEU B 1 87 ? 0.531 -34.305 13.080 1.00 5.83 85 LEU B N 1
ATOM 6131 C CA . LEU B 1 87 ? 0.350 -34.291 14.532 1.00 7.13 85 LEU B CA 1
ATOM 6132 C C . LEU B 1 87 ? -1.099 -34.071 14.957 1.00 6.24 85 LEU B C 1
ATOM 6133 O O . LEU B 1 87 ? -1.775 -33.190 14.430 1.00 7.22 85 LEU B O 1
ATOM 6149 N N . GLY B 1 88 ? -1.566 -34.847 15.929 1.00 6.88 86 GLY B N 1
ATOM 6150 C CA . GLY B 1 88 ? -2.946 -34.753 16.377 1.00 6.32 86 GLY B CA 1
ATOM 6151 C C . GLY B 1 88 ? -3.880 -34.996 15.215 1.00 7.21 86 GLY B C 1
ATOM 6152 O O . GLY B 1 88 ? -4.792 -34.226 14.952 1.00 7.18 86 GLY B O 1
ATOM 6156 N N . SER B 1 89 ? -3.652 -36.098 14.507 1.00 6.82 87 SER B N 1
ATOM 6157 C CA . SER B 1 89 ? -4.270 -36.301 13.210 1.00 7.34 87 SER B CA 1
ATOM 6158 C C . SER B 1 89 ? -5.773 -36.590 13.239 1.00 9.54 87 SER B C 1
ATOM 6159 O O . SER B 1 89 ? -6.505 -36.269 12.293 1.00 9.36 87 SER B O 1
ATOM 6167 N N . GLY B 1 90 ? -6.245 -37.219 14.301 1.00 10.15 88 GLY B N 1
ATOM 6168 C CA . GLY B 1 90 ? -7.664 -37.537 14.379 1.00 9.78 88 GLY B CA 1
ATOM 6169 C C . GLY B 1 90 ? -8.112 -38.401 13.207 1.00 9.71 88 GLY B C 1
ATOM 6170 O O . GLY B 1 90 ? -7.448 -39.356 12.852 1.00 7.97 88 GLY B O 1
ATOM 6174 N N . THR B 1 91 ? -9.234 -38.050 12.600 1.00 10.09 89 THR B N 1
ATOM 6175 C CA . THR B 1 91 ? -9.753 -38.809 11.454 1.00 11.94 89 THR B CA 1
ATOM 6176 C C . THR B 1 91 ? -9.021 -38.468 10.151 1.00 11.59 89 THR B C 1
ATOM 6177 O O . THR B 1 91 ? -9.255 -39.105 9.131 1.00 10.92 89 THR B O 1
ATOM 6188 N N . SER B 1 92 ? -8.158 -37.451 10.195 1.00 8.87 90 SER B N 1
ATOM 6189 C CA . SER B 1 92 ? -7.429 -36.976 9.020 1.00 9.58 90 SER B CA 1
ATOM 6190 C C . SER B 1 92 ? -8.360 -36.651 7.838 1.00 9.70 90 SER B C 1
ATOM 6191 O O . SER B 1 92 ? -7.984 -36.823 6.681 1.00 9.64 90 SER B O 1
ATOM 6199 N N . GLU B 1 93 ? -9.565 -36.154 8.122 1.00 7.69 91 GLU B N 1
ATOM 6200 C CA . GLU B 1 93 ? -10.485 -35.751 7.065 1.00 8.47 91 GLU B CA 1
ATOM 6201 C C . GLU B 1 93 ? -9.886 -34.637 6.208 1.00 8.25 91 GLU B C 1
ATOM 6202 O O . GLU B 1 93 ? -9.880 -34.731 4.981 1.00 9.59 91 GLU B O 1
ATOM 6214 N N . LYS B 1 94 ? -9.414 -33.563 6.841 1.00 7.95 92 LYS B N 1
ATOM 6215 C CA . LYS B 1 94 ? -8.881 -32.433 6.091 1.00 7.28 92 LYS B CA 1
ATOM 6216 C C . LYS B 1 94 ? -7.590 -32.825 5.371 1.00 6.47 92 LYS B C 1
ATOM 6217 O O . LYS B 1 94 ? -7.296 -32.310 4.285 1.00 9.90 92 LYS B O 1
ATOM 6236 N N . THR B 1 95 ? -6.848 -33.756 5.969 1.00 8.06 93 THR B N 1
ATOM 6237 C CA . THR B 1 95 ? -5.556 -34.193 5.447 1.00 6.45 93 THR B CA 1
ATOM 6238 C C . THR B 1 95 ? -5.661 -34.795 4.055 1.00 6.58 93 THR B C 1
ATOM 6239 O O . THR B 1 95 ? -4.713 -34.733 3.268 1.00 7.54 93 THR B O 1
ATOM 6250 N N . ARG B 1 96 ? -6.821 -35.358 3.736 1.00 8.63 94 ARG B N 1
ATOM 6251 C CA . ARG B 1 96 ? -7.022 -35.934 2.400 1.00 6.93 94 ARG B CA 1
ATOM 6252 C C . ARG B 1 96 ? -6.786 -34.924 1.278 1.00 7.23 94 ARG B C 1
ATOM 6253 O O . ARG B 1 96 ? -6.361 -35.284 0.183 1.00 7.92 94 ARG B O 1
ATOM 6274 N N . MET B 1 97 ? -7.035 -33.644 1.528 1.00 6.96 95 MET B N 1
ATOM 6275 C CA . MET B 1 97 ? -6.784 -32.636 0.506 1.00 7.73 95 MET B CA 1
ATOM 6276 C C . MET B 1 97 ? -5.288 -32.524 0.196 1.00 7.36 95 MET B C 1
ATOM 6277 O O . MET B 1 97 ? -4.883 -32.346 -0.969 1.00 7.79 95 MET B O 1
ATOM 6291 N N . LEU B 1 98 ? -4.460 -32.638 1.226 1.00 5.35 96 LEU B N 1
ATOM 6292 C CA . LEU B 1 98 ? -3.015 -32.646 1.052 1.00 4.96 96 LEU B CA 1
ATOM 6293 C C . LEU B 1 98 ? -2.545 -33.937 0.393 1.00 7.14 96 LEU B C 1
ATOM 6294 O O . LEU B 1 98 ? -1.713 -33.891 -0.516 1.00 6.83 96 LEU B O 1
ATOM 6310 N N . LEU B 1 99 ? -3.079 -35.077 0.826 1.00 6.11 97 LEU B N 1
ATOM 6311 C CA . LEU B 1 99 ? -2.716 -36.358 0.220 1.00 5.86 97 LEU B CA 1
ATOM 6312 C C . LEU B 1 99 ? -3.112 -36.401 -1.250 1.00 7.49 97 LEU B C 1
ATOM 6313 O O . LEU B 1 99 ? -2.355 -36.893 -2.080 1.00 6.75 97 LEU B O 1
ATOM 6329 N N . ASP B 1 100 ? -4.286 -35.865 -1.581 1.00 6.20 98 ASP B N 1
ATOM 6330 C CA . ASP B 1 100 ? -4.702 -35.782 -2.978 1.00 6.72 98 ASP B CA 1
ATOM 6331 C C . ASP B 1 100 ? -3.706 -34.951 -3.798 1.00 7.67 98 ASP B C 1
ATOM 6332 O O . ASP B 1 100 ? -3.356 -35.305 -4.916 1.00 7.96 98 ASP B O 1
ATOM 6341 N N . ALA B 1 101 ? -3.247 -33.840 -3.241 1.00 6.89 99 ALA B N 1
ATOM 6342 C CA . ALA B 1 101 ? -2.312 -32.973 -3.951 1.00 8.07 99 ALA B CA 1
ATOM 6343 C C . ALA B 1 101 ? -0.948 -33.668 -4.111 1.00 7.48 99 ALA B C 1
ATOM 6344 O O . ALA B 1 101 ? -0.293 -33.544 -5.148 1.00 8.48 99 ALA B O 1
ATOM 6351 N N . MET B 1 102 ? -0.520 -34.393 -3.084 1.00 8.22 100 MET B N 1
ATOM 6352 C CA . MET B 1 102 ? 0.722 -35.174 -3.188 1.00 6.86 100 MET B CA 1
ATOM 6353 C C . MET B 1 102 ? 0.602 -36.218 -4.294 1.00 9.34 100 MET B C 1
ATOM 6354 O O . MET B 1 102 ? 1.528 -36.387 -5.092 1.00 8.45 100 MET B O 1
ATOM 6368 N N . ARG B 1 103 ? -0.534 -36.906 -4.352 1.00 8.31 101 ARG B N 1
ATOM 6369 C CA . ARG B 1 103 ? -0.776 -37.899 -5.403 1.00 7.09 101 ARG B CA 1
ATOM 6370 C C . ARG B 1 103 ? -0.760 -37.271 -6.801 1.00 9.88 101 ARG B C 1
ATOM 6371 O O . ARG B 1 103 ? -0.106 -37.794 -7.715 1.00 8.72 101 ARG B O 1
ATOM 6392 N N . ASP B 1 104 ? -1.418 -36.125 -6.970 1.00 9.54 102 ASP B N 1
ATOM 6393 C CA . ASP B 1 104 ? -1.369 -35.400 -8.228 1.00 9.04 102 ASP B CA 1
ATOM 6394 C C . ASP B 1 104 ? 0.059 -35.132 -8.660 1.00 10.34 102 ASP B C 1
ATOM 6395 O O . ASP B 1 104 ? 0.381 -35.191 -9.845 1.00 12.49 102 ASP B O 1
ATOM 6404 N N . ALA B 1 105 ? 0.907 -34.807 -7.686 1.00 9.86 103 ALA B N 1
ATOM 6405 C CA . ALA B 1 105 ? 2.301 -34.428 -7.946 1.00 8.14 103 ALA B CA 1
ATOM 6406 C C . ALA B 1 105 ? 3.268 -35.604 -8.009 1.00 9.92 103 ALA B C 1
ATOM 6407 O O . ALA B 1 105 ? 4.475 -35.399 -8.120 1.00 11.32 103 ALA B O 1
ATOM 6414 N N . GLU B 1 106 ? 2.740 -36.815 -7.914 1.00 10.31 104 GLU B N 1
ATOM 6415 C CA . GLU B 1 106 ? 3.545 -38.041 -7.852 1.00 10.43 104 GLU B CA 1
ATOM 6416 C C . GLU B 1 106 ? 4.541 -38.010 -6.694 1.00 13.39 104 GLU B C 1
ATOM 6417 O O . GLU B 1 106 ? 5.674 -38.499 -6.796 1.00 14.41 104 GLU B O 1
ATOM 6429 N N . LEU B 1 107 ? 4.078 -37.457 -5.577 1.00 11.10 105 LEU B N 1
ATOM 6430 C CA . LEU B 1 107 ? 4.848 -37.376 -4.339 1.00 12.40 105 LEU B CA 1
ATOM 6431 C C . LEU B 1 107 ? 4.201 -38.143 -3.166 1.00 14.17 105 LEU B C 1
ATOM 6432 O O . LEU B 1 107 ? 4.572 -37.952 -2.019 1.00 15.22 105 LEU B O 1
ATOM 6448 N N . LEU B 1 108 ? 3.228 -39.007 -3.408 1.00 10.25 106 LEU B N 1
ATOM 6449 C CA . LEU B 1 108 ? 2.565 -39.629 -2.269 1.00 13.93 106 LEU B CA 1
ATOM 6450 C C . LEU B 1 108 ? 3.256 -40.932 -1.884 1.00 17.29 106 LEU B C 1
ATOM 6451 O O . LEU B 1 108 ? 2.809 -42.021 -2.257 1.00 17.34 106 LEU B O 1
ATOM 6467 N N . ARG B 1 109 ? 4.337 -40.827 -1.115 1.00 10.19 107 ARG B N 1
ATOM 6468 C CA . ARG B 1 109 ? 5.065 -42.018 -0.694 1.00 8.61 107 ARG B CA 1
ATOM 6469 C C . ARG B 1 109 ? 4.667 -42.526 0.695 1.00 9.51 107 ARG B C 1
ATOM 6470 O O . ARG B 1 109 ? 4.389 -43.719 0.874 1.00 12.52 107 ARG B O 1
ATOM 6491 N N . ARG B 1 110 ? 4.622 -41.622 1.672 1.00 9.86 108 ARG B N 1
ATOM 6492 C CA . ARG B 1 110 ? 4.483 -42.017 3.062 1.00 10.79 108 ARG B CA 1
ATOM 6493 C C . ARG B 1 110 ? 3.609 -41.059 3.858 1.00 8.94 108 ARG B C 1
ATOM 6494 O O . ARG B 1 110 ? 3.679 -39.843 3.659 1.00 8.04 108 ARG B O 1
ATOM 6515 N N . PHE B 1 111 ? 2.796 -41.621 4.745 1.00 8.61 109 PHE B N 1
ATOM 6516 C CA . PHE B 1 111 ? 1.950 -40.856 5.664 1.00 7.35 109 PHE B CA 1
ATOM 6517 C C . PHE B 1 111 ? 2.220 -41.368 7.073 1.00 9.07 109 PHE B C 1
ATOM 6518 O O . PHE B 1 111 ? 2.172 -42.576 7.327 1.00 9.05 109 PHE B O 1
ATOM 6535 N N . ILE B 1 112 ? 2.512 -40.443 7.984 1.00 8.21 110 ILE B N 1
ATOM 6536 C CA . ILE B 1 112 ? 2.818 -40.751 9.370 1.00 6.63 110 ILE B CA 1
ATOM 6537 C C . ILE B 1 112 ? 1.853 -39.977 10.274 1.00 7.97 110 ILE B C 1
ATOM 6538 O O . ILE B 1 112 ? 2.164 -38.859 10.710 1.00 7.55 110 ILE B O 1
ATOM 6554 N N . PRO B 1 113 ? 0.667 -40.550 10.523 1.00 7.24 111 PRO B N 1
ATOM 6555 C CA . PRO B 1 113 ? -0.263 -39.933 11.470 1.00 8.95 111 PRO B CA 1
ATOM 6556 C C . PRO B 1 113 ? 0.214 -40.178 12.893 1.00 10.13 111 PRO B C 1
ATOM 6557 O O . PRO B 1 113 ? 0.756 -41.246 13.185 1.00 10.43 111 PRO B O 1
ATOM 6568 N N . PHE B 1 114 ? 0.017 -39.184 13.748 1.00 7.65 112 PHE B N 1
ATOM 6569 C CA . PHE B 1 114 ? 0.537 -39.167 15.101 1.00 9.11 112 PHE B CA 1
ATOM 6570 C C . PHE B 1 114 ? -0.606 -38.702 16.006 1.00 7.99 112 PHE B C 1
ATOM 6571 O O . PHE B 1 114 ? -1.145 -37.615 15.811 1.00 9.60 112 PHE B O 1
ATOM 6588 N N . ASP B 1 115 ? -1.012 -39.521 16.965 1.00 7.87 113 ASP B N 1
ATOM 6589 C CA . ASP B 1 115 ? -2.165 -39.178 17.797 1.00 9.13 113 ASP B CA 1
ATOM 6590 C C . ASP B 1 115 ? -2.116 -39.926 19.117 1.00 11.48 113 ASP B C 1
ATOM 6591 O O . ASP B 1 115 ? -1.574 -41.024 19.198 1.00 10.49 113 ASP B O 1
ATOM 6600 N N . VAL B 1 116 ? -2.701 -39.329 20.146 1.00 10.65 114 VAL B N 1
ATOM 6601 C CA . VAL B 1 116 ? -2.807 -39.954 21.468 1.00 12.51 114 VAL B CA 1
ATOM 6602 C C . VAL B 1 116 ? -3.844 -41.085 21.488 1.00 11.20 114 VAL B C 1
ATOM 6603 O O . VAL B 1 116 ? -3.785 -41.968 22.354 1.00 12.34 114 VAL B O 1
ATOM 6616 N N . ASP B 1 117 ? -4.794 -41.051 20.552 1.00 10.37 115 ASP B N 1
ATOM 6617 C CA . ASP B 1 117 ? -5.904 -42.009 20.482 1.00 11.59 115 ASP B CA 1
ATOM 6618 C C . ASP B 1 117 ? -5.624 -43.097 19.439 1.00 12.06 115 ASP B C 1
ATOM 6619 O O . ASP B 1 117 ? -5.785 -42.892 18.225 1.00 11.06 115 ASP B O 1
ATOM 6628 N N . ALA B 1 118 ? -5.238 -44.268 19.922 1.00 12.57 116 ALA B N 1
ATOM 6629 C CA . ALA B 1 118 ? -4.888 -45.365 19.035 1.00 15.05 116 ALA B CA 1
ATOM 6630 C C . ALA B 1 118 ? -6.063 -45.828 18.193 1.00 16.13 116 ALA B C 1
ATOM 6631 O O . ALA B 1 118 ? -5.870 -46.327 17.080 1.00 14.28 116 ALA B O 1
ATOM 6638 N N . GLY B 1 119 ? -7.275 -45.695 18.719 1.00 14.45 117 GLY B N 1
ATOM 6639 C CA . GLY B 1 119 ? -8.454 -46.109 17.988 1.00 18.23 117 GLY B CA 1
ATOM 6640 C C . GLY B 1 119 ? -8.659 -45.325 16.710 1.00 16.80 117 GLY B C 1
ATOM 6641 O O . GLY B 1 119 ? -8.992 -45.895 15.669 1.00 15.23 117 GLY B O 1
ATOM 6645 N N . VAL B 1 120 ? -8.473 -44.007 16.776 1.00 13.19 118 VAL B N 1
ATOM 6646 C CA . VAL B 1 120 ? -8.702 -43.176 15.612 1.00 13.21 118 VAL B CA 1
ATOM 6647 C C . VAL B 1 120 ? -7.562 -43.400 14.600 1.00 11.96 118 VAL B C 1
ATOM 6648 O O . VAL B 1 120 ? -7.794 -43.338 13.390 1.00 15.60 118 VAL B O 1
ATOM 6661 N N . LEU B 1 121 ? -6.352 -43.687 15.081 1.00 11.51 119 LEU B N 1
ATOM 6662 C CA . LEU B 1 121 ? -5.239 -44.041 14.207 1.00 14.93 119 LEU B CA 1
ATOM 6663 C C . LEU B 1 121 ? -5.547 -45.316 13.439 1.00 12.98 119 LEU B C 1
ATOM 6664 O O . LEU B 1 121 ? -5.285 -45.421 12.240 1.00 15.51 119 LEU B O 1
ATOM 6680 N N . ARG B 1 122 ? -6.092 -46.303 14.133 1.00 15.30 120 ARG B N 1
ATOM 6681 C CA . ARG B 1 122 ? -6.374 -47.569 13.488 0.92 16.20 120 ARG B CA 1
ATOM 6682 C C . ARG B 1 122 ? -7.448 -4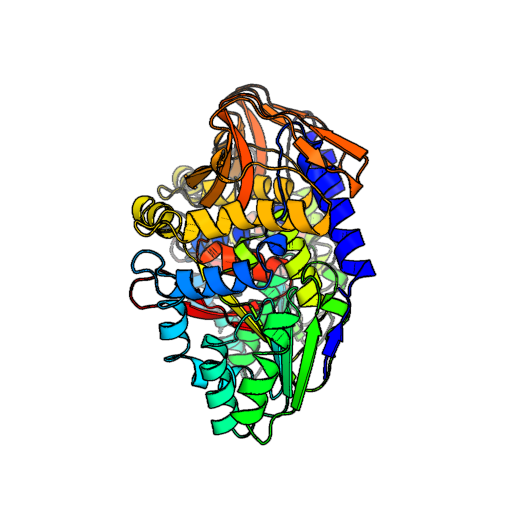7.365 12.434 1.00 16.96 120 ARG B C 1
ATOM 6683 O O . ARG B 1 122 ? -7.318 -47.863 11.308 1.00 16.78 120 ARG B O 1
ATOM 6704 N N . SER B 1 123 ? -8.498 -46.617 12.769 1.00 14.69 121 SER B N 1
ATOM 6705 C CA A SER B 1 123 ? -9.596 -46.425 11.829 0.51 17.27 121 SER B CA 1
ATOM 6706 C CA B SER B 1 123 ? -9.594 -46.420 11.830 0.49 17.27 121 SER B CA 1
ATOM 6707 C C . SER B 1 123 ? -9.160 -45.562 10.647 1.00 23.64 121 SER B C 1
ATOM 6708 O O . SER B 1 123 ? -9.462 -45.885 9.492 1.00 16.59 121 SER B O 1
ATOM 6720 N N . ALA B 1 124 ? -8.440 -44.477 10.926 1.00 20.94 122 ALA B N 1
ATOM 6721 C CA . ALA B 1 124 ? -7.997 -43.580 9.859 1.00 14.99 122 ALA B CA 1
ATOM 6722 C C . ALA B 1 124 ? -6.974 -44.259 8.965 1.00 13.45 122 ALA B C 1
ATOM 6723 O O . ALA B 1 124 ? -6.979 -44.065 7.746 1.00 17.69 122 ALA B O 1
ATOM 6730 N N . GLY B 1 125 ? -6.079 -45.037 9.572 1.00 22.06 123 GLY B N 1
ATOM 6731 C CA . GLY B 1 125 ? -5.071 -45.771 8.825 1.00 20.44 123 GLY B CA 1
ATOM 6732 C C . GLY B 1 125 ? -5.676 -46.760 7.849 1.00 21.43 123 GLY B C 1
ATOM 6733 O O . GLY B 1 125 ? -5.194 -46.908 6.721 1.00 19.75 123 GLY B O 1
ATOM 6737 N N . ALA B 1 126 ? -6.729 -47.442 8.276 1.00 19.09 124 ALA B N 1
ATOM 6738 C CA . ALA B 1 126 ? -7.442 -48.382 7.411 1.00 21.54 124 ALA B CA 1
ATOM 6739 C C . ALA B 1 126 ? -8.142 -47.673 6.257 1.00 20.35 124 ALA B C 1
ATOM 6740 O O . ALA B 1 126 ? -8.106 -48.143 5.121 1.00 17.97 124 ALA B O 1
ATOM 6747 N N . ALA B 1 127 ? -8.784 -46.542 6.541 1.00 17.78 125 ALA B N 1
ATOM 6748 C CA . ALA B 1 127 ? -9.471 -45.792 5.497 1.00 16.65 125 ALA B CA 1
ATOM 6749 C C . ALA B 1 127 ? -8.472 -45.174 4.515 1.00 14.33 125 ALA B C 1
ATOM 6750 O O . ALA B 1 127 ? -8.614 -45.336 3.305 1.00 16.37 125 ALA B O 1
ATOM 6757 N N . ILE B 1 128 ? -7.457 -44.480 5.021 1.00 13.02 126 ILE B N 1
ATOM 6758 C CA . ILE B 1 128 ? -6.491 -43.836 4.141 1.00 12.70 126 ILE B CA 1
ATOM 6759 C C . ILE B 1 128 ? -5.755 -44.892 3.314 1.00 11.46 126 ILE B C 1
ATOM 6760 O O . ILE B 1 128 ? -5.508 -44.693 2.118 1.00 12.09 126 ILE B O 1
ATOM 6776 N N . GLY B 1 129 ? -5.417 -46.022 3.935 1.00 15.97 127 GLY B N 1
ATOM 6777 C CA . GLY B 1 129 ? -4.753 -47.097 3.212 1.00 13.88 127 GLY B CA 1
ATOM 6778 C C . GLY B 1 129 ? -5.579 -47.590 2.040 1.00 16.01 127 GLY B C 1
ATOM 6779 O O . GLY B 1 129 ? -5.042 -47.853 0.962 1.00 16.92 127 GLY B O 1
ATOM 6783 N N . ALA B 1 130 ? -6.889 -47.698 2.231 1.00 14.53 128 ALA B N 1
ATOM 6784 C CA . ALA B 1 130 ? -7.762 -48.149 1.161 1.00 17.34 128 ALA B CA 1
ATOM 6785 C C . ALA B 1 130 ? -7.957 -47.065 0.107 1.00 14.88 128 ALA B C 1
ATOM 6786 O O . ALA B 1 130 ? -8.139 -47.363 -1.082 1.00 14.90 128 ALA B O 1
ATOM 6793 N N . GLU B 1 131 ? -7.916 -45.801 0.534 1.00 11.49 129 GLU B N 1
ATOM 6794 C CA . GLU B 1 131 ? -8.221 -44.698 -0.364 1.00 14.40 129 GLU B CA 1
ATOM 6795 C C . GLU B 1 131 ? -7.026 -44.347 -1.236 1.00 9.84 129 GLU B C 1
ATOM 6796 O O . GLU B 1 131 ? -7.176 -43.748 -2.290 1.00 11.29 129 GLU B O 1
ATOM 6808 N N . TYR B 1 132 ? -5.830 -44.690 -0.773 1.00 11.35 130 TYR B N 1
ATOM 6809 C CA . TYR B 1 132 ? -4.597 -44.369 -1.488 1.00 10.65 130 TYR B CA 1
ATOM 6810 C C . TYR B 1 132 ? -3.732 -45.631 -1.632 1.00 14.17 130 TYR B C 1
ATOM 6811 O O . TYR B 1 132 ? -2.732 -45.768 -0.946 1.00 16.93 130 TYR B O 1
ATOM 6829 N N A PRO B 1 133 ? -4.118 -46.545 -2.533 0.38 13.43 131 PRO B N 1
ATOM 6830 N N B PRO B 1 133 ? -4.138 -46.543 -2.527 0.62 13.39 131 PRO B N 1
ATOM 6831 C CA A PRO B 1 133 ? -3.459 -47.852 -2.675 0.38 13.89 131 PRO B CA 1
ATOM 6832 C CA B PRO B 1 133 ? -3.282 -47.689 -2.842 0.62 13.53 131 PRO B CA 1
ATOM 6833 C C A PRO B 1 133 ? -1.925 -47.865 -2.722 0.38 16.25 131 PRO B C 1
ATOM 6834 C C B PRO B 1 133 ? -1.915 -47.194 -3.274 0.62 11.98 131 PRO B C 1
ATOM 6835 O O A PRO B 1 133 ? -1.363 -48.887 -2.356 0.38 15.07 131 PRO B O 1
ATOM 6836 O O B PRO B 1 133 ? -1.838 -46.318 -4.125 0.62 15.60 131 PRO B O 1
ATOM 6857 N N A GLY B 1 134 ? -1.264 -46.792 -3.146 0.38 15.13 132 GLY B N 1
ATOM 6858 N N B GLY B 1 134 ? -0.860 -47.724 -2.672 0.62 15.83 132 GLY B N 1
ATOM 6859 C CA A GLY B 1 134 ? 0.192 -46.790 -3.230 0.38 20.77 132 GLY B CA 1
ATOM 6860 C CA B GLY B 1 134 ? 0.480 -47.261 -2.955 0.62 20.25 132 GLY B CA 1
ATOM 6861 C C A GLY B 1 134 ? 0.921 -46.268 -1.998 0.38 19.96 132 GLY B C 1
ATOM 6862 C C B GLY B 1 134 ? 1.035 -46.476 -1.795 0.62 19.61 132 GLY B C 1
ATOM 6863 O O A GLY B 1 134 ? 2.151 -46.232 -1.972 0.38 23.32 132 GLY B O 1
ATOM 6864 O O B GLY B 1 134 ? 2.253 -46.407 -1.639 0.62 24.04 132 GLY B O 1
ATOM 6871 N N . ILE B 1 135 ? 0.156 -45.896 -0.976 1.00 16.25 133 ILE B N 1
ATOM 6872 C CA . ILE B 1 135 ? 0.645 -45.189 0.210 1.00 17.14 133 ILE B CA 1
ATOM 6873 C C . ILE B 1 135 ? 1.201 -46.130 1.277 1.00 12.22 133 ILE B C 1
ATOM 6874 O O . ILE B 1 135 ? 0.627 -47.187 1.532 1.00 18.30 133 ILE B O 1
ATOM 6889 N N . GLU B 1 136 ? 2.328 -45.749 1.878 1.00 11.77 134 GLU B N 1
ATOM 6890 C CA . GLU B 1 136 ? 2.853 -46.432 3.059 1.00 11.97 134 GLU B CA 1
ATOM 6891 C C . GLU B 1 136 ? 2.445 -45.649 4.307 1.00 17.65 134 GLU B C 1
ATOM 6892 O O . GLU B 1 136 ? 2.713 -44.457 4.413 1.00 15.17 134 GLU B O 1
ATOM 6904 N N . ILE B 1 137 ? 1.800 -46.321 5.246 1.00 11.90 135 ILE B N 1
ATOM 6905 C CA . ILE B 1 137 ? 1.336 -45.665 6.463 1.00 11.27 135 ILE B CA 1
ATOM 6906 C C . ILE B 1 137 ? 2.063 -46.214 7.671 1.00 18.93 135 ILE B C 1
ATOM 6907 O O . ILE B 1 137 ? 2.058 -47.418 7.915 1.00 16.44 135 ILE B O 1
ATOM 6923 N N . ASP B 1 138 ? 2.707 -45.323 8.411 1.00 12.14 136 ASP B N 1
ATOM 6924 C CA . ASP B 1 138 ? 3.359 -45.712 9.645 1.00 15.45 136 ASP B CA 1
ATOM 6925 C C . ASP B 1 138 ? 2.827 -44.833 10.759 1.00 13.82 136 ASP B C 1
ATOM 6926 O O . ASP B 1 138 ? 3.291 -43.709 10.949 1.00 13.79 136 ASP B O 1
ATOM 6935 N N . ALA B 1 139 ? 1.843 -45.344 11.483 1.00 11.51 137 ALA B N 1
ATOM 6936 C CA . ALA B 1 139 ? 1.186 -44.574 12.534 1.00 11.95 137 ALA B CA 1
ATOM 6937 C C . ALA B 1 139 ? 1.991 -44.599 13.823 1.00 15.44 137 ALA B C 1
ATOM 6938 O O . ALA B 1 139 ? 2.645 -45.591 14.152 1.00 14.10 137 ALA B O 1
ATOM 6945 N N . VAL B 1 140 ? 1.938 -43.484 14.544 1.00 10.32 138 VAL B N 1
ATOM 6946 C CA . VAL B 1 140 ? 2.591 -43.348 15.832 1.00 10.83 138 VAL B CA 1
ATOM 694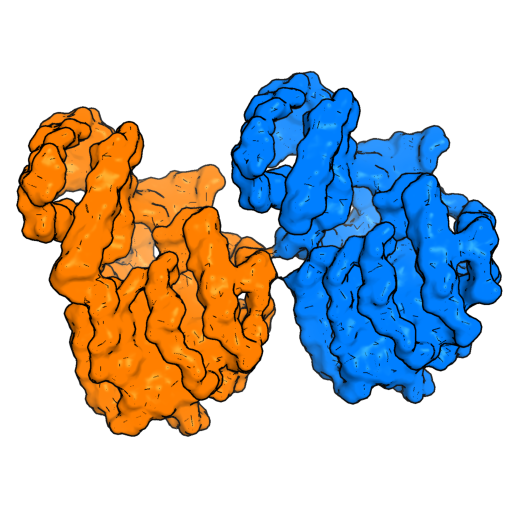7 C C . VAL B 1 140 ? 1.567 -42.933 16.876 1.00 12.34 138 VAL B C 1
ATOM 6948 O O . VAL B 1 140 ? 0.950 -41.874 16.752 1.00 11.71 138 VAL B O 1
ATOM 6961 N N . CYS B 1 141 ? 1.355 -43.777 17.890 1.00 12.51 139 CYS B N 1
ATOM 6962 C CA . CYS B 1 141 ? 0.510 -43.393 19.013 1.00 11.75 139 CYS B CA 1
ATOM 6963 C C . CYS B 1 141 ? 1.405 -42.776 20.075 1.00 16.58 139 CYS B C 1
ATOM 6964 O O . CYS B 1 141 ? 2.290 -43.431 20.616 1.00 18.83 139 CYS B O 1
ATOM 6972 N N . GLY B 1 142 ? 1.193 -41.491 20.339 1.00 10.35 140 GLY B N 1
ATOM 6973 C CA . GLY B 1 142 ? 2.016 -40.775 21.278 1.00 12.23 140 GLY B CA 1
ATOM 6974 C C . GLY B 1 142 ? 1.443 -39.407 21.620 1.00 9.23 140 GLY B C 1
ATOM 6975 O O . GLY B 1 142 ? 0.422 -38.990 21.103 1.00 11.60 140 GLY B O 1
ATOM 6979 N N . ASP B 1 143 ? 2.170 -38.730 22.493 1.00 10.93 141 ASP B N 1
ATOM 6980 C CA . ASP B 1 143 ? 1.877 -37.399 23.017 1.00 9.37 141 ASP B CA 1
ATOM 6981 C C . ASP B 1 143 ? 2.804 -36.407 22.311 1.00 10.84 141 ASP B C 1
ATOM 6982 O O . ASP B 1 143 ? 4.031 -36.535 22.383 1.00 9.93 141 ASP B O 1
ATOM 6991 N N . PHE B 1 144 ? 2.255 -35.388 21.640 1.00 9.72 142 PHE B N 1
ATOM 6992 C CA . PHE B 1 144 ? 3.125 -34.511 20.849 1.00 10.10 142 PHE B CA 1
ATOM 6993 C C . PHE B 1 144 ? 3.969 -33.591 21.738 1.00 8.96 142 PHE B C 1
ATOM 6994 O O . PHE B 1 144 ? 4.847 -32.908 21.238 1.00 10.56 142 PHE B O 1
ATOM 7011 N N . GLU B 1 145 ? 3.756 -33.620 23.050 1.00 10.71 143 GLU B N 1
ATOM 7012 C CA . GLU B 1 145 ? 4.630 -32.878 23.959 1.00 11.83 143 GLU B CA 1
ATOM 7013 C C . GLU B 1 145 ? 5.811 -33.724 24.444 1.00 15.45 143 GLU B C 1
ATOM 7014 O O . GLU B 1 145 ? 6.711 -33.190 25.076 1.00 13.96 143 GLU B O 1
ATOM 7026 N N . GLU B 1 146 ? 5.806 -35.026 24.150 1.00 11.30 144 GLU B N 1
ATOM 7027 C CA . GLU B 1 146 ? 6.777 -35.939 24.751 1.00 11.82 144 GLU B CA 1
ATOM 7028 C C . GLU B 1 146 ? 7.484 -36.840 23.759 1.00 12.38 144 GLU B C 1
ATOM 7029 O O . GLU B 1 146 ? 8.622 -37.225 24.003 1.00 14.83 144 GLU B O 1
ATOM 7041 N N . HIS B 1 147 ? 6.813 -37.196 22.659 1.00 11.45 145 HIS B N 1
ATOM 7042 C CA . HIS B 1 147 ? 7.249 -38.323 21.836 1.00 10.06 145 HIS B CA 1
ATOM 7043 C C . HIS B 1 147 ? 7.574 -37.946 20.394 1.00 11.87 145 HIS B C 1
ATOM 7044 O O . HIS B 1 147 ? 7.544 -38.792 19.499 1.00 12.09 145 HIS B O 1
ATOM 7059 N N . LEU B 1 148 ? 7.884 -36.680 20.146 1.00 11.34 146 LEU B N 1
ATOM 7060 C CA . LEU B 1 148 ? 8.213 -36.275 18.772 1.00 12.34 146 LEU B CA 1
ATOM 7061 C C . LEU B 1 148 ? 9.471 -36.971 18.273 1.00 11.41 146 LEU B C 1
ATOM 7062 O O . LEU B 1 148 ? 9.619 -37.212 17.088 1.00 13.17 146 LEU B O 1
ATOM 7078 N N . GLY B 1 149 ? 10.384 -37.279 19.183 1.00 15.96 147 GLY B N 1
ATOM 7079 C CA . GLY B 1 149 ? 11.591 -37.993 18.813 1.00 15.60 147 GLY B CA 1
ATOM 7080 C C . GLY B 1 149 ? 11.305 -39.371 18.230 1.00 17.83 147 GLY B C 1
ATOM 7081 O O . GLY B 1 149 ? 12.178 -39.966 17.611 1.00 21.13 147 GLY B O 1
ATOM 7085 N N . LYS B 1 150 ? 10.089 -39.884 18.412 1.00 14.35 148 LYS B N 1
ATOM 7086 C CA . LYS B 1 150 ? 9.717 -41.190 17.867 1.00 16.53 148 LYS B CA 1
ATOM 7087 C C . LYS B 1 150 ? 9.330 -41.123 16.389 1.00 21.30 148 LYS B C 1
ATOM 7088 O O . LYS B 1 150 ? 9.159 -42.156 15.756 1.00 18.63 148 LYS B O 1
ATOM 7107 N N . ILE B 1 151 ? 9.186 -39.917 15.839 1.00 13.03 149 ILE B N 1
ATOM 7108 C CA . ILE B 1 151 ? 8.832 -39.763 14.435 1.00 12.88 149 ILE B CA 1
ATOM 7109 C C . ILE B 1 151 ? 10.050 -40.005 13.548 1.00 14.85 149 ILE B C 1
ATOM 7110 O O . ILE B 1 151 ? 11.106 -39.434 13.790 1.00 16.05 149 ILE B O 1
ATOM 7126 N N . PRO B 1 152 ? 9.907 -40.863 12.518 1.00 14.75 150 PRO B N 1
ATOM 7127 C CA . PRO B 1 152 ? 11.055 -41.116 11.644 1.00 17.67 150 PRO B CA 1
ATOM 7128 C C . PRO B 1 152 ? 11.520 -39.901 10.837 1.00 23.90 150 PRO B C 1
ATOM 7129 O O . PRO B 1 152 ? 10.691 -39.054 10.474 1.00 17.48 150 PRO B O 1
ATOM 7140 N N . HIS B 1 153 ? 12.831 -39.844 10.586 1.00 24.25 151 HIS B N 1
ATOM 7141 C CA . HIS B 1 153 ? 13.469 -38.871 9.686 1.00 28.94 151 HIS B CA 1
ATOM 7142 C C . HIS B 1 153 ? 13.847 -39.492 8.355 1.00 31.58 151 HIS B C 1
ATOM 7143 O O . HIS B 1 153 ? 15.026 -39.759 8.125 1.00 42.37 151 HIS B O 1
ATOM 7158 N N . VAL B 1 154 ? 12.886 -39.727 7.479 1.00 29.23 152 VAL B N 1
ATOM 7159 C CA . VAL B 1 154 ? 13.207 -40.238 6.156 1.00 31.70 152 VAL B CA 1
ATOM 7160 C C . VAL B 1 154 ? 12.388 -39.468 5.130 1.00 33.75 152 VAL B C 1
ATOM 7161 O O . VAL B 1 154 ? 11.226 -39.123 5.361 1.00 31.35 152 VAL B O 1
ATOM 7174 N N . GLY B 1 155 ? 13.032 -39.172 4.006 1.00 24.23 153 GLY B N 1
ATOM 7175 C CA . GLY B 1 155 ? 12.385 -38.496 2.906 1.00 27.19 153 GLY B CA 1
ATOM 7176 C C . GLY B 1 155 ? 12.406 -37.000 3.116 1.00 18.29 153 GLY B C 1
ATOM 7177 O O . GLY B 1 155 ? 13.099 -36.493 3.985 1.00 14.86 153 GLY B O 1
ATOM 7181 N N . ARG B 1 156 ? 11.654 -36.282 2.303 1.00 15.71 154 ARG B N 1
ATOM 7182 C CA . ARG B 1 156 ? 11.468 -34.869 2.590 1.00 18.85 154 ARG B CA 1
ATOM 7183 C C . ARG B 1 156 ? 10.126 -34.778 3.264 1.00 18.02 154 ARG B C 1
ATOM 7184 O O . ARG B 1 156 ? 9.120 -35.233 2.696 1.00 15.22 154 ARG B O 1
ATOM 7205 N N . ARG B 1 157 ? 10.108 -34.204 4.471 1.00 12.41 155 ARG B N 1
ATOM 7206 C CA . ARG B 1 157 ? 8.911 -34.269 5.300 1.00 9.55 155 ARG B CA 1
ATOM 7207 C C . ARG B 1 157 ? 8.183 -32.939 5.380 1.00 9.05 155 ARG B C 1
ATOM 7208 O O . ARG B 1 157 ? 8.776 -31.876 5.628 1.00 10.94 155 ARG B O 1
ATOM 7229 N N . LEU B 1 158 ? 6.889 -33.031 5.123 1.00 9.06 156 LEU B N 1
ATOM 7230 C CA . LEU B 1 158 ? 5.928 -31.990 5.460 1.00 7.09 156 LEU B CA 1
ATOM 7231 C C . LEU B 1 158 ? 5.230 -32.394 6.748 1.00 7.82 156 LEU B C 1
ATOM 7232 O O . LEU B 1 158 ? 4.457 -33.364 6.751 1.00 8.29 156 LEU B O 1
ATOM 7248 N N . VAL B 1 159 ? 5.494 -31.664 7.829 1.00 6.95 157 VAL B N 1
ATOM 7249 C CA . VAL B 1 159 ? 4.865 -31.910 9.112 1.00 6.44 157 VAL B CA 1
ATOM 7250 C C . VAL B 1 159 ? 3.661 -30.986 9.184 1.00 6.81 157 VAL B C 1
ATOM 7251 O O . VAL B 1 159 ? 3.762 -29.786 8.884 1.00 6.58 157 VAL B O 1
ATOM 7264 N N . VAL B 1 160 ? 2.520 -31.562 9.532 1.00 6.19 158 VAL B N 1
ATOM 7265 C CA . VAL B 1 160 ? 1.224 -30.885 9.476 1.00 5.89 158 VAL B CA 1
ATOM 7266 C C . VAL B 1 160 ? 0.600 -30.893 10.861 1.00 6.08 158 VAL B C 1
ATOM 7267 O O . VAL B 1 160 ? 0.543 -31.931 11.495 1.00 7.87 158 VAL B O 1
ATOM 7280 N N . PHE B 1 161 ? 0.154 -29.728 11.336 1.00 5.38 159 PHE B N 1
ATOM 7281 C CA . PHE B 1 161 ? -0.494 -29.620 12.637 1.00 4.22 159 PHE B CA 1
ATOM 7282 C C . PHE B 1 161 ? -1.690 -28.676 12.467 1.00 6.05 159 PHE B C 1
ATOM 7283 O O . PHE B 1 161 ? -1.580 -27.457 12.599 1.00 5.39 159 PHE B O 1
ATOM 7300 N N . LEU B 1 162 ? -2.831 -29.264 12.120 1.00 6.24 160 LEU B N 1
ATOM 7301 C CA . LEU B 1 162 ? -4.034 -28.530 11.787 1.00 5.38 160 LEU B CA 1
ATOM 7302 C C . LEU B 1 162 ? -4.894 -28.183 12.977 1.00 6.35 160 LEU B C 1
ATOM 7303 O O . LEU B 1 162 ? -4.676 -28.669 14.095 1.00 6.67 160 LEU B O 1
ATOM 7319 N N . GLY B 1 163 ? -5.879 -27.338 12.720 1.00 8.03 161 GLY B N 1
ATOM 7320 C CA . GLY B 1 163 ? -7.033 -27.250 13.584 1.00 8.12 161 GLY B CA 1
ATOM 7321 C C . GLY B 1 163 ? -6.903 -26.278 14.736 1.00 7.03 161 GLY B C 1
ATOM 7322 O O . GLY B 1 163 ? -7.846 -26.094 15.494 1.00 7.27 161 GLY B O 1
ATOM 7326 N N . SER B 1 164 ? -5.752 -25.636 14.852 1.00 5.32 162 SER B N 1
ATOM 7327 C CA . SER B 1 164 ? -5.417 -24.824 16.028 1.00 5.19 162 SER B CA 1
ATOM 7328 C C . SER B 1 164 ? -5.251 -25.656 17.297 1.00 5.09 162 SER B C 1
ATOM 7329 O O . SER B 1 164 ? -5.405 -25.159 18.406 1.00 5.48 162 SER B O 1
ATOM 7337 N N . THR B 1 165 ? -4.907 -26.930 17.131 1.00 5.19 163 THR B N 1
ATOM 7338 C CA . THR B 1 165 ? -4.596 -27.760 18.291 1.00 2.53 163 THR B CA 1
ATOM 7339 C C . THR B 1 165 ? -3.343 -27.214 18.994 1.00 4.88 163 THR B C 1
ATOM 7340 O O . THR B 1 165 ? -3.167 -27.396 20.191 1.00 5.57 163 THR B O 1
ATOM 7351 N N . ILE B 1 166 ? -2.503 -26.474 18.278 1.00 4.78 164 ILE B N 1
ATOM 7352 C CA . ILE B 1 166 ? -1.358 -25.866 18.936 1.00 6.04 164 ILE B CA 1
ATOM 7353 C C . ILE B 1 166 ? -1.837 -24.847 19.990 1.00 7.92 164 ILE B C 1
ATOM 7354 O O . ILE B 1 166 ? -1.131 -24.536 20.950 1.00 6.28 164 ILE B O 1
ATOM 7370 N N . GLY B 1 167 ? -3.053 -24.349 19.815 1.00 5.89 165 GLY B N 1
ATOM 7371 C CA . GLY B 1 167 ? -3.659 -23.439 20.781 1.00 5.38 165 GLY B CA 1
ATOM 7372 C C . GLY B 1 167 ? -4.165 -24.077 22.061 1.00 5.82 165 GLY B C 1
ATOM 7373 O O . GLY B 1 167 ? -4.568 -23.403 23.009 1.00 7.30 165 GLY B O 1
ATOM 7377 N N . ASN B 1 168 ? -4.121 -25.399 22.102 1.00 5.83 166 ASN B N 1
ATOM 7378 C CA . ASN B 1 168 ? -4.525 -26.140 23.278 1.00 4.97 166 ASN B CA 1
ATOM 7379 C C . ASN B 1 168 ? -3.337 -26.351 24.223 1.00 7.54 166 ASN B C 1
ATOM 7380 O O . ASN B 1 168 ? -3.399 -27.151 25.154 1.00 8.83 166 ASN B O 1
ATOM 7391 N N . LEU B 1 169 ? -2.259 -25.630 23.943 1.00 7.61 167 LEU B N 1
ATOM 7392 C CA . LEU B 1 169 ? -1.084 -25.486 24.815 1.00 9.51 167 LEU B CA 1
ATOM 7393 C C . LEU B 1 169 ? -0.955 -24.022 25.208 1.00 12.90 167 LEU B C 1
ATOM 7394 O O . LEU B 1 169 ? -1.062 -23.162 24.351 1.00 10.60 167 LEU B O 1
ATOM 7410 N N . THR B 1 170 ? -0.728 -23.725 26.485 1.00 11.34 168 THR B N 1
ATOM 7411 C CA . THR B 1 170 ? -0.503 -22.337 26.883 1.00 10.47 168 THR B CA 1
ATOM 7412 C C . THR B 1 170 ? 0.878 -21.897 26.396 1.00 9.37 168 THR B C 1
ATOM 7413 O O . THR B 1 170 ? 1.634 -22.715 25.890 1.00 9.79 168 THR B O 1
ATOM 7424 N N . PRO B 1 171 ? 1.204 -20.596 26.508 1.00 11.25 169 PRO B N 1
ATOM 7425 C CA . PRO B 1 171 ? 2.416 -20.118 25.836 1.00 12.18 169 PRO B CA 1
ATOM 7426 C C . PRO B 1 171 ? 3.737 -20.811 26.182 1.00 11.56 169 PRO B C 1
ATOM 7427 O O . PRO B 1 171 ? 4.497 -21.085 25.253 1.00 9.65 169 PRO B O 1
ATOM 7438 N N . ALA B 1 172 ? 4.030 -21.100 27.440 1.00 11.60 170 ALA B N 1
ATOM 7439 C CA . ALA B 1 172 ? 5.341 -21.678 27.723 1.00 13.51 170 ALA B CA 1
ATOM 7440 C C . ALA B 1 172 ? 5.432 -23.124 27.182 1.00 12.93 170 ALA B C 1
ATOM 7441 O O . ALA B 1 172 ? 6.381 -23.446 26.466 1.00 10.69 170 ALA B O 1
ATOM 7448 N N . PRO B 1 173 ? 4.443 -23.987 27.478 1.00 9.35 171 PRO B N 1
ATOM 7449 C CA . PRO B 1 173 ? 4.474 -25.316 26.846 1.00 9.52 171 PRO B CA 1
ATOM 7450 C C . PRO B 1 173 ? 4.419 -25.274 25.316 1.00 9.54 171 PRO B C 1
ATOM 7451 O O . PRO B 1 173 ? 5.026 -26.114 24.661 1.00 10.63 171 PRO B O 1
ATOM 7462 N N . ARG B 1 174 ? 3.722 -24.298 24.741 1.00 10.02 172 ARG B N 1
ATOM 7463 C CA . ARG B 1 174 ? 3.675 -24.177 23.292 1.00 7.92 172 ARG B CA 1
ATOM 7464 C C . ARG B 1 174 ? 5.043 -23.839 22.715 1.00 8.69 172 ARG B C 1
ATOM 7465 O O . ARG B 1 174 ? 5.454 -24.394 21.691 1.00 8.57 172 ARG B O 1
ATOM 7486 N N . ALA B 1 175 ? 5.767 -22.928 23.360 1.00 8.27 173 ALA B N 1
ATOM 7487 C CA . ALA B 1 175 ? 7.104 -22.569 22.888 1.00 8.97 173 ALA B CA 1
ATOM 7488 C C . ALA B 1 175 ? 8.060 -23.758 23.006 1.00 8.30 173 ALA B C 1
ATOM 7489 O O . ALA B 1 175 ? 8.905 -23.959 22.140 1.00 9.97 173 ALA B O 1
ATOM 7496 N N . GLU B 1 176 ? 7.906 -24.544 24.069 1.00 8.47 174 GLU B N 1
ATOM 7497 C CA . GLU B 1 176 ? 8.747 -25.723 24.265 1.00 14.64 174 GLU B CA 1
ATOM 7498 C C . GLU B 1 176 ? 8.464 -26.742 23.163 1.00 11.33 174 GLU B C 1
ATOM 7499 O O . GLU B 1 176 ? 9.375 -27.324 22.574 1.00 12.16 174 GLU B O 1
ATOM 7511 N N . PHE B 1 177 ? 7.184 -26.935 22.886 1.00 11.12 175 PHE B N 1
ATOM 7512 C CA . PHE B 1 177 ? 6.740 -27.847 21.842 1.00 10.13 175 PHE B CA 1
ATOM 7513 C C . PHE B 1 177 ? 7.308 -27.405 20.484 1.00 9.29 175 PHE B C 1
ATOM 7514 O O . PHE B 1 177 ? 7.860 -28.199 19.726 1.00 8.75 175 PHE B O 1
ATOM 7531 N N . LEU B 1 178 ? 7.183 -26.125 20.159 1.00 8.66 176 LEU B N 1
ATOM 7532 C CA . LEU B 1 178 ? 7.604 -25.658 18.852 1.00 7.68 176 LEU B CA 1
ATOM 7533 C C . LEU B 1 178 ? 9.104 -25.752 18.668 1.00 10.15 176 LEU B C 1
ATOM 7534 O O . LEU B 1 178 ? 9.578 -26.082 17.592 1.00 10.37 176 LEU B O 1
ATOM 7550 N N . SER B 1 179 ? 9.849 -25.435 19.718 1.00 9.90 177 SER B N 1
ATOM 7551 C CA . SER B 1 179 ? 11.301 -25.526 19.658 1.00 11.39 177 SER B CA 1
ATOM 7552 C C . SER B 1 179 ? 11.728 -26.982 19.506 1.00 10.02 177 SER B C 1
ATOM 7553 O O . SER B 1 179 ? 12.608 -27.293 18.718 1.00 12.10 177 SER B O 1
ATOM 7561 N N . THR B 1 180 ? 11.090 -27.866 20.261 1.00 12.79 178 THR B N 1
ATOM 7562 C CA . THR B 1 180 ? 11.388 -29.285 20.171 1.00 10.26 178 THR B CA 1
ATOM 7563 C C . THR B 1 180 ? 11.060 -29.815 18.772 1.00 11.30 178 THR B C 1
ATOM 7564 O O . THR B 1 180 ? 11.840 -30.549 18.156 1.00 11.66 178 THR B O 1
ATOM 7575 N N . LEU B 1 181 ? 9.897 -29.441 18.261 1.00 10.44 179 LEU B N 1
ATOM 7576 C CA . LEU B 1 181 ? 9.508 -29.845 16.926 1.00 9.51 179 LEU B CA 1
ATOM 7577 C C . LEU B 1 181 ? 10.503 -29.341 15.885 1.00 10.96 179 LEU B C 1
ATOM 7578 O O . LEU B 1 181 ? 10.962 -30.097 15.034 1.00 12.17 179 LEU B O 1
ATOM 7594 N N . ALA B 1 182 ? 10.858 -28.062 15.962 1.00 10.62 180 ALA B N 1
ATOM 7595 C CA . ALA B 1 182 ? 11.785 -27.475 14.999 1.00 9.69 180 ALA B CA 1
ATOM 7596 C C . ALA B 1 182 ? 13.120 -28.218 14.999 1.00 13.49 180 ALA B C 1
ATOM 7597 O O . ALA B 1 182 ? 13.724 -28.433 13.941 1.00 14.11 180 ALA B O 1
ATOM 7604 N N . ASP B 1 183 ? 13.582 -28.624 16.176 1.00 13.91 181 ASP B N 1
ATOM 7605 C CA . ASP B 1 183 ? 14.861 -29.318 16.264 1.00 16.80 181 ASP B CA 1
ATOM 7606 C C . ASP B 1 183 ? 14.779 -30.716 15.644 1.00 17.93 181 ASP B C 1
ATOM 7607 O O . ASP B 1 183 ? 15.816 -31.278 15.299 1.00 19.63 181 ASP B O 1
ATOM 7616 N N . THR B 1 184 ? 13.576 -31.271 15.487 1.00 14.88 182 THR B N 1
ATOM 7617 C CA . THR B 1 184 ? 13.444 -32.598 14.841 1.00 14.69 182 THR B CA 1
ATOM 7618 C C . THR B 1 184 ? 13.344 -32.486 13.331 1.00 22.64 182 THR B C 1
ATOM 7619 O O . THR B 1 184 ? 13.387 -33.499 12.632 1.00 18.60 182 THR B O 1
ATOM 7630 N N . LEU B 1 185 ? 13.190 -31.263 12.833 1.00 21.12 183 LEU B N 1
ATOM 7631 C CA . LEU B 1 185 ? 13.124 -31.022 11.402 1.00 18.54 183 LEU B CA 1
ATOM 7632 C C . LEU B 1 185 ? 14.518 -30.866 10.830 1.00 17.92 183 LEU B C 1
ATOM 7633 O O . LEU B 1 185 ? 15.387 -30.262 11.457 1.00 26.53 183 LEU B O 1
ATOM 7649 N N . GLN B 1 186 ? 14.728 -31.417 9.643 1.00 18.33 184 GLN B N 1
ATOM 7650 C CA . GLN B 1 186 ? 15.986 -31.217 8.950 1.00 20.55 184 GLN B CA 1
ATOM 7651 C C . GLN B 1 186 ? 15.782 -30.134 7.928 1.00 19.66 184 GLN B C 1
ATOM 7652 O O . GLN B 1 186 ? 14.660 -29.888 7.493 1.00 16.70 184 GLN B O 1
ATOM 7666 N N . PRO B 1 187 ? 16.877 -29.503 7.501 1.00 15.79 185 PRO B N 1
ATOM 7667 C CA . PRO B 1 187 ? 16.773 -28.603 6.358 1.00 15.88 185 PRO B CA 1
ATOM 7668 C C . PRO B 1 187 ? 16.068 -29.294 5.195 1.00 16.24 185 PRO B C 1
ATOM 7669 O O . PRO B 1 187 ? 16.329 -30.479 4.935 1.00 20.16 185 PRO B O 1
ATOM 7680 N N . GLY B 1 188 ? 15.149 -28.592 4.540 1.00 20.22 186 GLY B N 1
ATOM 7681 C CA . GLY B 1 188 ? 14.355 -29.181 3.474 1.00 18.18 186 GLY B CA 1
ATOM 7682 C C . GLY B 1 188 ? 12.944 -29.507 3.939 1.00 14.84 186 GLY B C 1
ATOM 7683 O O . GLY B 1 188 ? 12.006 -29.489 3.144 1.00 16.05 186 GLY B O 1
ATOM 7687 N N . ASP B 1 189 ? 12.791 -29.788 5.232 1.00 12.86 187 ASP B N 1
ATOM 7688 C CA . ASP B 1 189 ? 11.473 -30.092 5.792 1.00 9.06 187 ASP B CA 1
ATOM 7689 C C . ASP B 1 189 ? 10.665 -28.821 5.975 1.00 10.44 187 ASP B C 1
ATOM 7690 O O . ASP B 1 189 ? 11.216 -27.718 6.090 1.00 10.29 187 ASP B O 1
ATOM 7699 N N . SER B 1 190 ? 9.351 -28.999 6.022 1.00 10.31 188 SER B N 1
ATOM 7700 C CA . SER B 1 190 ? 8.418 -27.883 6.174 1.00 9.23 188 SER B CA 1
ATOM 7701 C C . SER B 1 190 ? 7.407 -28.181 7.280 1.00 8.04 188 SER B C 1
ATOM 7702 O O . SER B 1 190 ? 7.132 -29.331 7.585 1.00 9.53 188 SER B O 1
ATOM 7710 N N . LEU B 1 191 ? 6.884 -27.126 7.884 1.00 6.41 189 LEU B N 1
ATOM 7711 C CA . LEU B 1 191 ? 5.781 -27.225 8.839 1.00 5.86 189 LEU B CA 1
ATOM 7712 C C . LEU B 1 191 ? 4.590 -26.470 8.307 1.00 6.20 189 LEU B C 1
ATOM 7713 O O . LEU B 1 191 ? 4.701 -25.296 7.939 1.00 7.14 189 LEU B O 1
ATOM 7729 N N . LEU B 1 192 ? 3.434 -27.133 8.309 1.00 5.61 190 LEU B N 1
ATOM 7730 C CA . LEU B 1 192 ? 2.145 -26.501 8.001 1.00 6.23 190 LEU B CA 1
ATOM 7731 C C . LEU B 1 192 ? 1.326 -26.436 9.281 1.00 4.48 190 LEU B C 1
ATOM 7732 O O . LEU B 1 192 ? 1.020 -27.477 9.875 1.00 5.81 190 LEU B O 1
ATOM 7748 N N . LEU B 1 193 ? 1.001 -25.220 9.713 1.00 5.02 191 LEU B N 1
ATOM 7749 C CA . LEU B 1 193 ? 0.431 -24.976 11.016 1.00 5.45 191 LEU B CA 1
ATOM 7750 C C . LEU B 1 193 ? -0.864 -24.196 10.912 1.00 5.02 191 LEU B C 1
ATOM 7751 O O . LEU B 1 193 ? -0.878 -23.113 10.342 1.00 5.81 191 LEU B O 1
ATOM 7767 N N . GLY B 1 194 ? -1.944 -24.742 11.490 1.00 4.99 192 GLY B N 1
ATOM 7768 C CA . GLY B 1 194 ? -3.219 -24.050 11.540 1.00 5.61 192 GLY B CA 1
ATOM 7769 C C . GLY B 1 194 ? -3.385 -23.324 12.864 1.00 6.51 192 GLY B C 1
ATOM 7770 O O . GLY B 1 194 ? -3.162 -23.916 13.917 1.00 5.39 192 GLY B O 1
ATOM 7774 N N . THR B 1 195 ? -3.752 -22.044 12.795 1.00 6.14 193 THR B N 1
ATOM 7775 C CA . THR B 1 195 ? -3.981 -21.228 13.987 1.00 4.32 193 THR B CA 1
ATOM 7776 C C . THR B 1 195 ? -5.267 -20.429 13.879 1.00 5.90 193 THR B C 1
ATOM 7777 O O . THR B 1 195 ? -5.427 -19.638 12.934 1.00 6.73 193 THR B O 1
ATOM 7788 N N . ASP B 1 196 ? -6.170 -20.605 14.847 1.00 5.84 194 ASP B N 1
ATOM 7789 C CA . ASP B 1 196 ? -7.411 -19.824 14.886 1.00 6.06 194 ASP B CA 1
ATOM 7790 C C . ASP B 1 196 ? -7.083 -18.409 15.360 1.00 7.92 194 ASP B C 1
ATOM 7791 O O . ASP B 1 196 ? -6.234 -18.232 16.231 1.00 7.82 194 ASP B O 1
ATOM 7800 N N . LEU B 1 197 ? -7.734 -17.414 14.766 1.00 6.44 195 LEU B N 1
ATOM 7801 C CA . LEU B 1 197 ? -7.385 -16.017 14.999 1.00 6.54 195 LEU B CA 1
ATOM 7802 C C . LEU B 1 197 ? -8.380 -15.261 15.892 1.00 8.83 195 LEU B C 1
ATOM 7803 O O . LEU B 1 197 ? -9.587 -15.582 15.955 1.00 7.32 195 LEU B O 1
ATOM 7819 N N . VAL B 1 198 ? -7.868 -14.253 16.582 1.00 7.66 196 VAL B N 1
ATOM 7820 C CA . VAL B 1 198 ? -8.702 -13.364 17.368 1.00 7.11 196 VAL B CA 1
ATOM 7821 C C . VAL B 1 198 ? -9.774 -12.753 16.463 1.00 7.91 196 VAL B C 1
ATOM 7822 O O . VAL B 1 198 ? -9.522 -12.413 15.288 1.00 10.42 196 VAL B O 1
ATOM 7835 N N . LYS B 1 199 ? -10.971 -12.640 17.024 1.00 8.42 197 LYS B N 1
ATOM 7836 C CA . LYS B 1 199 ? -12.158 -12.189 16.304 1.00 8.56 197 LYS B CA 1
ATOM 7837 C C . LYS B 1 199 ? -13.200 -11.785 17.341 1.00 10.97 197 LYS B C 1
ATOM 7838 O O . LYS B 1 199 ? -12.922 -11.757 18.535 1.00 9.86 197 LYS B O 1
ATOM 7857 N N . ASP B 1 200 ? -14.402 -11.485 16.873 1.00 10.76 198 ASP B N 1
ATOM 7858 C CA . ASP B 1 200 ? -15.513 -11.135 17.750 1.00 10.63 198 ASP B CA 1
ATOM 7859 C C . ASP B 1 200 ? -15.660 -12.138 18.896 1.00 10.29 198 ASP B C 1
ATOM 7860 O O . ASP B 1 200 ? -15.685 -13.353 18.672 1.00 9.39 198 ASP B O 1
ATOM 7869 N N . THR B 1 201 ? -15.769 -11.621 20.121 1.00 10.79 199 THR B N 1
ATOM 7870 C CA . THR B 1 201 ? -15.794 -12.449 21.323 1.00 10.87 199 THR B CA 1
ATOM 7871 C C . THR B 1 201 ? -17.012 -13.344 21.350 1.00 8.68 199 THR B C 1
ATOM 7872 O O . THR B 1 201 ? -16.935 -14.506 21.757 1.00 11.32 199 THR B O 1
ATOM 7883 N N . GLY B 1 202 ? -18.153 -12.825 20.904 1.00 10.23 200 GLY B N 1
ATOM 7884 C CA . GLY B 1 202 ? -19.353 -13.628 20.814 1.00 9.56 200 GLY B CA 1
ATOM 7885 C C . GLY B 1 202 ? -19.201 -14.867 19.932 1.00 8.05 200 GLY B C 1
ATOM 7886 O O . GLY B 1 202 ? -19.615 -15.967 20.309 1.00 11.55 200 GLY B O 1
ATOM 7890 N N . ARG B 1 203 ? -18.634 -14.679 18.748 1.00 10.03 201 ARG B N 1
ATOM 7891 C CA . ARG B 1 203 ? -18.378 -15.791 17.835 1.00 8.64 201 ARG B CA 1
ATOM 7892 C C . ARG B 1 203 ? -17.494 -16.824 18.489 1.00 8.77 201 ARG B C 1
ATOM 7893 O O . ARG B 1 203 ? -17.716 -18.028 18.343 1.00 10.65 201 ARG B O 1
ATOM 7914 N N . LEU B 1 204 ? -16.483 -16.346 19.207 1.00 9.94 202 LEU B N 1
ATOM 7915 C CA . LEU B 1 204 ? -15.574 -17.265 19.881 1.00 8.02 202 LEU B CA 1
ATOM 7916 C C . LEU B 1 204 ? -16.289 -18.083 20.949 1.00 8.99 202 LEU B C 1
ATOM 7917 O O . LEU B 1 204 ? -16.190 -19.310 20.978 1.00 9.39 202 LEU B O 1
ATOM 7933 N N . VAL B 1 205 ? -17.018 -17.428 21.850 1.00 10.22 203 VAL B N 1
ATOM 7934 C CA . VAL B 1 205 ? -17.609 -18.185 22.936 1.00 9.40 203 VAL B CA 1
ATOM 7935 C C . VAL B 1 205 ? -18.691 -19.144 22.404 1.00 10.52 203 VAL B C 1
ATOM 7936 O O . VAL B 1 205 ? -18.780 -20.292 22.832 1.00 9.39 203 VAL B O 1
ATOM 7949 N N . ARG B 1 206 ? -19.499 -18.693 21.445 1.00 8.28 204 ARG B N 1
ATOM 7950 C CA . ARG B 1 206 ? -20.548 -19.549 20.904 1.00 7.30 204 ARG B CA 1
ATOM 7951 C C . ARG B 1 206 ? -19.967 -20.799 20.249 1.00 8.55 204 ARG B C 1
ATOM 7952 O O . ARG B 1 206 ? -20.566 -21.877 20.296 1.00 9.04 204 ARG B O 1
ATOM 7973 N N . ALA B 1 207 ? -18.792 -20.663 19.643 1.00 6.94 205 ALA B N 1
ATOM 7974 C CA . ALA B 1 207 ? -18.126 -21.825 19.029 1.00 7.84 205 ALA B CA 1
ATOM 7975 C C . ALA B 1 207 ? -17.826 -22.933 20.044 1.00 7.84 205 ALA B C 1
ATOM 7976 O O . ALA B 1 207 ? -17.650 -24.100 19.670 1.00 8.41 205 ALA B O 1
ATOM 7983 N N . TYR B 1 208 ? -17.761 -22.555 21.325 1.00 8.14 206 TYR B N 1
ATOM 7984 C CA . TYR B 1 208 ? -17.464 -23.510 22.400 1.00 7.85 206 TYR B CA 1
ATOM 7985 C C . TYR B 1 208 ? -18.658 -23.733 23.331 1.00 10.69 206 TYR B C 1
ATOM 7986 O O . TYR B 1 208 ? -18.496 -24.277 24.423 1.00 9.43 206 TYR B O 1
ATOM 8004 N N . ASP B 1 209 ? -19.856 -23.374 22.869 1.00 8.13 207 ASP B N 1
ATOM 8005 C CA . ASP B 1 209 ? -21.051 -23.425 23.714 1.00 8.44 207 ASP B CA 1
ATOM 8006 C C . ASP B 1 209 ? -22.287 -23.538 22.821 1.00 12.05 207 ASP B C 1
ATOM 8007 O O . ASP B 1 209 ? -23.228 -22.746 22.912 1.00 14.68 207 ASP B O 1
ATOM 8016 N N . ASP B 1 210 ? -22.259 -24.545 21.953 1.00 14.70 208 ASP B N 1
ATOM 8017 C CA . ASP B 1 210 ? -23.281 -24.755 20.930 1.00 16.48 208 ASP B CA 1
ATOM 8018 C C . ASP B 1 210 ? -24.648 -25.076 21.514 1.00 18.74 208 ASP B C 1
ATOM 8019 O O . ASP B 1 210 ? -24.760 -25.682 22.569 1.00 13.73 208 ASP B O 1
ATOM 8028 N N . ALA B 1 211 ? -25.682 -24.704 20.774 1.00 17.63 209 ALA B N 1
ATOM 8029 C CA . ALA B 1 211 ? -27.053 -24.944 21.198 1.00 24.00 209 ALA B CA 1
ATOM 8030 C C . ALA B 1 211 ? -27.337 -26.437 21.394 1.00 25.57 209 ALA B C 1
ATOM 8031 O O . ALA B 1 211 ? -28.105 -26.821 22.279 1.00 29.71 209 ALA B O 1
ATOM 8038 N N . ALA B 1 212 ? -26.702 -27.275 20.583 1.00 21.76 210 ALA B N 1
ATOM 8039 C CA . ALA B 1 212 ? -26.967 -28.710 20.599 1.00 20.05 210 ALA B CA 1
ATOM 8040 C C . ALA B 1 212 ? -26.439 -29.431 21.851 1.00 18.20 210 ALA B C 1
ATOM 8041 O O . ALA B 1 212 ? -26.822 -30.568 22.120 1.00 23.30 210 ALA B O 1
ATOM 8048 N N . GLY B 1 213 ? -25.567 -28.786 22.621 1.00 17.28 211 GLY B N 1
ATOM 8049 C CA . GLY B 1 213 ? -25.015 -29.414 23.814 1.00 15.33 211 GLY B CA 1
ATOM 8050 C C . GLY B 1 213 ? -23.895 -30.419 23.550 1.00 14.46 211 GLY B C 1
ATOM 8051 O O . GLY B 1 213 ? -23.504 -31.163 24.453 1.00 12.16 211 GLY B O 1
ATOM 8055 N N . VAL B 1 214 ? -23.361 -30.430 22.327 1.00 14.12 212 VAL B N 1
ATOM 8056 C CA . VAL B 1 214 ? -22.320 -31.388 21.948 1.00 10.52 212 VAL B CA 1
ATOM 8057 C C . VAL B 1 214 ? -20.972 -31.060 22.630 1.00 8.00 212 VAL B C 1
ATOM 8058 O O . VAL B 1 214 ? -20.291 -31.964 23.144 1.00 9.41 212 VAL B O 1
ATOM 8071 N N . THR B 1 215 ? -20.602 -29.782 22.653 1.00 9.78 213 THR B N 1
ATOM 8072 C CA . THR B 1 215 ? -19.351 -29.382 23.296 1.00 10.22 213 THR B CA 1
ATOM 8073 C C . THR B 1 215 ? -19.410 -29.675 24.793 1.00 9.04 213 THR B C 1
ATOM 8074 O O . THR B 1 215 ? -18.429 -30.102 25.395 1.00 10.29 213 THR B O 1
ATOM 8085 N N . ALA B 1 216 ? -20.576 -29.486 25.393 1.00 9.19 214 ALA B N 1
ATOM 8086 C CA . ALA B 1 216 ? -20.716 -29.776 26.820 1.00 10.89 214 ALA B CA 1
ATOM 8087 C C . ALA B 1 216 ? -20.481 -31.261 27.107 1.00 8.33 214 ALA B C 1
ATOM 8088 O O . ALA B 1 216 ? -19.828 -31.620 28.096 1.00 9.47 214 ALA B O 1
ATOM 8095 N N . ALA B 1 217 ? -21.007 -32.112 26.231 1.00 9.23 215 ALA B N 1
ATOM 8096 C CA . ALA B 1 217 ? -20.823 -33.559 26.343 1.00 10.24 215 ALA B CA 1
ATOM 8097 C C . ALA B 1 217 ? -19.349 -33.917 26.167 1.00 9.81 215 ALA B C 1
ATOM 8098 O O . ALA B 1 217 ? -18.830 -34.776 26.875 1.00 10.78 215 ALA B O 1
ATOM 8105 N N . PHE B 1 218 ? -18.686 -33.263 25.205 1.00 9.07 216 PHE B N 1
ATOM 8106 C CA . PHE B 1 218 ? -17.260 -33.461 24.960 1.00 8.85 216 PHE B CA 1
ATOM 8107 C C . PHE B 1 218 ? -16.447 -33.117 26.208 1.00 9.61 216 PHE B C 1
ATOM 8108 O O . PHE B 1 218 ? -15.561 -33.857 26.608 1.00 9.22 216 PHE B O 1
ATOM 8125 N N . ASN B 1 219 ? -16.780 -31.994 26.833 1.00 9.04 217 ASN B N 1
ATOM 8126 C CA . ASN B 1 219 ? -16.082 -31.516 28.020 1.00 7.74 217 ASN B CA 1
ATOM 8127 C C . ASN B 1 219 ? -16.260 -32.525 29.171 1.00 9.53 217 ASN B C 1
ATOM 8128 O O . ASN B 1 219 ? -15.301 -33.019 29.767 1.00 8.34 217 ASN B O 1
ATOM 8139 N N . ARG B 1 220 ? -17.508 -32.830 29.483 1.00 11.11 218 ARG B N 1
ATOM 8140 C CA . ARG B 1 220 ? -17.789 -33.774 30.559 1.00 10.90 218 ARG B CA 1
ATOM 8141 C C . ARG B 1 220 ? -17.184 -35.158 30.305 1.00 10.88 218 ARG B C 1
ATOM 8142 O O . ARG B 1 220 ? -16.967 -35.932 31.249 1.00 11.84 218 ARG B O 1
ATOM 8163 N N . ASN B 1 221 ? -16.855 -35.477 29.056 1.00 10.75 219 ASN B N 1
ATOM 8164 C CA . ASN B 1 221 ? -16.295 -36.797 28.764 1.00 11.84 219 ASN B CA 1
ATOM 8165 C C . ASN B 1 221 ? -14.968 -37.059 29.466 1.00 12.37 219 ASN B C 1
ATOM 8166 O O . ASN B 1 221 ? -14.614 -38.215 29.694 1.00 12.03 219 ASN B O 1
ATOM 8177 N N . VAL B 1 222 ? -14.207 -36.018 29.798 1.00 8.75 220 VAL B N 1
ATOM 8178 C CA . VAL B 1 222 ? -12.943 -36.267 30.474 1.00 7.98 220 VAL B CA 1
ATOM 8179 C C . VAL B 1 222 ? -13.255 -36.876 31.850 1.00 9.97 220 VAL B C 1
ATOM 8180 O O . VAL B 1 222 ? -12.470 -37.669 32.359 1.00 10.13 220 VAL B O 1
ATOM 8193 N N . LEU B 1 223 ? -14.404 -36.535 32.426 1.00 10.64 221 LEU B N 1
ATOM 8194 C CA . LEU B 1 223 ? -14.786 -37.165 33.690 1.00 10.37 221 LEU B CA 1
ATOM 8195 C C . LEU B 1 223 ? -15.129 -38.632 33.486 1.00 10.96 221 LEU B C 1
ATOM 8196 O O . LEU B 1 223 ? -14.808 -39.467 34.332 1.00 12.30 221 LEU B O 1
ATOM 8212 N N . ALA B 1 224 ? -15.789 -38.952 32.371 1.00 10.36 222 ALA B N 1
ATOM 8213 C CA . ALA B 1 224 ? -16.080 -40.342 32.050 1.00 12.50 222 ALA B CA 1
ATOM 8214 C C . ALA B 1 224 ? -14.782 -41.131 31.863 1.00 11.68 222 ALA B C 1
ATOM 8215 O O . ALA B 1 224 ? -14.659 -42.273 32.310 1.00 11.48 222 ALA B O 1
ATOM 8222 N N . VAL B 1 225 ? -13.792 -40.525 31.220 1.00 11.38 223 VAL B N 1
ATOM 8223 C CA . VAL B 1 225 ? -12.503 -41.197 31.051 1.00 11.46 223 VAL B CA 1
ATOM 8224 C C . VAL B 1 225 ? -11.833 -41.494 32.403 1.00 10.85 223 VAL B C 1
ATOM 8225 O O . VAL B 1 225 ? -11.352 -42.608 32.642 1.00 10.21 223 VAL B O 1
ATOM 8238 N N . VAL B 1 226 ? -11.778 -40.501 33.277 1.00 10.16 224 VAL B N 1
ATOM 8239 C CA . VAL B 1 226 ? -11.146 -40.678 34.583 1.00 9.87 224 VAL B CA 1
ATOM 8240 C C . VAL B 1 226 ? -11.939 -41.697 35.399 1.00 10.64 224 VAL B C 1
ATOM 8241 O O . VAL B 1 226 ? -11.351 -42.549 36.069 1.00 11.18 224 VAL B O 1
ATOM 8254 N N . ASN B 1 227 ? -13.261 -41.616 35.334 1.00 10.25 225 ASN B N 1
ATOM 8255 C CA . ASN B 1 227 ? -14.092 -42.595 36.051 1.00 10.11 225 ASN B CA 1
ATOM 8256 C C . ASN B 1 227 ? -13.737 -44.014 35.644 1.00 14.41 225 ASN B C 1
ATOM 8257 O O . ASN B 1 227 ? -13.569 -44.895 36.483 1.00 13.63 225 ASN B O 1
ATOM 8268 N N . ARG B 1 228 ? -13.634 -44.240 34.344 1.00 10.78 226 ARG B N 1
ATOM 8269 C CA . ARG B 1 228 ? -13.363 -45.574 33.829 1.00 11.86 226 ARG B CA 1
ATOM 8270 C C . ARG B 1 228 ? -11.919 -46.011 34.079 1.00 13.93 226 ARG B C 1
ATOM 8271 O O . ARG B 1 228 ? -11.662 -47.089 34.623 1.00 14.48 226 ARG B O 1
ATOM 8292 N N . GLU B 1 229 ? -10.958 -45.187 33.667 1.00 11.34 227 GLU B N 1
ATOM 8293 C CA . GLU B 1 229 ? -9.572 -45.623 33.697 1.00 13.28 227 GLU B CA 1
ATOM 8294 C C . GLU B 1 229 ? -8.992 -45.649 35.113 1.00 15.79 227 GLU B C 1
ATOM 8295 O O . GLU B 1 229 ? -8.149 -46.496 35.406 1.00 16.20 227 GLU B O 1
ATOM 8307 N N . LEU B 1 230 ? -9.424 -44.729 35.980 1.00 12.51 228 LEU B N 1
ATOM 8308 C CA . LEU B 1 230 ? -8.868 -44.619 37.336 1.00 13.60 228 LEU B CA 1
ATOM 8309 C C . LEU B 1 230 ? -9.897 -44.954 38.430 1.00 13.24 228 LEU B C 1
ATOM 8310 O O . LEU B 1 230 ? -9.654 -44.715 39.615 1.00 15.76 228 LEU B O 1
ATOM 8326 N N . SER B 1 231 ? -11.021 -45.536 38.028 1.00 15.62 229 SER B N 1
ATOM 8327 C CA . SER B 1 231 ? -12.058 -45.962 38.974 1.00 16.41 229 SER B CA 1
ATOM 8328 C C . SER B 1 231 ? -12.486 -44.830 39.910 1.00 18.14 229 SER B C 1
ATOM 8329 O O . SER B 1 231 ? -12.494 -44.964 41.148 1.00 14.21 229 SER B O 1
ATOM 8337 N N . ALA B 1 232 ? -12.842 -43.711 39.298 1.00 12.53 230 ALA B N 1
ATOM 8338 C CA . ALA B 1 232 ? -13.348 -42.575 40.026 1.00 11.69 230 ALA B CA 1
ATOM 8339 C C . ALA B 1 232 ? -14.875 -42.551 39.977 1.00 10.70 230 ALA B C 1
ATOM 8340 O O . ALA B 1 232 ? -15.498 -43.362 39.276 1.00 12.30 230 ALA B O 1
ATOM 8347 N N . ASP B 1 233 ? -15.473 -41.631 40.735 1.00 12.34 231 ASP B N 1
ATOM 8348 C CA . ASP B 1 233 ? -16.922 -41.567 40.871 1.00 10.90 231 ASP B CA 1
ATOM 8349 C C . ASP B 1 233 ? -17.480 -40.167 40.653 1.00 13.68 231 ASP B C 1
ATOM 8350 O O . ASP B 1 233 ? -18.406 -39.740 41.345 1.00 13.97 231 ASP B O 1
ATOM 8359 N N . PHE B 1 234 ? -16.910 -39.451 39.687 1.00 11.39 232 PHE B N 1
ATOM 8360 C CA . PHE B 1 234 ? -17.501 -38.205 39.218 1.00 10.35 232 PHE B CA 1
ATOM 8361 C C . PHE B 1 234 ? -18.936 -38.433 38.801 1.00 9.94 232 PHE B C 1
ATOM 8362 O O . PHE B 1 234 ? -19.232 -39.348 38.037 1.00 13.68 232 PHE B O 1
ATOM 8379 N N . ASP B 1 235 ? -19.816 -37.577 39.293 1.00 12.04 233 ASP B N 1
ATOM 8380 C CA . ASP B 1 235 ? -21.194 -37.497 38.824 1.00 13.35 233 ASP B CA 1
ATOM 8381 C C . ASP B 1 235 ? -21.244 -36.485 37.686 1.00 12.84 233 ASP B C 1
ATOM 8382 O O . ASP B 1 235 ? -21.231 -35.282 37.926 1.00 15.24 233 ASP B O 1
ATOM 8391 N N . LEU B 1 236 ? -21.276 -36.973 36.451 1.00 14.21 234 LEU B N 1
ATOM 8392 C CA . LEU B 1 236 ? -21.165 -36.092 35.280 1.00 13.81 234 LEU B CA 1
ATOM 8393 C C . LEU B 1 236 ? -22.268 -35.045 35.235 1.00 15.73 234 LEU B C 1
ATOM 8394 O O . LEU B 1 236 ? -22.027 -33.901 34.860 1.00 17.28 234 LEU B O 1
ATOM 8410 N N . ASP B 1 237 ? -23.470 -35.430 35.651 1.00 16.49 235 ASP B N 1
ATOM 8411 C CA . ASP B 1 237 ? -24.630 -34.536 35.629 1.00 16.63 235 ASP B CA 1
ATOM 8412 C C . ASP B 1 237 ? -24.487 -33.375 36.623 1.00 14.01 235 ASP B C 1
ATOM 8413 O O . ASP B 1 237 ? -25.149 -32.345 36.483 1.00 16.88 235 ASP B O 1
ATOM 8422 N N . ALA B 1 238 ? -23.617 -33.531 37.620 1.00 13.01 236 ALA B N 1
ATOM 8423 C CA . ALA B 1 238 ? -23.394 -32.499 38.618 1.00 15.11 236 ALA B CA 1
ATOM 8424 C C . ALA B 1 238 ? -22.400 -31.440 38.169 1.00 16.04 236 ALA B C 1
ATOM 8425 O O . ALA B 1 238 ? -22.145 -30.481 38.899 1.00 15.02 236 ALA B O 1
ATOM 8432 N N . PHE B 1 239 ? -21.824 -31.614 36.979 1.00 13.53 237 PHE B N 1
ATOM 8433 C CA . PHE B 1 239 ? -20.856 -30.644 36.475 1.00 13.34 237 PHE B CA 1
ATOM 8434 C C . PHE B 1 239 ? -21.396 -29.919 35.252 1.00 11.83 237 PHE B C 1
ATOM 8435 O O . PHE B 1 239 ? -21.785 -30.525 34.259 1.00 14.86 237 PHE B O 1
ATOM 8452 N N . GLU B 1 240 ? -21.438 -28.600 35.376 1.00 11.25 238 GLU B N 1
ATOM 8453 C CA . GLU B 1 240 ? -21.916 -27.714 34.328 1.00 12.19 238 GLU B CA 1
ATOM 8454 C C . GLU B 1 240 ? -20.782 -27.295 33.395 1.00 10.99 238 GLU B C 1
ATOM 8455 O O . GLU B 1 240 ? -19.709 -26.896 33.844 1.00 10.28 238 GLU B O 1
ATOM 8467 N N . HIS B 1 241 ? -21.021 -27.336 32.115 1.00 11.99 239 HIS B N 1
ATOM 8468 C CA . HIS B 1 241 ? -20.093 -26.831 31.127 1.00 10.45 239 HIS B CA 1
ATOM 8469 C C . HIS B 1 241 ? -20.114 -25.355 31.057 1.00 8.43 239 HIS B C 1
ATOM 8470 O O . HIS B 1 241 ? -21.152 -24.756 30.925 1.00 10.96 239 HIS B O 1
ATOM 8485 N N . VAL B 1 242 ? -18.932 -24.778 31.149 1.00 8.74 240 VAL B N 1
ATOM 8486 C CA . VAL B 1 242 ? -18.770 -23.337 31.074 1.00 10.18 240 VAL B CA 1
ATOM 8487 C C . VAL B 1 242 ? -17.663 -22.997 30.083 1.00 13.35 240 VAL B C 1
ATOM 8488 O O . VAL B 1 242 ? -16.527 -23.436 30.240 1.00 14.01 240 VAL B O 1
ATOM 8501 N N . ALA B 1 243 ? -18.009 -22.229 29.054 1.00 10.50 241 ALA B N 1
ATOM 8502 C CA . ALA B 1 243 ? -17.037 -21.656 28.125 1.00 11.06 241 ALA B CA 1
ATOM 8503 C C . ALA B 1 243 ? -16.838 -20.182 28.442 1.00 11.60 241 ALA B C 1
ATOM 8504 O O . ALA B 1 243 ? -17.811 -19.424 28.576 1.00 13.38 241 ALA B O 1
ATOM 8511 N N . LYS B 1 244 ? -15.576 -19.781 28.540 1.00 9.28 242 LYS B N 1
ATOM 8512 C CA . LYS B 1 244 ? -15.210 -18.404 28.852 1.00 8.46 242 LYS B CA 1
ATOM 8513 C C . LYS B 1 244 ? -14.224 -17.833 27.853 1.00 8.33 242 LYS B C 1
ATOM 8514 O O . LYS B 1 244 ? -13.405 -18.565 27.302 1.00 9.94 242 LYS B O 1
ATOM 8533 N N . TRP B 1 245 ? -14.313 -16.523 27.623 1.00 9.38 243 TRP B N 1
ATOM 8534 C CA . TRP B 1 245 ? -13.273 -15.747 26.961 1.00 7.91 243 TRP B CA 1
ATOM 8535 C C . TRP B 1 245 ? -12.465 -15.044 28.022 1.00 9.07 243 TRP B C 1
ATOM 8536 O O . TRP B 1 245 ? -13.008 -14.287 28.833 1.00 10.34 243 TRP B O 1
ATOM 8557 N N . ASN B 1 246 ? -11.184 -15.353 28.037 1.00 7.62 244 ASN B N 1
ATOM 8558 C CA . ASN B 1 246 ? -10.228 -14.740 28.936 1.00 9.68 244 ASN B CA 1
ATOM 8559 C C . ASN B 1 246 ? -9.565 -13.645 28.133 1.00 11.47 244 ASN B C 1
ATOM 8560 O O . ASN B 1 246 ? -8.717 -13.904 27.278 1.00 11.64 244 ASN B O 1
ATOM 8571 N N . SER B 1 247 ? -9.982 -12.402 28.366 1.00 14.06 245 SER B N 1
ATOM 8572 C CA . SER B 1 247 ? -9.523 -11.299 27.536 1.00 12.47 245 SER B CA 1
ATOM 8573 C C . SER B 1 247 ? -8.049 -10.942 27.740 1.00 14.43 245 SER B C 1
ATOM 8574 O O . SER B 1 247 ? -7.377 -10.538 26.785 1.00 18.98 245 SER B O 1
ATOM 8582 N N . ASP B 1 248 ? -7.540 -11.089 28.965 1.00 14.06 246 ASP B N 1
ATOM 8583 C CA . ASP B 1 248 ? -6.123 -10.816 29.244 1.00 16.58 246 ASP B CA 1
ATOM 8584 C C . ASP B 1 248 ? -5.196 -11.729 28.458 1.00 17.30 246 ASP B C 1
ATOM 8585 O O . ASP B 1 248 ? -4.155 -11.291 27.970 1.00 18.54 246 ASP B O 1
ATOM 8594 N N . GLU B 1 249 ? -5.575 -12.996 28.338 1.00 12.78 247 GLU B N 1
ATOM 8595 C CA . GLU B 1 249 ? -4.722 -14.006 27.701 1.00 13.21 247 GLU B CA 1
ATOM 8596 C C . GLU B 1 249 ? -5.128 -14.259 26.252 1.00 12.66 247 GLU B C 1
ATOM 8597 O O . GLU B 1 249 ? -4.449 -15.001 25.530 1.00 14.61 247 GLU B O 1
ATOM 8609 N N . GLU B 1 250 ? -6.221 -13.623 25.833 1.00 10.60 248 GLU B N 1
ATOM 8610 C CA . GLU B 1 250 ? -6.829 -13.856 24.513 1.00 12.00 248 GLU B CA 1
ATOM 8611 C C . GLU B 1 250 ? -6.976 -15.338 24.224 1.00 9.79 248 GLU B C 1
ATOM 8612 O O . GLU B 1 250 ? -6.500 -15.858 23.201 1.00 7.86 248 GLU B O 1
ATOM 8624 N N . ARG B 1 251 ? -7.687 -16.005 25.127 1.00 7.57 249 ARG B N 1
ATOM 8625 C CA A ARG B 1 251 ? -7.904 -17.439 25.022 0.47 7.67 249 ARG B CA 1
ATOM 8626 C CA B ARG B 1 251 ? -7.913 -17.439 25.029 0.53 7.67 249 ARG B CA 1
ATOM 8627 C C . ARG B 1 251 ? -9.314 -17.848 25.452 1.00 8.02 249 ARG B C 1
ATOM 8628 O O . ARG B 1 251 ? -9.906 -17.279 26.380 1.00 7.33 249 ARG B O 1
ATOM 8669 N N . ILE B 1 252 ? -9.855 -18.829 24.747 1.00 7.45 250 ILE B N 1
ATOM 8670 C CA . ILE B 1 252 ? -11.049 -19.515 25.163 1.00 7.04 250 ILE B CA 1
ATOM 8671 C C . ILE B 1 252 ? -10.637 -20.517 26.241 1.00 9.02 250 ILE B C 1
ATOM 8672 O O . ILE B 1 252 ? -9.538 -21.087 26.177 1.00 7.76 250 ILE B O 1
ATOM 8688 N N . GLU B 1 253 ? -11.520 -20.730 27.208 1.00 6.74 251 GLU B N 1
ATOM 8689 C CA . GLU B 1 253 ? -11.328 -21.717 28.270 1.00 8.36 251 GLU B CA 1
ATOM 8690 C C . GLU B 1 253 ? -12.579 -22.561 28.392 1.00 8.13 251 GLU B C 1
ATOM 8691 O O . GLU B 1 253 ? -13.689 -22.014 28.353 1.00 9.11 251 GLU B O 1
ATOM 8703 N N . MET B 1 254 ? -12.410 -23.872 28.539 1.00 7.23 252 MET B N 1
ATOM 8704 C CA . MET B 1 254 ? -13.496 -24.738 28.966 1.00 6.39 252 MET B CA 1
ATOM 8705 C C . MET B 1 254 ? -13.294 -25.087 30.426 1.00 9.16 252 MET B C 1
ATOM 8706 O O . MET B 1 254 ? -12.193 -25.448 30.838 1.00 7.47 252 MET B O 1
ATOM 8720 N N . TRP B 1 255 ? -14.372 -24.960 31.182 1.00 8.31 253 TRP B N 1
ATOM 8721 C CA . TRP B 1 255 ? -14.411 -25.276 32.599 1.00 9.26 253 TRP B CA 1
ATOM 8722 C C . TRP B 1 255 ? -15.555 -26.234 32.889 1.00 9.52 253 TRP B C 1
ATOM 8723 O O . TRP B 1 255 ? -16.548 -26.266 32.176 1.00 8.46 253 TRP B O 1
ATOM 8744 N N . LEU B 1 256 ? -15.417 -26.994 33.963 1.00 8.21 254 LEU B N 1
ATOM 8745 C CA . LEU B 1 256 ? -16.509 -27.790 34.494 1.00 8.63 254 LEU B CA 1
ATOM 8746 C C . LEU B 1 256 ? -16.811 -27.238 35.875 1.00 11.61 254 LEU B C 1
ATOM 8747 O O . LEU B 1 256 ? -15.907 -27.108 36.684 1.00 11.94 254 LEU B O 1
ATOM 8763 N N . ARG B 1 257 ? -18.071 -26.882 36.134 1.00 11.00 255 ARG B N 1
ATOM 8764 C CA . ARG B 1 257 ? -18.422 -26.199 37.375 1.00 12.56 255 ARG B CA 1
ATOM 8765 C C . ARG B 1 257 ? -19.339 -27.089 38.201 1.00 13.97 255 ARG B C 1
ATOM 8766 O O . ARG B 1 257 ? -20.350 -27.577 37.705 1.00 14.77 255 ARG B O 1
ATOM 8787 N N . ALA B 1 258 ? -18.972 -27.311 39.460 1.00 15.10 256 ALA B N 1
ATOM 8788 C CA . ALA B 1 258 ? -19.792 -28.120 40.364 1.00 12.37 256 ALA B CA 1
ATOM 8789 C C . ALA B 1 258 ? -21.098 -27.402 40.662 1.00 13.48 256 ALA B C 1
ATOM 8790 O O . ALA B 1 258 ? -21.074 -26.271 41.130 1.00 16.97 256 ALA B O 1
ATOM 8797 N N . ARG B 1 259 ? -22.220 -28.050 40.365 1.00 11.98 257 ARG B N 1
ATOM 8798 C CA . ARG B 1 259 ? -23.537 -27.457 40.617 1.00 12.09 257 ARG B CA 1
ATOM 8799 C C . ARG B 1 259 ? -23.816 -27.393 42.122 1.00 16.10 257 ARG B C 1
ATOM 8800 O O . ARG B 1 259 ? -24.437 -26.450 42.616 1.00 19.06 257 ARG B O 1
ATOM 8821 N N . THR B 1 260 ? -23.339 -28.412 42.820 1.00 19.77 258 THR B N 1
ATOM 8822 C CA . THR B 1 260 ? -23.463 -28.541 44.264 1.00 19.61 258 THR B CA 1
ATOM 8823 C C . THR B 1 260 ? -22.153 -29.134 44.756 1.00 20.13 258 THR B C 1
ATOM 8824 O O . THR B 1 260 ? -21.347 -29.584 43.943 1.00 15.00 258 THR B O 1
ATOM 8835 N N . ALA B 1 261 ? -21.937 -29.139 46.067 1.00 16.45 259 ALA B N 1
ATOM 8836 C CA . ALA B 1 261 ? -20.736 -29.736 46.635 1.00 18.10 259 ALA B CA 1
ATOM 8837 C C . ALA B 1 261 ? -20.643 -31.184 46.214 1.00 12.76 259 ALA B C 1
ATOM 8838 O O . ALA B 1 261 ? -21.636 -31.901 46.165 1.00 17.40 259 ALA B O 1
ATOM 8845 N N . GLN B 1 262 ? -19.427 -31.597 45.864 1.00 13.87 260 GLN B N 1
ATOM 8846 C CA . GLN B 1 262 ? -19.153 -32.947 45.421 1.00 12.99 260 GLN B CA 1
ATOM 8847 C C . GLN B 1 262 ? -17.939 -33.492 46.142 1.00 14.28 260 GLN B C 1
ATOM 8848 O O . GLN B 1 262 ? -16.957 -32.779 46.331 1.00 18.40 260 GLN B O 1
ATOM 8862 N N . HIS B 1 263 ? -18.005 -34.757 46.525 1.00 13.78 261 HIS B N 1
ATOM 8863 C CA A HIS B 1 263 ? -16.836 -35.452 47.031 0.53 20.34 261 HIS B CA 1
ATOM 8864 C CA B HIS B 1 263 ? -16.837 -35.462 47.028 0.47 20.35 261 HIS B CA 1
ATOM 8865 C C . HIS B 1 263 ? -16.510 -36.574 46.054 1.00 15.39 261 HIS B C 1
ATOM 8866 O O . HIS B 1 263 ? -17.363 -37.416 45.747 1.00 14.57 261 HIS B O 1
ATOM 8892 N N . VAL B 1 264 ? -15.277 -36.557 45.550 1.00 11.43 262 VAL B N 1
ATOM 8893 C CA . VAL B 1 264 ? -14.849 -37.501 44.540 1.00 11.43 262 VAL B CA 1
ATOM 8894 C C . VAL B 1 264 ? -13.696 -38.329 45.055 1.00 12.90 262 VAL B C 1
ATOM 8895 O O . VAL B 1 264 ? -12.718 -37.798 45.616 1.00 13.66 262 VAL B O 1
ATOM 8908 N N . ARG B 1 265 ? -13.827 -39.632 44.861 1.00 12.25 263 ARG B N 1
ATOM 8909 C CA . ARG B 1 265 ? -12.766 -40.572 45.158 1.00 10.54 263 ARG B CA 1
ATOM 8910 C C . ARG B 1 265 ? -12.233 -41.170 43.859 1.00 13.97 263 ARG B C 1
ATOM 8911 O O . ARG B 1 265 ? -12.990 -41.737 43.062 1.00 12.34 263 ARG B O 1
ATOM 8932 N N . VAL B 1 266 ? -10.932 -41.006 43.640 1.00 12.95 264 VAL B N 1
ATOM 8933 C CA . VAL B 1 266 ? -10.255 -41.604 42.507 1.00 13.52 264 VAL B CA 1
ATOM 8934 C C . VAL B 1 266 ? -9.550 -42.836 43.053 1.00 15.09 264 VAL B C 1
ATOM 8935 O O . VAL B 1 266 ? -8.467 -42.754 43.620 1.00 14.37 264 VAL B O 1
ATOM 8948 N N . ALA B 1 267 ? -10.193 -43.984 42.906 1.00 14.22 265 ALA B N 1
ATOM 8949 C CA . ALA B 1 267 ? -9.759 -45.175 43.635 1.00 15.93 265 ALA B CA 1
ATOM 8950 C C . ALA B 1 267 ? -8.341 -45.610 43.246 1.00 19.69 265 ALA B C 1
ATOM 8951 O O . ALA B 1 267 ? -7.549 -46.008 44.099 1.00 17.96 265 ALA B O 1
ATOM 8958 N N . ALA B 1 268 ? -8.010 -45.519 41.965 1.00 16.60 266 ALA B N 1
ATOM 8959 C CA . ALA B 1 268 ? -6.698 -45.965 41.493 1.00 14.29 266 ALA B CA 1
ATOM 8960 C C . ALA B 1 268 ? -5.548 -45.167 42.100 1.00 18.06 266 ALA B C 1
ATOM 8961 O O . ALA B 1 268 ? -4.416 -45.651 42.156 1.00 19.10 266 ALA B O 1
ATOM 8968 N N . LEU B 1 269 ? -5.841 -43.951 42.551 1.00 14.74 267 LEU B N 1
ATOM 8969 C CA . LEU B 1 269 ? -4.852 -43.084 43.182 1.00 15.58 267 LEU B CA 1
ATOM 8970 C C . LEU B 1 269 ? -4.967 -43.040 44.710 1.00 13.57 267 LEU B C 1
ATOM 8971 O O . LEU B 1 269 ? -4.194 -42.322 45.357 1.00 18.35 267 LEU B O 1
ATOM 8987 N N . ASP B 1 270 ? -5.926 -43.773 45.261 1.00 19.70 268 ASP B N 1
ATOM 8988 C CA . ASP B 1 270 ? -6.256 -43.683 46.682 1.00 25.15 268 ASP B CA 1
ATOM 8989 C C . ASP B 1 270 ? -6.395 -42.228 47.089 1.00 19.23 268 ASP B C 1
ATOM 8990 O O . ASP B 1 270 ? -5.855 -41.798 48.106 1.00 19.06 268 ASP B O 1
ATOM 8999 N N . LEU B 1 271 ? -7.107 -41.471 46.263 1.00 15.41 269 LEU B N 1
ATOM 9000 C CA . LEU B 1 271 ? -7.171 -40.020 46.377 1.00 17.97 269 LEU B CA 1
ATOM 9001 C C . LEU B 1 271 ? -8.611 -39.544 46.512 1.00 16.76 269 LEU B C 1
ATOM 9002 O O . LEU B 1 271 ? -9.473 -39.891 45.711 1.00 13.96 269 LEU B O 1
ATOM 9018 N N . GLU B 1 272 ? -8.859 -38.742 47.536 1.00 16.20 270 GLU B N 1
ATOM 9019 C CA . GLU B 1 272 ? -10.145 -38.094 47.699 1.00 16.13 270 GLU B CA 1
ATOM 9020 C C . GLU B 1 272 ? -9.976 -36.585 47.558 1.00 15.97 270 GLU B C 1
ATOM 9021 O O . GLU B 1 272 ? -9.026 -35.995 48.069 1.00 17.38 270 GLU B O 1
ATOM 9033 N N . VAL B 1 273 ? -10.875 -35.978 46.796 0.91 10.21 271 VAL B N 1
ATOM 9034 C CA . VAL B 1 273 ? -10.908 -34.532 46.649 0.91 14.63 271 VAL B CA 1
ATOM 9035 C C . VAL B 1 273 ? -12.331 -34.024 46.802 0.91 18.28 271 VAL B C 1
ATOM 9036 O O . VAL B 1 273 ? -13.299 -34.775 46.645 0.91 14.16 271 VAL B O 1
ATOM 9049 N N . ASP B 1 274 ? -12.433 -32.734 47.101 1.00 17.35 272 ASP B N 1
ATOM 9050 C CA . ASP B 1 274 ? -13.705 -32.050 47.262 1.00 21.72 272 ASP B CA 1
ATOM 9051 C C . ASP B 1 274 ? -13.862 -30.950 46.234 1.00 16.62 272 ASP B C 1
ATOM 9052 O O . ASP B 1 274 ? -12.895 -30.263 45.898 1.00 18.49 272 ASP B O 1
ATOM 9061 N N . PHE B 1 275 ? -15.096 -30.775 45.773 1.00 16.17 273 PHE B N 1
ATOM 9062 C CA . PHE B 1 275 ? -15.511 -29.585 45.046 1.00 16.49 273 PHE B CA 1
ATOM 9063 C C . PHE B 1 275 ? -16.526 -28.811 45.883 1.00 12.83 273 PHE B C 1
ATOM 9064 O O . PHE B 1 275 ? -17.551 -29.371 46.267 1.00 17.78 273 PHE B O 1
ATOM 9081 N N . ALA B 1 276 ? -16.251 -27.546 46.164 1.00 12.80 274 ALA B N 1
ATOM 9082 C CA . ALA B 1 276 ? -17.263 -26.668 46.748 1.00 15.59 274 ALA B CA 1
ATOM 9083 C C . ALA B 1 276 ? -18.331 -26.391 45.706 1.00 18.39 274 ALA B C 1
ATOM 9084 O O . ALA B 1 276 ? -18.052 -26.451 44.505 1.00 16.44 274 ALA B O 1
ATOM 9091 N N . ALA B 1 277 ? -19.543 -26.065 46.145 1.00 17.16 275 ALA B N 1
ATOM 9092 C CA . ALA B 1 277 ? -20.590 -25.676 45.208 1.00 16.87 275 ALA B CA 1
ATOM 9093 C C . ALA B 1 277 ? -20.124 -24.449 44.455 1.00 14.89 275 ALA B C 1
ATOM 9094 O O . ALA B 1 277 ? -19.680 -23.461 45.060 1.00 17.58 275 ALA B O 1
ATOM 9101 N N . GLY B 1 278 ? -20.160 -24.532 43.121 1.00 18.96 276 GLY B N 1
ATOM 9102 C CA . GLY B 1 278 ? -19.723 -23.442 42.268 1.00 18.64 276 GLY B CA 1
ATOM 9103 C C . GLY B 1 278 ? -18.241 -23.451 41.927 1.00 15.59 276 GLY B C 1
ATOM 9104 O O . GLY B 1 278 ? -17.778 -22.594 41.170 1.00 16.67 276 GLY B O 1
ATOM 9108 N N . GLU B 1 279 ? -17.496 -24.400 42.491 1.00 14.14 277 GLU B N 1
ATOM 9109 C CA . GLU B 1 279 ? -16.071 -24.528 42.198 1.00 12.13 277 GLU B CA 1
ATOM 9110 C C . GLU B 1 279 ? -15.869 -24.997 40.762 1.00 12.79 277 GLU B C 1
ATOM 9111 O O . GLU B 1 279 ? -16.564 -25.891 40.290 1.00 14.65 277 GLU B O 1
ATOM 9123 N N . GLU B 1 280 ? -14.904 -24.370 40.102 1.00 14.60 278 GLU B N 1
ATOM 9124 C CA . GLU B 1 280 ? -14.621 -24.614 38.690 1.00 13.22 278 GLU B CA 1
ATOM 9125 C C . GLU B 1 280 ? -13.273 -25.296 38.499 1.00 12.41 278 GLU B C 1
ATOM 9126 O O . GLU B 1 280 ? -12.303 -24.998 39.183 1.00 13.51 278 GLU B O 1
ATOM 9138 N N . MET B 1 281 ? -13.249 -26.225 37.550 1.00 10.37 279 MET B N 1
ATOM 9139 C CA . MET B 1 281 ? -12.055 -26.969 37.178 1.00 9.30 279 MET B CA 1
ATOM 9140 C C . MET B 1 281 ? -11.762 -26.699 35.702 1.00 9.42 279 MET B C 1
ATOM 9141 O O . MET B 1 281 ? -12.659 -26.812 34.863 1.00 10.87 279 MET B O 1
ATOM 9155 N N . LEU B 1 282 ? -10.529 -26.320 35.390 1.00 7.20 280 LEU B N 1
ATOM 9156 C CA . LEU B 1 282 ? -10.141 -26.019 34.005 1.00 5.57 280 LEU B CA 1
ATOM 9157 C C . LEU B 1 282 ? -9.858 -27.298 33.245 1.00 8.70 280 LEU B C 1
ATOM 9158 O O . LEU B 1 282 ? -9.007 -28.065 33.673 1.00 10.83 280 LEU B O 1
ATOM 9174 N N . THR B 1 283 ? -10.553 -27.522 32.129 1.00 6.65 281 THR B N 1
ATOM 9175 C CA . THR B 1 283 ? -10.311 -28.716 31.308 1.00 7.20 281 THR B CA 1
ATOM 9176 C C . THR B 1 283 ? -9.635 -28.432 29.964 1.00 7.55 281 THR B C 1
ATOM 9177 O O . THR B 1 283 ? -9.092 -29.355 29.348 1.00 7.50 281 THR B O 1
ATOM 9188 N N . GLU B 1 284 ? -9.672 -27.192 29.480 1.00 7.72 282 GLU B N 1
ATOM 9189 C CA . GLU B 1 284 ? -9.008 -26.883 28.214 1.00 8.09 282 GLU B CA 1
ATOM 9190 C C . GLU B 1 284 ? -8.800 -25.400 28.013 1.00 6.70 282 GLU B C 1
ATOM 9191 O O . GLU B 1 284 ? -9.670 -24.597 28.313 1.00 8.29 282 GLU B O 1
ATOM 9203 N N . VAL B 1 285 ? -7.640 -25.035 27.477 1.00 7.16 283 VAL B N 1
ATOM 9204 C CA . VAL B 1 285 ? -7.456 -23.711 26.900 1.00 8.58 283 VAL B CA 1
ATOM 9205 C C . VAL B 1 285 ? -7.453 -23.809 25.385 1.00 7.97 283 VAL B C 1
ATOM 9206 O O . VAL B 1 285 ? -7.052 -24.837 24.807 1.00 6.06 283 VAL B O 1
ATOM 9219 N N . SER B 1 286 ? -7.891 -22.737 24.733 1.00 7.16 284 SER B N 1
ATOM 9220 C CA . SER B 1 286 ? -7.770 -22.644 23.286 1.00 5.71 284 SER B CA 1
ATOM 9221 C C . SER B 1 286 ? -7.347 -21.223 22.966 1.00 6.45 284 SER B C 1
ATOM 9222 O O . SER B 1 286 ? -8.168 -20.337 22.739 1.00 5.81 284 SER B O 1
ATOM 9241 N N . LYS B 1 288 ? -6.076 -17.993 21.088 1.00 5.49 286 LYS B N 1
ATOM 9242 C CA . LYS B 1 288 ? -6.361 -17.401 19.811 1.00 5.84 286 LYS B CA 1
ATOM 9243 C C . LYS B 1 288 ? -5.270 -16.427 19.442 1.00 7.79 286 LYS B C 1
ATOM 9244 O O . LYS B 1 288 ? -4.742 -15.832 20.257 1.00 11.70 286 LYS B O 1
ATOM 9263 N N . PHE B 1 289 ? -4.927 -16.404 18.177 1.00 6.51 287 PHE B N 1
ATOM 9264 C CA . PHE B 1 289 ? -3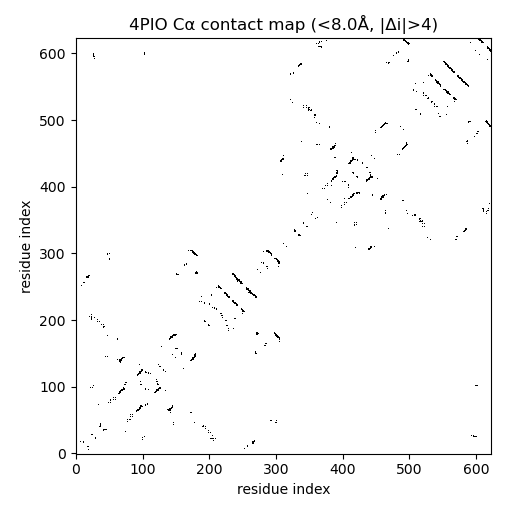.702 -15.773 17.704 1.00 5.90 287 PHE B CA 1
ATOM 9265 C C . PHE B 1 289 ? -3.940 -14.516 16.901 1.00 8.39 287 PHE B C 1
ATOM 9266 O O . PHE B 1 289 ? -4.963 -14.357 16.230 1.00 9.00 287 PHE B O 1
ATOM 9283 N N . ARG B 1 290 ? -2.964 -13.627 16.984 1.00 9.26 288 ARG B N 1
ATOM 9284 C CA . ARG B 1 290 ? -2.873 -12.520 16.055 1.00 7.61 288 ARG B CA 1
ATOM 9285 C C . ARG B 1 290 ? -1.839 -12.904 15.019 1.00 9.20 288 ARG B C 1
ATOM 9286 O O . ARG B 1 290 ? -0.834 -13.517 15.385 1.00 9.08 288 ARG B O 1
ATOM 9307 N N . PRO B 1 291 ? -2.063 -12.573 13.736 1.00 9.86 289 PRO B N 1
ATOM 9308 C CA . PRO B 1 291 ? -1.113 -12.992 12.687 1.00 9.20 289 PRO B CA 1
ATOM 9309 C C . PRO B 1 291 ? 0.356 -12.677 12.989 1.00 8.41 289 PRO B C 1
ATOM 9310 O O . PRO B 1 291 ? 1.197 -13.535 12.770 1.00 9.40 289 PRO B O 1
ATOM 9321 N N . GLU B 1 292 ? 0.651 -11.486 13.511 1.00 11.14 290 GLU B N 1
ATOM 9322 C CA . GLU B 1 292 ? 2.024 -11.102 13.828 1.00 12.65 290 GLU B CA 1
ATOM 9323 C C . GLU B 1 292 ? 2.668 -12.002 14.886 1.00 10.45 290 GLU B C 1
ATOM 9324 O O . GLU B 1 292 ? 3.876 -12.228 14.860 1.00 12.62 290 GLU B O 1
ATOM 9336 N N . ASN B 1 293 ? 1.871 -12.539 15.803 1.00 10.02 291 ASN B N 1
ATOM 9337 C CA . ASN B 1 293 ? 2.459 -13.400 16.828 1.00 9.86 291 ASN B CA 1
ATOM 9338 C C . ASN B 1 293 ? 2.712 -14.824 16.323 1.00 6.32 291 ASN B C 1
ATOM 9339 O O . ASN B 1 293 ? 3.609 -15.507 16.829 1.00 8.18 291 ASN B O 1
ATOM 9350 N N . VAL B 1 294 ? 1.997 -15.264 15.287 1.00 6.70 292 VAL B N 1
ATOM 9351 C CA . VAL B 1 294 ? 2.304 -16.560 14.694 1.00 7.75 292 VAL B CA 1
ATOM 9352 C C . VAL B 1 294 ? 3.678 -16.518 14.012 1.00 7.46 292 VAL B C 1
ATOM 9353 O O . VAL B 1 294 ? 4.515 -17.419 14.195 1.00 7.08 292 VAL B O 1
ATOM 9366 N N . VAL B 1 295 ? 3.909 -15.479 13.213 1.00 7.30 293 VAL B N 1
ATOM 9367 C CA . VAL B 1 295 ? 5.225 -15.272 12.596 1.00 7.67 293 VAL B CA 1
ATOM 9368 C C . VAL B 1 295 ? 6.310 -15.267 13.660 1.00 5.73 293 VAL B C 1
ATOM 9369 O O . VAL B 1 295 ? 7.343 -15.913 13.525 1.00 7.62 293 VAL B O 1
ATOM 9382 N N . ALA B 1 296 ? 6.081 -14.512 14.724 1.00 7.89 294 ALA B N 1
ATOM 9383 C CA . ALA B 1 296 ? 7.110 -14.337 15.740 1.00 7.39 294 ALA B CA 1
ATOM 9384 C C . ALA B 1 296 ? 7.379 -15.629 16.503 1.00 7.43 294 ALA B C 1
ATOM 9385 O O . ALA B 1 296 ? 8.541 -15.981 16.760 1.00 8.54 294 ALA B O 1
ATOM 9392 N N . GLU B 1 297 ? 6.323 -16.348 16.875 1.00 7.95 295 GLU B N 1
ATOM 9393 C CA . GLU B 1 297 ? 6.520 -17.576 17.635 1.00 7.15 295 GLU B CA 1
ATOM 9394 C C . GLU B 1 297 ? 7.301 -18.595 16.803 1.00 5.62 295 GLU B C 1
ATOM 9395 O O . GLU B 1 297 ? 8.174 -19.299 17.316 1.00 9.28 295 GLU B O 1
ATOM 9407 N N . LEU B 1 298 ? 6.980 -18.676 15.520 1.00 7.71 296 LEU B N 1
ATOM 9408 C CA . LEU B 1 298 ? 7.702 -19.554 14.619 1.00 6.31 296 LEU B CA 1
ATOM 9409 C C . LEU B 1 298 ? 9.168 -19.140 14.545 1.00 7.80 296 LEU B C 1
ATOM 9410 O O . LEU B 1 298 ? 10.049 -19.986 14.614 1.00 9.55 296 LEU B O 1
ATOM 9426 N N . ALA B 1 299 ? 9.421 -17.836 14.441 1.00 7.19 297 ALA B N 1
ATOM 9427 C CA . ALA B 1 299 ? 10.811 -17.373 14.376 1.00 8.12 297 ALA B CA 1
ATOM 9428 C C . ALA B 1 299 ? 11.592 -17.686 15.659 1.00 10.52 297 ALA B C 1
ATOM 9429 O O . ALA B 1 299 ? 12.751 -18.108 15.582 1.00 11.51 297 ALA B O 1
ATOM 9436 N N . GLU B 1 300 ? 10.976 -17.502 16.820 1.00 9.74 298 GLU B N 1
ATOM 9437 C CA . GLU B 1 300 ? 11.643 -17.801 18.093 1.00 8.54 298 GLU B CA 1
ATOM 9438 C C . GLU B 1 300 ? 12.010 -19.271 18.172 1.00 14.70 298 GLU B C 1
ATOM 9439 O O . GLU B 1 300 ? 12.971 -19.626 18.837 1.00 15.68 298 GLU B O 1
ATOM 9451 N N . ALA B 1 301 ? 11.226 -20.125 17.520 1.00 9.68 299 ALA B N 1
ATOM 9452 C CA . ALA B 1 301 ? 11.514 -21.561 17.525 1.00 10.94 299 ALA B CA 1
ATOM 9453 C C . ALA B 1 301 ? 12.550 -21.978 16.481 1.00 12.67 299 ALA B C 1
ATOM 9454 O O . ALA B 1 301 ? 12.931 -23.148 16.435 1.00 13.39 299 ALA B O 1
ATOM 9461 N N . GLY B 1 302 ? 12.994 -21.041 15.647 1.00 9.86 300 GLY B N 1
ATOM 9462 C CA . GLY B 1 302 ? 13.967 -21.334 14.613 1.00 10.90 300 GLY B CA 1
ATOM 9463 C C . GLY B 1 302 ? 13.382 -21.667 13.253 1.00 16.42 300 GLY B C 1
ATOM 9464 O O . GLY B 1 302 ? 14.079 -22.208 12.389 1.00 20.33 300 GLY B O 1
ATOM 9468 N N . LEU B 1 303 ? 12.100 -21.364 13.055 1.00 10.23 301 LEU B N 1
ATOM 9469 C CA . LEU B 1 303 ? 11.442 -21.623 11.784 1.00 9.77 301 LEU B CA 1
ATOM 9470 C C . LEU B 1 303 ? 11.113 -20.287 11.120 1.00 14.07 301 LEU B C 1
ATOM 9471 O O . LEU B 1 303 ? 10.874 -19.285 11.796 1.00 20.05 301 LEU B O 1
ATOM 9487 N N . ARG B 1 304 ? 11.056 -20.285 9.802 1.00 10.06 302 ARG B N 1
ATOM 9488 C CA . ARG B 1 304 ? 10.754 -19.082 9.049 1.00 9.88 302 ARG B CA 1
ATOM 9489 C C . ARG B 1 304 ? 9.469 -19.287 8.26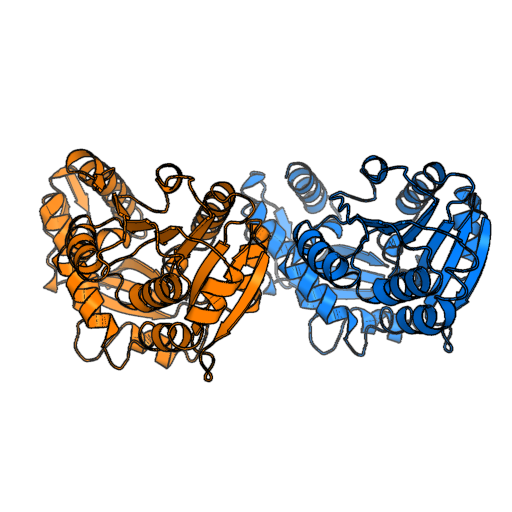7 1.00 7.90 302 ARG B C 1
ATOM 9490 O O . ARG B 1 304 ? 9.386 -20.166 7.408 1.00 9.44 302 ARG B O 1
ATOM 9511 N N . GLN B 1 305 ? 8.460 -18.478 8.570 1.00 8.75 303 GLN B N 1
ATOM 9512 C CA . GLN B 1 305 ? 7.215 -18.513 7.805 1.00 8.58 303 GLN B CA 1
ATOM 9513 C C . GLN B 1 305 ? 7.450 -18.027 6.387 1.00 9.18 303 GLN B C 1
ATOM 9514 O O . GLN B 1 305 ? 7.898 -16.891 6.178 1.00 9.82 303 GLN B O 1
ATOM 9528 N N . THR B 1 306 ? 7.107 -18.872 5.418 1.00 7.88 304 THR B N 1
ATOM 9529 C CA . THR B 1 306 ? 7.267 -18.548 4.000 1.00 8.34 304 THR B CA 1
ATOM 9530 C C . THR B 1 306 ? 5.924 -18.215 3.338 1.00 7.75 304 THR B C 1
ATOM 9531 O O . THR B 1 306 ? 5.878 -17.505 2.336 1.00 9.39 304 THR B O 1
ATOM 9542 N N . HIS B 1 307 ? 4.839 -18.779 3.869 1.00 8.87 305 HIS B N 1
ATOM 9543 C CA . HIS B 1 307 ? 3.509 -18.559 3.338 1.00 7.14 305 HIS B CA 1
ATOM 9544 C C . HIS B 1 307 ? 2.513 -18.360 4.468 1.00 7.19 305 HIS B C 1
ATOM 9545 O O . HIS B 1 307 ? 2.675 -18.930 5.529 1.00 8.07 305 HIS B O 1
ATOM 9560 N N . TRP B 1 308 ? 1.489 -17.565 4.206 1.00 10.55 306 TRP B N 1
ATOM 9561 C CA . TRP B 1 308 ? 0.422 -17.306 5.147 1.00 7.49 306 TRP B CA 1
ATOM 9562 C C . TRP B 1 308 ? -0.846 -17.192 4.337 1.00 11.02 306 TRP B C 1
ATOM 9563 O O . TRP B 1 308 ? -0.881 -16.481 3.339 1.00 16.01 306 TRP B O 1
ATOM 9584 N N . TRP B 1 309 ? -1.863 -17.945 4.721 1.00 9.42 307 TRP B N 1
ATOM 9585 C CA . TRP B 1 309 ? -3.135 -17.916 4.030 1.00 9.80 307 TRP B CA 1
ATOM 9586 C C . TRP B 1 309 ? -4.216 -17.799 5.059 1.00 11.31 307 TRP B C 1
ATOM 9587 O O . TRP B 1 309 ? -4.148 -18.418 6.120 1.00 11.48 307 TRP B O 1
ATOM 9608 N N . THR B 1 310 ? -5.218 -17.002 4.746 1.00 9.36 308 THR B N 1
ATOM 9609 C CA . THR B 1 310 ? -6.437 -17.005 5.509 1.00 10.59 308 THR B CA 1
ATOM 9610 C C . THR B 1 310 ? -7.595 -17.207 4.541 1.00 17.98 308 THR B C 1
ATOM 9611 O O . THR B 1 310 ? -7.450 -17.020 3.321 1.00 17.42 308 THR B O 1
ATOM 9622 N N . ASP B 1 311 ? -8.731 -17.629 5.087 1.00 14.58 309 ASP B N 1
ATOM 9623 C CA . ASP B 1 311 ? -9.996 -17.552 4.383 1.00 19.82 309 ASP B CA 1
ATOM 9624 C C . ASP B 1 311 ? -10.253 -16.079 4.096 1.00 16.45 309 ASP B C 1
ATOM 9625 O O . ASP B 1 311 ? -9.734 -15.217 4.792 1.00 15.79 309 ASP B O 1
ATOM 9634 N N . PRO B 1 312 ? -11.055 -15.775 3.064 1.00 25.13 310 PRO B N 1
ATOM 9635 C CA . PRO B 1 312 ? -11.263 -14.358 2.718 1.00 27.66 310 PRO B CA 1
ATOM 9636 C C . PRO B 1 312 ? -11.719 -13.484 3.892 1.00 27.43 310 PRO B C 1
ATOM 9637 O O . PRO B 1 312 ? -11.396 -12.295 3.935 1.00 32.83 310 PRO B O 1
ATOM 9648 N N . ALA B 1 313 ? -12.441 -14.073 4.839 1.00 25.98 311 ALA B N 1
ATOM 9649 C CA . ALA B 1 313 ? -12.981 -13.328 5.976 1.00 24.75 311 ALA B CA 1
ATOM 9650 C C . ALA B 1 313 ? -11.954 -13.115 7.093 1.00 26.84 311 ALA B C 1
ATOM 9651 O O . ALA B 1 313 ? -12.179 -12.317 8.006 1.00 28.84 311 ALA B O 1
ATOM 9658 N N . GLY B 1 314 ? -10.839 -13.837 7.043 1.00 19.75 312 GLY B N 1
ATOM 9659 C CA . GLY B 1 314 ? -9.790 -13.669 8.044 1.00 20.30 312 GLY B CA 1
ATOM 9660 C C . GLY B 1 314 ? -10.041 -14.358 9.387 1.00 15.95 312 GLY B C 1
ATOM 9661 O O . GLY B 1 314 ? -9.453 -13.990 10.394 1.00 14.88 312 GLY B O 1
ATOM 9665 N N . ASP B 1 315 ? -10.892 -15.370 9.401 1.00 14.28 313 ASP B N 1
ATOM 9666 C CA . ASP B 1 315 ? -11.193 -16.092 10.638 1.00 13.90 313 ASP B CA 1
ATOM 9667 C C . ASP B 1 315 ? -10.093 -17.039 11.123 1.00 10.33 313 ASP B C 1
ATOM 9668 O O . ASP B 1 315 ? -10.007 -17.312 12.322 1.00 10.89 313 ASP B O 1
ATOM 9677 N N . PHE B 1 316 ? -9.287 -17.548 10.200 1.00 10.37 314 PHE B N 1
ATOM 9678 C CA . PHE B 1 316 ? -8.390 -18.661 10.495 1.00 9.73 314 PHE B CA 1
ATOM 9679 C C . PHE B 1 316 ? -7.171 -18.518 9.605 1.00 10.25 314 PHE B C 1
ATOM 9680 O O . PHE B 1 316 ? -7.291 -18.127 8.442 1.00 9.75 314 PHE B O 1
ATOM 9697 N N . GLY B 1 317 ? -6.004 -18.857 10.141 1.00 7.36 315 GLY B N 1
ATOM 9698 C CA . GLY B 1 317 ? -4.772 -18.745 9.405 1.00 8.64 315 GLY B CA 1
ATOM 9699 C C . GLY B 1 317 ? -4.014 -20.038 9.277 1.00 7.17 315 GLY B C 1
ATOM 9700 O O . GLY B 1 317 ? -3.971 -20.854 10.187 1.00 9.48 315 GLY B O 1
ATOM 9704 N N . LEU B 1 318 ? -3.386 -20.201 8.120 1.00 7.56 316 LEU B N 1
ATOM 9705 C CA . LEU B 1 318 ? -2.561 -21.334 7.827 1.00 6.03 316 LEU B CA 1
ATOM 9706 C C . LEU B 1 318 ? -1.176 -20.872 7.431 1.00 8.15 316 LEU B C 1
ATOM 9707 O O . LEU B 1 318 ? -1.048 -20.075 6.503 1.00 8.74 316 LEU B O 1
ATOM 9723 N N . SER B 1 319 ? -0.157 -21.380 8.128 1.00 6.45 317 SER B N 1
ATOM 9724 C CA A SER B 1 319 ? 1.250 -21.036 7.908 0.72 5.92 317 SER B CA 1
ATOM 9725 C CA B SER B 1 319 ? 1.217 -21.014 7.864 0.28 5.97 317 SER B CA 1
ATOM 9726 C C . SER B 1 319 ? 1.995 -22.188 7.298 1.00 6.17 317 SER B C 1
ATOM 9727 O O . SER B 1 319 ? 1.847 -23.309 7.752 1.00 7.89 317 SER B O 1
ATOM 9742 N N . LEU B 1 320 ? 2.845 -21.896 6.318 1.00 5.87 318 LEU B N 1
ATOM 9743 C CA . LEU B 1 320 ? 3.890 -22.826 5.902 1.00 7.26 318 LEU B CA 1
ATOM 9744 C C . LEU B 1 320 ? 5.209 -22.206 6.353 1.00 6.67 318 LEU B C 1
ATOM 9745 O O . LEU B 1 320 ? 5.447 -21.020 6.127 1.00 8.36 318 LEU B O 1
ATOM 9761 N N . ALA B 1 321 ? 6.038 -22.997 7.011 1.00 6.73 319 ALA B N 1
ATOM 9762 C CA . ALA B 1 321 ? 7.314 -22.523 7.533 1.00 6.81 319 ALA B CA 1
ATOM 9763 C C . ALA B 1 321 ? 8.407 -23.537 7.269 1.00 11.63 319 ALA B C 1
ATOM 9764 O O . ALA B 1 321 ? 8.161 -24.744 7.200 1.00 9.66 319 ALA B O 1
ATOM 9771 N N . VAL B 1 322 ? 9.631 -23.045 7.142 1.00 10.07 320 VAL B N 1
ATOM 9772 C CA . VAL B 1 322 ? 10.752 -23.920 6.835 1.00 10.55 320 VAL B CA 1
ATOM 9773 C C . VAL B 1 322 ? 11.798 -23.873 7.910 1.00 13.41 320 VAL B C 1
ATOM 9774 O O . VAL B 1 322 ? 11.981 -22.854 8.601 1.00 13.13 320 VAL B O 1
ATOM 9787 N N . ARG B 1 323 ? 12.442 -25.031 8.045 1.00 21.11 321 ARG B N 1
ATOM 9788 C CA . ARG B 1 323 ? 13.549 -25.251 8.951 1.00 31.22 321 ARG B CA 1
ATOM 9789 C C . ARG B 1 323 ? 14.820 -24.782 8.280 1.00 34.66 321 ARG B C 1
ATOM 9790 O O . ARG B 1 323 ? 14.982 -25.001 7.073 1.00 30.52 321 ARG B O 1
#

Organism: Mycolicibacterium smegmatis (strain ATCC 700084 / mc(2)155) (NCBI:txid246196)

Solvent-accessible surface area: 25686 Å² total

Radius of gyration: 28.24 Å; Cα contacts (8 Å, |Δi|>4): 1252; chains: 2; bounding box: 71×71×60 Å

Sequence (623 aa):
AEALRRDVRAGLTATQKSLPPKWFYDAVGSDLFDQITRLPEYYPTRRTTEAQILRTRSAEEIISSAAGADTLVELGSGTSEKTRMLLDAMRDAELLRRFIPFDVDAGVLRSAGAAIGAEYPGIEIDAVCGDFEEHLGKIPHVVGRRLVVFLGSTIGNLTPAPRAEFLSSTLADTLQPGDSLLLGTDLVVKDTGRLVRAYDDAAGVTAAFNRRNVLAVVNRELSADFDLDAFEHVAKWNSDEERRIEMWLRARTAQHVRRVAALDLEVDFAAGEEMLTEVSKFRPENVVAELAEAGLRQTHWWTDPAGDFGLSLAVRSLANYLAADSAAEALRRDVRAGLTATQKSLPPKWFYDAVGSDLFDQITRLPEYYPTRRTEAQILRRTRSAEIISAAGADTLVELGSGTSEKTRMLLDAMRDAELLRRFIPFDVDAGVLRSSAGAAIGAEYPPGGIEIDAVCGDFEEHLGKIPHVGRRLVVFLGSTIGNLTPAPRAEFLSTLADTLQPGDSLLLGTDLVKDTGRLVRAYDDAAGVTAAFNRNVLAVVNRELSADFDLDAFEHVAKWNSDEERRIEMWLRARTAQHHVRVAALDLEVDFAAGEEMLTEVSKFRPENVVAELAEAGLRQTHWWTDPAGDFGLSSLAVR

B-factor: mean 15.62, std 8.75, range [2.53, 72.3]

Nearest PDB structures (foldseek):
  4pip-assembly4_D  TM=9.994E-01  e=3.344E-67  Mycolicibacterium smegmatis
  6fnr-assembly1_A  TM=9.714E-01  e=2.217E-62  Mycolicibacterium smegmatis
  4pim-assembly1_A  TM=9.674E-01  e=1.280E-62  Mycolicibacterium smegmatis
  4uy5-assembly1_A  TM=9.693E-01  e=1.659E-61  Mycolicibacterium smegmatis
  7scf-assembly2_B  TM=9.679E-01  e=2.025E-52  Mycobacterium tuberculosis